Protein AF-0000000083724229 (afdb_homodimer)

Structure (mmCIF, N/CA/C/O backbone):
data_AF-0000000083724229-model_v1
#
loop_
_entity.id
_entity.type
_entity.pdbx_description
1 polymer 'Transcriptional corepressor SEUSS-like'
#
loop_
_atom_site.group_PDB
_atom_site.id
_atom_site.type_symbol
_atom_site.label_atom_id
_atom_site.label_alt_id
_atom_site.label_comp_id
_atom_site.label_asym_id
_atom_site.label_entity_id
_atom_site.label_seq_id
_atom_site.pdbx_PDB_ins_code
_atom_site.Cartn_x
_atom_site.Cartn_y
_atom_site.Cartn_z
_atom_site.occupancy
_atom_site.B_iso_or_equiv
_atom_site.auth_seq_id
_atom_site.auth_comp_id
_atom_site.auth_asym_id
_atom_site.auth_atom_id
_atom_site.pdbx_PDB_model_num
ATOM 1 N N . MET A 1 1 ? 8.305 -79.188 -110.375 1 19.88 1 MET A N 1
ATOM 2 C CA . MET A 1 1 ? 8.719 -80.5 -109.875 1 19.88 1 MET A CA 1
ATOM 3 C C . MET A 1 1 ? 8.953 -80.438 -108.375 1 19.88 1 MET A C 1
ATOM 5 O O . MET A 1 1 ? 9.062 -79.375 -107.75 1 19.88 1 MET A O 1
ATOM 9 N N . SER A 1 2 ? 9.953 -81.312 -108 1 17.98 2 SER A N 1
ATOM 10 C CA . SER A 1 2 ? 10.023 -82.438 -107 1 17.98 2 SER A CA 1
ATOM 11 C C . SER A 1 2 ? 10.211 -81.875 -105.562 1 17.98 2 SER A C 1
ATOM 13 O O . SER A 1 2 ? 10.039 -80.688 -105.312 1 17.98 2 SER A O 1
ATOM 15 N N . ARG A 1 3 ? 11.281 -82.375 -104.938 1 21.03 3 ARG A N 1
ATOM 16 C CA . ARG A 1 3 ? 11.531 -83.438 -104 1 21.03 3 ARG A CA 1
ATOM 17 C C . ARG A 1 3 ? 11.742 -82.875 -102.562 1 21.03 3 ARG A C 1
ATOM 19 O O . ARG A 1 3 ? 10.969 -83.125 -101.688 1 21.03 3 ARG A O 1
ATOM 26 N N . GLN A 1 4 ? 12.992 -83.062 -102.188 1 18.97 4 GLN A N 1
ATOM 27 C CA . GLN A 1 4 ? 13.492 -83.875 -101.125 1 18.97 4 GLN A CA 1
ATOM 28 C C . GLN A 1 4 ? 13.648 -83.062 -99.812 1 18.97 4 GLN A C 1
ATOM 30 O O . GLN A 1 4 ? 13.633 -83.625 -98.75 1 18.97 4 GLN A O 1
ATOM 35 N N . THR A 1 5 ? 14.281 -81.812 -100 1 25.03 5 THR A N 1
ATOM 36 C CA . THR A 1 5 ? 15.352 -81.688 -99 1 25.03 5 THR A CA 1
ATOM 37 C C . THR A 1 5 ? 14.789 -81.562 -97.562 1 25.03 5 THR A C 1
ATOM 39 O O . THR A 1 5 ? 14.18 -80.562 -97.25 1 25.03 5 THR A O 1
ATOM 42 N N . SER A 1 6 ? 14.242 -82.75 -96.938 1 24.47 6 SER A N 1
ATOM 43 C CA . SER A 1 6 ? 13.562 -83.375 -95.812 1 24.47 6 SER A CA 1
ATOM 44 C C . SER A 1 6 ? 14.078 -82.875 -94.5 1 24.47 6 SER A C 1
ATOM 46 O O . SER A 1 6 ? 13.289 -82.5 -93.625 1 24.47 6 SER A O 1
ATOM 48 N N . GLN A 1 7 ? 15.188 -83.562 -93.938 1 22.12 7 GLN A N 1
ATOM 49 C CA . GLN A 1 7 ? 15.414 -84.312 -92.688 1 22.12 7 GLN A CA 1
ATOM 50 C C . GLN A 1 7 ? 15.898 -83.375 -91.562 1 22.12 7 GLN A C 1
ATOM 52 O O . GLN A 1 7 ? 16 -83.812 -90.438 1 22.12 7 GLN A O 1
ATOM 57 N N . ALA A 1 8 ? 16.703 -82.312 -92 1 26.61 8 ALA A N 1
ATOM 58 C CA . ALA A 1 8 ? 17.766 -81.938 -91.062 1 26.61 8 ALA A CA 1
ATOM 59 C C . ALA A 1 8 ? 17.203 -81.625 -89.688 1 26.61 8 ALA A C 1
ATOM 61 O O . ALA A 1 8 ? 16.062 -81.188 -89.562 1 26.61 8 ALA A O 1
ATOM 62 N N . THR A 1 9 ? 18.016 -81.812 -88.562 1 26.27 9 THR A N 1
ATOM 63 C CA . THR A 1 9 ? 18.484 -82.312 -87.312 1 26.27 9 THR A CA 1
ATOM 64 C C . THR A 1 9 ? 17.922 -81.5 -86.125 1 26.27 9 THR A C 1
ATOM 66 O O . THR A 1 9 ? 17.969 -80.25 -86.188 1 26.27 9 THR A O 1
ATOM 69 N N . ALA A 1 10 ? 16.891 -82.062 -85.375 1 25.78 10 ALA A N 1
ATOM 70 C CA . ALA A 1 10 ? 16.125 -82.188 -84.125 1 25.78 10 ALA A CA 1
ATOM 71 C C . ALA A 1 10 ? 16.922 -81.75 -82.938 1 25.78 10 ALA A C 1
ATOM 73 O O . ALA A 1 10 ? 16.344 -81.375 -81.875 1 25.78 10 ALA A O 1
ATOM 74 N N . ALA A 1 11 ? 18.266 -81.938 -83 1 26.66 11 ALA A N 1
ATOM 75 C CA . ALA A 1 11 ? 18.938 -82.312 -81.75 1 26.66 11 ALA A CA 1
ATOM 76 C C . ALA A 1 11 ? 19.062 -81.125 -80.812 1 26.66 11 ALA A C 1
ATOM 78 O O . ALA A 1 11 ? 19.531 -81.312 -79.688 1 26.66 11 ALA A O 1
ATOM 79 N N . GLN A 1 12 ? 19.078 -79.875 -81.375 1 27.14 12 GLN A N 1
ATOM 80 C CA . GLN A 1 12 ? 19.719 -78.812 -80.562 1 27.14 12 GLN A CA 1
ATOM 81 C C . GLN A 1 12 ? 18.906 -78.562 -79.312 1 27.14 12 GLN A C 1
ATOM 83 O O . GLN A 1 12 ? 19.156 -77.562 -78.625 1 27.14 12 GLN A O 1
ATOM 88 N N . MET A 1 13 ? 17.672 -79.188 -79.25 1 27.23 13 MET A N 1
ATOM 89 C CA . MET A 1 13 ? 16.766 -78.75 -78.188 1 27.23 13 MET A CA 1
ATOM 90 C C . MET A 1 13 ? 17.312 -79.062 -76.812 1 27.23 13 MET A C 1
ATOM 92 O O . MET A 1 13 ? 16.703 -78.75 -75.812 1 27.23 13 MET A O 1
ATOM 96 N N . ASN A 1 14 ? 18.156 -80.25 -76.875 1 30.75 14 ASN A N 1
ATOM 97 C CA . ASN A 1 14 ? 18.375 -80.938 -75.562 1 30.75 14 ASN A CA 1
ATOM 98 C C . ASN A 1 14 ? 19.031 -80 -74.562 1 30.75 14 ASN A C 1
ATOM 100 O O . ASN A 1 14 ? 18.906 -80.188 -73.375 1 30.75 14 ASN A O 1
ATOM 104 N N . LEU A 1 15 ? 20.109 -79.312 -75.125 1 32.06 15 LEU A N 1
ATOM 105 C CA . LEU A 1 15 ? 21.141 -78.875 -74.188 1 32.06 15 LEU A CA 1
ATOM 106 C C . LEU A 1 15 ? 20.594 -77.875 -73.188 1 32.06 15 LEU A C 1
ATOM 108 O O . LEU A 1 15 ? 21.25 -77.5 -72.188 1 32.06 15 LEU A O 1
ATOM 112 N N . LEU A 1 16 ? 19.438 -77.188 -73.562 1 34.41 16 LEU A N 1
ATOM 113 C CA . LEU A 1 16 ? 18.938 -76.062 -72.75 1 34.41 16 LEU A CA 1
ATOM 114 C C . LEU A 1 16 ? 18.578 -76.562 -71.312 1 34.41 16 LEU A C 1
ATOM 116 O O . LEU A 1 16 ? 18.656 -75.75 -70.375 1 34.41 16 LEU A O 1
ATOM 120 N N . GLN A 1 17 ? 18.016 -77.812 -71.375 1 34.47 17 GLN A N 1
ATOM 121 C CA . GLN A 1 17 ? 17.344 -78.25 -70.188 1 34.47 17 GLN A CA 1
ATOM 122 C C . GLN A 1 17 ? 18.344 -78.438 -69.062 1 34.47 17 GLN A C 1
ATOM 124 O O . GLN A 1 17 ? 17.969 -78.375 -67.875 1 34.47 17 GLN A O 1
ATOM 129 N N . GLN A 1 18 ? 19.516 -79 -69.5 1 34.16 18 GLN A N 1
ATOM 130 C CA . GLN A 1 18 ? 20.375 -79.562 -68.438 1 34.16 18 GLN A CA 1
ATOM 131 C C . GLN A 1 18 ? 20.797 -78.438 -67.5 1 34.16 18 GLN A C 1
ATOM 133 O O . GLN A 1 18 ? 21.094 -78.688 -66.312 1 34.16 18 GLN A O 1
ATOM 138 N N . GLN A 1 19 ? 21.031 -77.188 -68.125 1 35.94 19 GLN A N 1
ATOM 139 C CA . GLN A 1 19 ? 21.719 -76.25 -67.25 1 35.94 19 GLN A CA 1
ATOM 140 C C . GLN A 1 19 ? 20.859 -75.812 -66.062 1 35.94 19 GLN A C 1
ATOM 142 O O . GLN A 1 19 ? 21.344 -75.125 -65.188 1 35.94 19 GLN A O 1
ATOM 147 N N . ARG A 1 20 ? 19.516 -75.938 -66.25 1 35.25 20 ARG A N 1
ATOM 148 C CA . ARG A 1 20 ? 18.641 -75.438 -65.188 1 35.25 20 ARG A CA 1
ATOM 149 C C . ARG A 1 20 ? 18.844 -76.125 -63.906 1 35.25 20 ARG A C 1
ATOM 151 O O . ARG A 1 20 ? 18.719 -75.562 -62.812 1 35.25 20 ARG A O 1
ATOM 158 N N . LEU A 1 21 ? 18.875 -77.5 -64.188 1 36.91 21 LEU A N 1
ATOM 159 C CA . LEU A 1 21 ? 18.688 -78.375 -63 1 36.91 21 LEU A CA 1
ATOM 160 C C . LEU A 1 21 ? 19.828 -78.188 -62 1 36.91 21 LEU A C 1
ATOM 162 O O . LEU A 1 21 ? 19.609 -78.188 -60.781 1 36.91 21 LEU A O 1
ATOM 166 N N . LEU A 1 22 ? 21.094 -78.125 -62.594 1 37.16 22 LEU A N 1
ATOM 167 C CA . LEU A 1 22 ? 22.266 -78.188 -61.719 1 37.16 22 LEU A CA 1
ATOM 168 C C . LEU A 1 22 ? 22.297 -77 -60.75 1 37.16 22 LEU A C 1
ATOM 170 O O . LEU A 1 22 ? 23.078 -77 -59.812 1 37.16 22 LEU A O 1
ATOM 174 N N . GLN A 1 23 ? 21.547 -75.938 -61.062 1 38.28 23 GLN A N 1
ATOM 175 C CA . GLN A 1 23 ? 21.516 -74.688 -60.25 1 38.28 23 GLN A CA 1
ATOM 176 C C . GLN A 1 23 ? 20.938 -75 -58.875 1 38.28 23 GLN A C 1
ATOM 178 O O . GLN A 1 23 ? 21.172 -74.188 -57.938 1 38.28 23 GLN A O 1
ATOM 183 N N . TYR A 1 24 ? 19.922 -75.812 -58.875 1 37.44 24 TYR A N 1
ATOM 184 C CA . TYR A 1 24 ? 19.078 -75.938 -57.688 1 37.44 24 TYR A CA 1
ATOM 185 C C . TYR A 1 24 ? 19.844 -76.438 -56.5 1 37.44 24 TYR A C 1
ATOM 187 O O . TYR A 1 24 ? 19.672 -76 -55.375 1 37.44 24 TYR A O 1
ATOM 195 N N . GLN A 1 25 ? 20.484 -77.625 -56.719 1 35.38 25 GLN A N 1
ATOM 196 C CA . GLN A 1 25 ? 20.891 -78.5 -55.625 1 35.38 25 GLN A CA 1
ATOM 197 C C . GLN A 1 25 ? 21.969 -77.875 -54.781 1 35.38 25 GLN A C 1
ATOM 199 O O . GLN A 1 25 ? 22.141 -78.188 -53.594 1 35.38 25 GLN A O 1
ATOM 204 N N . GLN A 1 26 ? 22.953 -77.25 -55.438 1 33.91 26 GLN A N 1
ATOM 205 C CA . GLN A 1 26 ? 24.156 -76.875 -54.688 1 33.91 26 GLN A CA 1
ATOM 206 C C . GLN A 1 26 ? 23.844 -75.875 -53.594 1 33.91 26 GLN A C 1
ATOM 208 O O . GLN A 1 26 ? 24.75 -75.312 -52.969 1 33.91 26 GLN A O 1
ATOM 213 N N . GLN A 1 27 ? 22.609 -75.375 -53.438 1 33.62 27 GLN A N 1
ATOM 214 C CA . GLN A 1 27 ? 22.219 -74.312 -52.531 1 33.62 27 GLN A CA 1
ATOM 215 C C . GLN A 1 27 ? 22.25 -74.812 -51.062 1 33.62 27 GLN A C 1
ATOM 217 O O . GLN A 1 27 ? 22.359 -74 -50.156 1 33.62 27 GLN A O 1
ATOM 222 N N . GLN A 1 28 ? 21.875 -76 -50.844 1 34.34 28 GLN A N 1
ATOM 223 C CA . GLN A 1 28 ? 21.391 -76.375 -49.5 1 34.34 28 GLN A CA 1
ATOM 224 C C . GLN A 1 28 ? 22.547 -76.5 -48.531 1 34.34 28 GLN A C 1
ATOM 226 O O . GLN A 1 28 ? 22.344 -76.438 -47.312 1 34.34 28 GLN A O 1
ATOM 231 N N . GLN A 1 29 ? 23.578 -77.188 -48.969 1 32.75 29 GLN A N 1
ATOM 232 C CA . GLN A 1 29 ? 24.438 -77.812 -47.969 1 32.75 29 GLN A CA 1
ATOM 233 C C . GLN A 1 29 ? 25.125 -76.75 -47.094 1 32.75 29 GLN A C 1
ATOM 235 O O . GLN A 1 29 ? 25.688 -77.062 -46.062 1 32.75 29 GLN A O 1
ATOM 240 N N . GLN A 1 30 ? 25.641 -75.75 -47.688 1 32.16 30 GLN A N 1
ATOM 241 C CA . GLN A 1 30 ? 26.688 -75 -47.031 1 32.16 30 GLN A CA 1
ATOM 242 C C . GLN A 1 30 ? 26.172 -74.312 -45.781 1 32.16 30 GLN A C 1
ATOM 244 O O . GLN A 1 30 ? 26.406 -73.125 -45.562 1 32.16 30 GLN A O 1
ATOM 249 N N . LEU A 1 31 ? 24.938 -74.438 -45.406 1 32.31 31 LEU A N 1
ATOM 250 C CA . LEU A 1 31 ? 24.281 -73.75 -44.312 1 32.31 31 LEU A CA 1
ATOM 251 C C . LEU A 1 31 ? 24.906 -74.125 -42.969 1 32.31 31 LEU A C 1
ATOM 253 O O . LEU A 1 31 ? 24.859 -73.312 -42.031 1 32.31 31 LEU A O 1
ATOM 257 N N . LEU A 1 32 ? 25.156 -75.438 -42.812 1 33.31 32 LEU A N 1
ATOM 258 C CA . LEU A 1 32 ? 25.172 -75.938 -41.438 1 33.31 32 LEU A CA 1
ATOM 259 C C . LEU A 1 32 ? 26.406 -75.5 -40.688 1 33.31 32 LEU A C 1
ATOM 261 O O . LEU A 1 32 ? 26.453 -75.562 -39.469 1 33.31 32 LEU A O 1
ATOM 265 N N . LYS A 1 33 ? 27.562 -75.625 -41.281 1 30.77 33 LYS A N 1
ATOM 266 C CA . LYS A 1 33 ? 28.766 -75.875 -40.5 1 30.77 33 LYS A CA 1
ATOM 267 C C . LYS A 1 33 ? 29.125 -74.688 -39.594 1 30.77 33 LYS A C 1
ATOM 269 O O . LYS A 1 33 ? 29.906 -74.875 -38.656 1 30.77 33 LYS A O 1
ATOM 274 N N . ALA A 1 34 ? 29.125 -73.5 -40.094 1 32.09 34 ALA A N 1
ATOM 275 C CA . ALA A 1 34 ? 30.078 -72.5 -39.656 1 32.09 34 ALA A CA 1
ATOM 276 C C . ALA A 1 34 ? 29.703 -72 -38.281 1 32.09 34 ALA A C 1
ATOM 278 O O . ALA A 1 34 ? 29.016 -70.938 -38.156 1 32.09 34 ALA A O 1
ATOM 279 N N . MET A 1 35 ? 29.234 -72.812 -37.375 1 30.89 35 MET A N 1
ATOM 280 C CA . MET A 1 35 ? 28.719 -72.25 -36.125 1 30.89 35 MET A CA 1
ATOM 281 C C . MET A 1 35 ? 29.859 -71.75 -35.25 1 30.89 35 MET A C 1
ATOM 283 O O . MET A 1 35 ? 30.656 -72.5 -34.719 1 30.89 35 MET A O 1
ATOM 287 N N . PRO A 1 36 ? 30.656 -70.812 -35.594 1 34.31 36 PRO A N 1
ATOM 288 C CA . PRO A 1 36 ? 31.844 -70.5 -34.781 1 34.31 36 PRO A CA 1
ATOM 289 C C . PRO A 1 36 ? 31.516 -70.312 -33.312 1 34.31 36 PRO A C 1
ATOM 291 O O . PRO A 1 36 ? 30.359 -70 -32.969 1 34.31 36 PRO A O 1
ATOM 294 N N . PRO A 1 37 ? 32.438 -70.75 -32.438 1 34.59 37 PRO A N 1
ATOM 295 C CA . PRO A 1 37 ? 32.281 -70.688 -30.984 1 34.59 37 PRO A CA 1
ATOM 296 C C . PRO A 1 37 ? 31.859 -69.375 -30.453 1 34.59 37 PRO A C 1
ATOM 298 O O . PRO A 1 37 ? 32.094 -68.312 -31.109 1 34.59 37 PRO A O 1
ATOM 301 N N . GLN A 1 38 ? 30.859 -69.25 -29.609 1 29.97 38 GLN A N 1
ATOM 302 C CA . GLN A 1 38 ? 30.203 -68.125 -29 1 29.97 38 GLN A CA 1
ATOM 303 C C . GLN A 1 38 ? 31.188 -67.312 -28.172 1 29.97 38 GLN A C 1
ATOM 305 O O . GLN A 1 38 ? 31.656 -67.75 -27.125 1 29.97 38 GLN A O 1
ATOM 310 N N . GLN A 1 39 ? 32.375 -66.938 -28.719 1 30 39 GLN A N 1
ATOM 311 C CA . GLN A 1 39 ? 33.188 -66.125 -27.844 1 30 39 GLN A CA 1
ATOM 312 C C . GLN A 1 39 ? 32.344 -65.062 -27.125 1 30 39 GLN A C 1
ATOM 314 O O . GLN A 1 39 ? 31.562 -64.375 -27.766 1 30 39 GLN A O 1
ATOM 319 N N . ARG A 1 40 ? 32.156 -65.188 -25.797 1 30.56 40 ARG A N 1
ATOM 320 C CA . ARG A 1 40 ? 31.469 -64.375 -24.828 1 30.56 40 ARG A CA 1
ATOM 321 C C . ARG A 1 40 ? 31.953 -62.906 -24.906 1 30.56 40 ARG A C 1
ATOM 323 O O . ARG A 1 40 ? 33.094 -62.625 -24.531 1 30.56 40 ARG A O 1
ATOM 330 N N . SER A 1 41 ? 31.938 -62.281 -25.984 1 31.08 41 SER A N 1
ATOM 331 C CA . SER A 1 41 ? 32.406 -60.906 -26.047 1 31.08 41 SER A CA 1
ATOM 332 C C . SER A 1 41 ? 31.844 -60.094 -24.891 1 31.08 41 SER A C 1
ATOM 334 O O . SER A 1 41 ? 30.641 -60.156 -24.609 1 31.08 41 SER A O 1
ATOM 336 N N . GLN A 1 42 ? 32.719 -59.875 -23.875 1 33.53 42 GLN A N 1
ATOM 337 C CA . GLN A 1 42 ? 32.562 -58.875 -22.828 1 33.53 42 GLN A CA 1
ATOM 338 C C . GLN A 1 42 ? 32 -57.562 -23.406 1 33.53 42 GLN A C 1
ATOM 340 O O . GLN A 1 42 ? 32.656 -56.906 -24.219 1 33.53 42 GLN A O 1
ATOM 345 N N . LEU A 1 43 ? 30.875 -57.594 -23.875 1 31.06 43 LEU A N 1
ATOM 346 C CA . LEU A 1 43 ? 30.281 -56.344 -24.359 1 31.06 43 LEU A CA 1
ATOM 347 C C . LEU A 1 43 ? 30.516 -55.219 -23.375 1 31.06 43 LEU A C 1
ATOM 349 O O . LEU A 1 43 ? 30.219 -55.344 -22.188 1 31.06 43 LEU A O 1
ATOM 353 N N . PRO A 1 44 ? 31.719 -54.562 -23.531 1 35.16 44 PRO A N 1
ATOM 354 C CA . PRO A 1 44 ? 31.781 -53.375 -22.688 1 35.16 44 PRO A CA 1
ATOM 355 C C . PRO A 1 44 ? 30.453 -52.625 -22.625 1 35.16 44 PRO A C 1
ATOM 357 O O . PRO A 1 44 ? 29.812 -52.438 -23.656 1 35.16 44 PRO A O 1
ATOM 360 N N . GLN A 1 45 ? 29.641 -53 -21.656 1 29.66 45 GLN A N 1
ATOM 361 C CA . GLN A 1 45 ? 28.453 -52.188 -21.406 1 29.66 45 GLN A CA 1
ATOM 362 C C . GLN A 1 45 ? 28.75 -50.688 -21.562 1 29.66 45 GLN A C 1
ATOM 364 O O . GLN A 1 45 ? 29.359 -50.094 -20.688 1 29.66 45 GLN A O 1
ATOM 369 N N . GLN A 1 46 ? 29.438 -50.344 -22.625 1 31.17 46 GLN A N 1
ATOM 370 C CA . GLN A 1 46 ? 29.438 -48.906 -22.844 1 31.17 46 GLN A CA 1
ATOM 371 C C . GLN A 1 46 ? 28.047 -48.312 -22.672 1 31.17 46 GLN A C 1
ATOM 373 O O . GLN A 1 46 ? 27.172 -48.5 -23.516 1 31.17 46 GLN A O 1
ATOM 378 N N . PHE A 1 47 ? 27.453 -48.438 -21.469 1 32.53 47 PHE A N 1
ATOM 379 C CA . PHE A 1 47 ? 26.406 -47.5 -21.125 1 32.53 47 PHE A CA 1
ATOM 380 C C . PHE A 1 47 ? 26.688 -46.125 -21.719 1 32.53 47 PHE A C 1
ATOM 382 O O . PHE A 1 47 ? 27.578 -45.406 -21.266 1 32.53 47 PHE A O 1
ATOM 389 N N . GLN A 1 48 ? 26.953 -46.062 -22.953 1 31.67 48 GLN A N 1
ATOM 390 C CA . GLN A 1 48 ? 26.844 -44.688 -23.453 1 31.67 48 GLN A CA 1
ATOM 391 C C . GLN A 1 48 ? 25.75 -43.906 -22.75 1 31.67 48 GLN A C 1
ATOM 393 O O . GLN A 1 48 ? 24.578 -44.312 -22.812 1 31.67 48 GLN A O 1
ATOM 398 N N . GLN A 1 49 ? 26.062 -43.406 -21.594 1 35.06 49 GLN A N 1
ATOM 399 C CA . GLN A 1 49 ? 25.266 -42.312 -21.094 1 35.06 49 GLN A CA 1
ATOM 400 C C . GLN A 1 49 ? 24.688 -41.469 -22.25 1 35.06 49 GLN A C 1
ATOM 402 O O . GLN A 1 49 ? 25.438 -40.781 -22.953 1 35.06 49 GLN A O 1
ATOM 407 N N . GLN A 1 50 ? 24.016 -42.156 -23.203 1 34.28 50 GLN A N 1
ATOM 408 C CA . GLN A 1 50 ? 23.188 -41.219 -23.969 1 34.28 50 GLN A CA 1
ATOM 409 C C . GLN A 1 50 ? 22.953 -39.938 -23.188 1 34.28 50 GLN A C 1
ATOM 411 O O . GLN A 1 50 ? 22.438 -39.969 -22.062 1 34.28 50 GLN A O 1
ATOM 416 N N . ASN A 1 51 ? 23.859 -39.094 -23.328 1 34.84 51 ASN A N 1
ATOM 417 C CA . ASN A 1 51 ? 23.562 -37.719 -22.938 1 34.84 51 ASN A CA 1
ATOM 418 C C . ASN A 1 51 ? 22.078 -37.406 -23.078 1 34.84 51 ASN A C 1
ATOM 420 O O . ASN A 1 51 ? 21.578 -37.281 -24.203 1 34.84 51 ASN A O 1
ATOM 424 N N . MET A 1 52 ? 21.203 -38.312 -22.578 1 37.19 52 MET A N 1
ATOM 425 C CA . MET A 1 52 ? 19.891 -37.688 -22.469 1 37.19 52 MET A CA 1
ATOM 426 C C . MET A 1 52 ? 20.016 -36.188 -22.5 1 37.19 52 MET A C 1
ATOM 428 O O . MET A 1 52 ? 20.859 -35.594 -21.797 1 37.19 52 MET A O 1
ATOM 432 N N . PRO A 1 53 ? 19.828 -35.656 -23.656 1 40.06 53 PRO A N 1
ATOM 433 C CA . PRO A 1 53 ? 19.906 -34.188 -23.5 1 40.06 53 PRO A CA 1
ATOM 434 C C . PRO A 1 53 ? 19.5 -33.719 -22.109 1 40.06 53 PRO A C 1
ATOM 436 O O . PRO A 1 53 ? 18.5 -34.219 -21.562 1 40.06 53 PRO A O 1
ATOM 439 N N . VAL A 1 54 ? 20.422 -33.719 -21.219 1 42.12 54 VAL A N 1
ATOM 440 C CA . VAL A 1 54 ? 20.016 -32.938 -20.062 1 42.12 54 VAL A CA 1
ATOM 441 C C . VAL A 1 54 ? 18.859 -32 -20.438 1 42.12 54 VAL A C 1
ATOM 443 O O . VAL A 1 54 ? 19.016 -31.141 -21.297 1 42.12 54 VAL A O 1
ATOM 446 N N . ARG A 1 55 ? 17.703 -32.688 -20.656 1 41.81 55 ARG A N 1
ATOM 447 C CA . ARG A 1 55 ? 16.578 -31.766 -20.828 1 41.81 55 ARG A CA 1
ATOM 448 C C . ARG A 1 55 ? 16.891 -30.391 -20.234 1 41.81 55 ARG A C 1
ATOM 450 O O . ARG A 1 55 ? 17.391 -30.297 -19.109 1 41.81 55 ARG A O 1
ATOM 457 N N . SER A 1 56 ? 17.5 -29.578 -21.031 1 46.25 56 SER A N 1
ATOM 458 C CA . SER A 1 56 ? 17.609 -28.203 -20.578 1 46.25 56 SER A CA 1
ATOM 459 C C . SER A 1 56 ? 16.609 -27.906 -19.469 1 46.25 56 SER A C 1
ATOM 461 O O . SER A 1 56 ? 15.477 -28.391 -19.5 1 46.25 56 SER A O 1
ATOM 463 N N . PRO A 1 57 ? 17.031 -27.781 -18.25 1 47.06 57 PRO A N 1
ATOM 464 C CA . PRO A 1 57 ? 16.031 -27.453 -17.234 1 47.06 57 PRO A CA 1
ATOM 465 C C . PRO A 1 57 ? 14.805 -26.75 -17.828 1 47.06 57 PRO A C 1
ATOM 467 O O . PRO A 1 57 ? 14.945 -25.75 -18.531 1 47.06 57 PRO A O 1
ATOM 470 N N . VAL A 1 58 ? 13.875 -27.484 -18.312 1 49.62 58 VAL A N 1
ATOM 471 C CA . VAL A 1 58 ? 12.617 -26.875 -18.719 1 49.62 58 VAL A CA 1
ATOM 472 C C . VAL A 1 58 ? 12.367 -25.609 -17.906 1 49.62 58 VAL A C 1
ATOM 474 O O . VAL A 1 58 ? 12.328 -25.656 -16.672 1 49.62 58 VAL A O 1
ATOM 477 N N . LYS A 1 59 ? 12.914 -24.516 -18.438 1 57.53 59 LYS A N 1
ATOM 478 C CA . LYS A 1 59 ? 12.531 -23.266 -17.797 1 57.53 59 LYS A CA 1
ATOM 479 C C . LYS A 1 59 ? 11.078 -23.312 -17.312 1 57.53 59 LYS A C 1
ATOM 481 O O . LYS A 1 59 ? 10.188 -23.688 -18.078 1 57.53 59 LYS A O 1
ATOM 486 N N . PRO A 1 60 ? 10.969 -23.453 -16.047 1 60.66 60 PRO A N 1
ATOM 487 C CA . PRO A 1 60 ? 9.578 -23.531 -15.578 1 60.66 60 PRO A CA 1
ATOM 488 C C . PRO A 1 60 ? 8.641 -22.625 -16.359 1 60.66 60 PRO A C 1
ATOM 490 O O . PRO A 1 60 ? 9.031 -21.531 -16.781 1 60.66 60 PRO A O 1
ATOM 493 N N . ALA A 1 61 ? 7.688 -23.172 -16.969 1 75.75 61 ALA A N 1
ATOM 494 C CA . ALA A 1 61 ? 6.664 -22.469 -17.734 1 75.75 61 ALA A CA 1
ATOM 495 C C . ALA A 1 61 ? 6.105 -21.281 -16.953 1 75.75 61 ALA A C 1
ATOM 497 O O . ALA A 1 61 ? 5.965 -21.344 -15.734 1 75.75 61 ALA A O 1
ATOM 498 N N . TYR A 1 62 ? 6.113 -20.141 -17.562 1 81.44 62 TYR A N 1
ATOM 499 C CA . TYR A 1 62 ? 5.512 -18.953 -16.984 1 81.44 62 TYR A CA 1
ATOM 500 C C . TYR A 1 62 ? 4.082 -19.234 -16.531 1 81.44 62 TYR A C 1
ATOM 502 O O . TYR A 1 62 ? 3.324 -19.906 -17.219 1 81.44 62 TYR A O 1
ATOM 510 N N . GLU A 1 63 ? 3.826 -18.938 -15.336 1 84.5 63 GLU A N 1
ATOM 511 C CA . GLU A 1 63 ? 2.473 -19.016 -14.789 1 84.5 63 GLU A CA 1
ATOM 512 C C . GLU A 1 63 ? 1.933 -17.625 -14.445 1 84.5 63 GLU A C 1
ATOM 514 O O . GLU A 1 63 ? 2.684 -16.766 -14 1 84.5 63 GLU A O 1
ATOM 519 N N . PRO A 1 64 ? 0.652 -17.484 -14.75 1 83.62 64 PRO A N 1
ATOM 520 C CA . PRO A 1 64 ? 0.044 -16.219 -14.352 1 83.62 64 PRO A CA 1
ATOM 521 C C . PRO A 1 64 ? 0.315 -15.867 -12.891 1 83.62 64 PRO A C 1
ATOM 523 O O . PRO A 1 64 ? 0.293 -16.75 -12.023 1 83.62 64 PRO A O 1
ATOM 526 N N . GLY A 1 65 ? 0.708 -14.625 -12.648 1 88.62 65 GLY A N 1
ATOM 527 C CA . GLY A 1 65 ? 0.973 -14.172 -11.289 1 88.62 65 GLY A CA 1
ATOM 528 C C . GLY A 1 65 ? 2.453 -14.117 -10.961 1 88.62 65 GLY A C 1
ATOM 529 O O . GLY A 1 65 ? 2.846 -13.523 -9.953 1 88.62 65 GLY A O 1
ATOM 530 N N . MET A 1 66 ? 3.305 -14.648 -11.766 1 90.81 66 MET A N 1
ATOM 531 C CA . MET A 1 66 ? 4.742 -14.672 -11.508 1 90.81 66 MET A CA 1
ATOM 532 C C . MET A 1 66 ? 5.32 -13.258 -11.539 1 90.81 66 MET A C 1
ATOM 534 O O . MET A 1 66 ? 6.168 -12.914 -10.711 1 90.81 66 MET A O 1
ATOM 538 N N . CYS A 1 67 ? 4.812 -12.477 -12.469 1 94.94 67 CYS A N 1
ATOM 539 C CA . CYS A 1 67 ? 5.336 -11.125 -12.586 1 94.94 67 CYS A CA 1
ATOM 540 C C . CYS A 1 67 ? 4.91 -10.266 -11.398 1 94.94 67 CYS A C 1
ATOM 542 O O . CYS A 1 67 ? 5.691 -9.461 -10.891 1 94.94 67 CYS A O 1
ATOM 544 N N . ALA A 1 68 ? 3.713 -10.414 -10.961 1 93.5 68 ALA A N 1
ATOM 545 C CA . ALA A 1 68 ? 3.254 -9.703 -9.773 1 93.5 68 ALA A CA 1
ATOM 546 C C . ALA A 1 68 ? 4.078 -10.102 -8.547 1 93.5 68 ALA A C 1
ATOM 548 O O . ALA A 1 68 ? 4.406 -9.25 -7.715 1 93.5 68 ALA A O 1
ATOM 549 N N . ARG A 1 69 ? 4.375 -11.344 -8.461 1 91.31 69 ARG A N 1
ATOM 550 C CA . ARG A 1 69 ? 5.227 -11.812 -7.371 1 91.31 69 ARG A CA 1
ATOM 551 C C . ARG A 1 69 ? 6.621 -11.211 -7.469 1 91.31 69 ARG A C 1
ATOM 553 O O . ARG A 1 69 ? 7.211 -10.828 -6.457 1 91.31 69 ARG A O 1
ATOM 560 N N . ARG A 1 70 ? 7.137 -11.18 -8.688 1 95.25 70 ARG A N 1
ATOM 561 C CA . ARG A 1 70 ? 8.438 -10.562 -8.922 1 95.25 70 ARG A CA 1
ATOM 562 C C . ARG A 1 70 ? 8.453 -9.109 -8.469 1 95.25 70 ARG A C 1
ATOM 564 O O . ARG A 1 70 ? 9.43 -8.641 -7.895 1 95.25 70 ARG A O 1
ATOM 571 N N . LEU A 1 71 ? 7.371 -8.453 -8.727 1 96.12 71 LEU A N 1
ATOM 572 C CA . LEU A 1 71 ? 7.227 -7.066 -8.289 1 96.12 71 LEU A CA 1
ATOM 573 C C . LEU A 1 71 ? 7.27 -6.969 -6.766 1 96.12 71 LEU A C 1
ATOM 575 O O . LEU A 1 71 ? 7.918 -6.074 -6.215 1 96.12 71 LEU A O 1
ATOM 579 N N . THR A 1 72 ? 6.609 -7.863 -6.113 1 93.06 72 THR A N 1
ATOM 580 C CA . THR A 1 72 ? 6.605 -7.883 -4.656 1 93.06 72 THR A CA 1
ATOM 581 C C . THR A 1 72 ? 8.016 -8.094 -4.117 1 93.06 72 THR A C 1
ATOM 583 O O . THR A 1 72 ? 8.422 -7.457 -3.143 1 93.06 72 THR A O 1
ATOM 586 N N . HIS A 1 73 ? 8.797 -8.938 -4.738 1 94.44 73 HIS A N 1
ATOM 587 C CA . HIS A 1 73 ? 10.188 -9.18 -4.352 1 94.44 73 HIS A CA 1
ATOM 588 C C . HIS A 1 73 ? 11.039 -7.934 -4.555 1 94.44 73 HIS A C 1
ATOM 590 O O . HIS A 1 73 ? 11.875 -7.609 -3.709 1 94.44 73 HIS A O 1
ATOM 596 N N . TYR A 1 74 ? 10.781 -7.352 -5.684 1 97.31 74 TYR A N 1
ATOM 597 C CA . TYR A 1 74 ? 11.469 -6.102 -5.98 1 97.31 74 TYR A CA 1
ATOM 598 C C . TYR A 1 74 ? 11.273 -5.094 -4.855 1 97.31 74 TYR A C 1
ATOM 600 O O . TYR A 1 74 ? 12.242 -4.512 -4.355 1 97.31 74 TYR A O 1
ATOM 608 N N . MET A 1 75 ? 10.016 -4.902 -4.484 1 95.56 75 MET A N 1
ATOM 609 C CA . MET A 1 75 ? 9.688 -3.941 -3.434 1 95.56 75 MET A CA 1
ATOM 610 C C . MET A 1 75 ? 10.297 -4.363 -2.1 1 95.56 75 MET A C 1
ATOM 612 O O . MET A 1 75 ? 10.828 -3.529 -1.365 1 95.56 75 MET A O 1
ATOM 616 N N . TYR A 1 76 ? 10.258 -5.594 -1.821 1 94.44 76 TYR A N 1
ATOM 617 C CA . TYR A 1 76 ? 10.773 -6.148 -0.575 1 94.44 76 TYR A CA 1
ATOM 618 C C . TYR A 1 76 ? 12.273 -5.906 -0.454 1 94.44 76 TYR A C 1
ATOM 620 O O . TYR A 1 76 ? 12.75 -5.418 0.573 1 94.44 76 TYR A O 1
ATOM 628 N N . GLN A 1 77 ? 13.008 -6.262 -1.461 1 95.94 77 GLN A N 1
ATOM 629 C CA . GLN A 1 77 ? 14.461 -6.137 -1.429 1 95.94 77 GLN A CA 1
ATOM 630 C C . GLN A 1 77 ? 14.891 -4.676 -1.323 1 95.94 77 GLN A C 1
ATOM 632 O O . GLN A 1 77 ? 15.875 -4.355 -0.659 1 95.94 77 GLN A O 1
ATOM 637 N N . GLN A 1 78 ? 14.117 -3.85 -2.018 1 96.06 78 GLN A N 1
ATOM 638 C CA . GLN A 1 78 ? 14.398 -2.42 -1.922 1 96.06 78 GLN A CA 1
ATOM 639 C C . GLN A 1 78 ? 14.273 -1.93 -0.483 1 96.06 78 GLN A C 1
ATOM 641 O O . GLN A 1 78 ? 15.078 -1.118 -0.023 1 96.06 78 GLN A O 1
ATOM 646 N N . GLN A 1 79 ? 13.242 -2.416 0.218 1 92.81 79 GLN A N 1
ATOM 647 C CA . GLN A 1 79 ? 12.984 -2.016 1.597 1 92.81 79 GLN A CA 1
ATOM 648 C C . GLN A 1 79 ? 14.039 -2.576 2.541 1 92.81 79 GLN A C 1
ATOM 650 O O . GLN A 1 79 ? 14.242 -2.051 3.637 1 92.81 79 GLN A O 1
ATOM 655 N N . HIS A 1 80 ? 14.719 -3.615 2.133 1 93.25 80 HIS A N 1
ATOM 656 C CA . HIS A 1 80 ? 15.719 -4.27 2.971 1 93.25 80 HIS A CA 1
ATOM 657 C C . HIS A 1 80 ? 17.125 -3.939 2.502 1 93.25 80 HIS A C 1
ATOM 659 O O . HIS A 1 80 ? 18.031 -4.777 2.594 1 93.25 80 HIS A O 1
ATOM 665 N N . ARG A 1 81 ? 17.234 -2.816 1.967 1 96.62 81 ARG A N 1
ATOM 666 C CA . ARG A 1 81 ? 18.562 -2.332 1.591 1 96.62 81 ARG A CA 1
ATOM 667 C C . ARG A 1 81 ? 19.5 -2.301 2.797 1 96.62 81 ARG A C 1
ATOM 669 O O . ARG A 1 81 ? 19.047 -2.16 3.936 1 96.62 81 ARG A O 1
ATOM 676 N N . PRO A 1 82 ? 20.812 -2.441 2.531 1 97.12 82 PRO A N 1
ATOM 677 C CA . PRO A 1 82 ? 21.75 -2.32 3.648 1 97.12 82 PRO A CA 1
ATOM 678 C C . PRO A 1 82 ? 21.781 -0.915 4.242 1 97.12 82 PRO A C 1
ATOM 680 O O . PRO A 1 82 ? 21.531 0.065 3.535 1 97.12 82 PRO A O 1
ATOM 683 N N . GLU A 1 83 ? 22.219 -0.837 5.453 1 95.56 83 GLU A N 1
ATOM 684 C CA . GLU A 1 83 ? 22.219 0.427 6.18 1 95.56 83 GLU A CA 1
ATOM 685 C C . GLU A 1 83 ? 23.219 1.409 5.57 1 95.56 83 GLU A C 1
ATOM 687 O O . GLU A 1 83 ? 22.984 2.621 5.586 1 95.56 83 GLU A O 1
ATOM 692 N N . ASP A 1 84 ? 24.281 0.916 5.043 1 97 84 ASP A N 1
ATOM 693 C CA . ASP A 1 84 ? 25.312 1.796 4.504 1 97 84 ASP A CA 1
ATOM 694 C C . ASP A 1 84 ? 24.922 2.32 3.123 1 97 84 ASP A C 1
ATOM 696 O O . ASP A 1 84 ? 25.625 3.156 2.547 1 97 84 ASP A O 1
ATOM 700 N N . ASN A 1 85 ? 23.781 1.825 2.555 1 97.56 85 ASN A N 1
ATOM 701 C CA . ASN A 1 85 ? 23.25 2.316 1.283 1 97.56 85 ASN A CA 1
ATOM 702 C C . ASN A 1 85 ? 24.344 2.365 0.213 1 97.56 85 ASN A C 1
ATOM 704 O O . ASN A 1 85 ? 24.453 3.352 -0.518 1 97.56 85 ASN A O 1
ATOM 708 N N . ASN A 1 86 ? 25.125 1.376 0.083 1 98.06 86 ASN A N 1
ATOM 709 C CA . ASN A 1 86 ? 26.281 1.407 -0.794 1 98.06 86 ASN A CA 1
ATOM 710 C C . ASN A 1 86 ? 25.891 1.198 -2.254 1 98.06 86 ASN A C 1
ATOM 712 O O . ASN A 1 86 ? 24.922 0.51 -2.547 1 98.06 86 ASN A O 1
ATOM 716 N N . ILE A 1 87 ? 26.75 1.729 -3.139 1 98.38 87 ILE A N 1
ATOM 717 C CA . ILE A 1 87 ? 26.453 1.738 -4.566 1 98.38 87 ILE A CA 1
ATOM 718 C C . ILE A 1 87 ? 26.516 0.316 -5.117 1 98.38 87 ILE A C 1
ATOM 720 O O . ILE A 1 87 ? 25.812 -0.025 -6.066 1 98.38 87 ILE A O 1
ATOM 724 N N . ASP A 1 88 ? 27.266 -0.558 -4.535 1 98.56 88 ASP A N 1
ATOM 725 C CA . ASP A 1 88 ? 27.422 -1.934 -5.004 1 98.56 88 ASP A CA 1
ATOM 726 C C . ASP A 1 88 ? 26.125 -2.717 -4.816 1 98.56 88 ASP A C 1
ATOM 728 O O . ASP A 1 88 ? 25.75 -3.531 -5.668 1 98.56 88 ASP A O 1
ATOM 732 N N . PHE A 1 89 ? 25.516 -2.49 -3.678 1 98.69 89 PHE A N 1
ATOM 733 C CA . PHE A 1 89 ? 24.219 -3.107 -3.463 1 98.69 89 PHE A CA 1
ATOM 734 C C . PHE A 1 89 ? 23.25 -2.715 -4.57 1 98.69 89 PHE A C 1
ATOM 736 O O . PHE A 1 89 ? 22.594 -3.574 -5.16 1 98.69 89 PHE A O 1
ATOM 743 N N . TRP A 1 90 ? 23.156 -1.432 -4.914 1 98.69 90 TRP A N 1
ATOM 744 C CA . TRP A 1 90 ? 22.172 -0.941 -5.879 1 98.69 90 TRP A CA 1
ATOM 745 C C . TRP A 1 90 ? 22.5 -1.425 -7.285 1 98.69 90 TRP A C 1
ATOM 747 O O . TRP A 1 90 ? 21.609 -1.676 -8.094 1 98.69 90 TRP A O 1
ATOM 757 N N . ARG A 1 91 ? 23.781 -1.558 -7.613 1 98.62 91 ARG A N 1
ATOM 758 C CA . ARG A 1 91 ? 24.172 -2.139 -8.898 1 98.62 91 ARG A CA 1
ATOM 759 C C . ARG A 1 91 ? 23.672 -3.572 -9.023 1 98.62 91 ARG A C 1
ATOM 761 O O . ARG A 1 91 ? 23.094 -3.945 -10.047 1 98.62 91 ARG A O 1
ATOM 768 N N . LYS A 1 92 ? 23.828 -4.348 -7.965 1 98.62 92 LYS A N 1
ATOM 769 C CA . LYS A 1 92 ? 23.359 -5.73 -7.953 1 98.62 92 LYS A CA 1
ATOM 770 C C . LYS A 1 92 ? 21.828 -5.785 -8.008 1 98.62 92 LYS A C 1
ATOM 772 O O . LYS A 1 92 ? 21.266 -6.641 -8.688 1 98.62 92 LYS A O 1
ATOM 777 N N . PHE A 1 93 ? 21.281 -4.895 -7.234 1 98.69 93 PHE A N 1
ATOM 778 C CA . PHE A 1 93 ? 19.828 -4.793 -7.188 1 98.69 93 PHE A CA 1
ATOM 779 C C . PHE A 1 93 ? 19.25 -4.527 -8.578 1 98.69 93 PHE A C 1
ATOM 781 O O . PHE A 1 93 ? 18.344 -5.223 -9.016 1 98.69 93 PHE A O 1
ATOM 788 N N . VAL A 1 94 ? 19.766 -3.545 -9.305 1 98.75 94 VAL A N 1
ATOM 789 C CA . VAL A 1 94 ? 19.297 -3.195 -10.641 1 98.75 94 VAL A CA 1
ATOM 790 C C . VAL A 1 94 ? 19.547 -4.352 -11.602 1 98.75 94 VAL A C 1
ATOM 792 O O . VAL A 1 94 ? 18.688 -4.695 -12.422 1 98.75 94 VAL A O 1
ATOM 795 N N . ALA A 1 95 ? 20.688 -4.984 -11.469 1 98.5 95 ALA A N 1
ATOM 796 C CA . ALA A 1 95 ? 21.031 -6.117 -12.328 1 98.5 95 ALA A CA 1
ATOM 797 C C . ALA A 1 95 ? 20.078 -7.285 -12.109 1 98.5 95 ALA A C 1
ATOM 799 O O . ALA A 1 95 ? 19.781 -8.039 -13.031 1 98.5 95 ALA A O 1
ATOM 800 N N . GLU A 1 96 ? 19.609 -7.406 -10.922 1 98.5 96 GLU A N 1
ATOM 801 C CA . GLU A 1 96 ? 18.734 -8.508 -10.562 1 98.5 96 GLU A CA 1
ATOM 802 C C . GLU A 1 96 ? 17.328 -8.297 -11.117 1 98.5 96 GLU A C 1
ATOM 804 O O . GLU A 1 96 ? 16.703 -9.242 -11.617 1 98.5 96 GLU A O 1
ATOM 809 N N . TYR A 1 97 ? 16.875 -7.086 -11.148 1 98.62 97 TYR A N 1
ATOM 810 C CA . TYR A 1 97 ? 15.445 -6.902 -11.383 1 98.62 97 TYR A CA 1
ATOM 811 C C . TYR A 1 97 ? 15.195 -6.227 -12.727 1 98.62 97 TYR A C 1
ATOM 813 O O . TYR A 1 97 ? 14.094 -6.32 -13.273 1 98.62 97 TYR A O 1
ATOM 821 N N . PHE A 1 98 ? 16.172 -5.566 -13.273 1 98.75 98 PHE A N 1
ATOM 822 C CA . PHE A 1 98 ? 15.953 -4.828 -14.516 1 98.75 98 PHE A CA 1
ATOM 823 C C . PHE A 1 98 ? 16.734 -5.453 -15.656 1 98.75 98 PHE A C 1
ATOM 825 O O . PHE A 1 98 ? 17.859 -5.949 -15.453 1 98.75 98 PHE A O 1
ATOM 832 N N . ALA A 1 99 ? 16.141 -5.426 -16.812 1 98.44 99 ALA A N 1
ATOM 833 C CA . ALA A 1 99 ? 16.859 -5.742 -18.031 1 98.44 99 ALA A CA 1
ATOM 834 C C . ALA A 1 99 ? 17.875 -4.652 -18.375 1 98.44 99 ALA A C 1
ATOM 836 O O . ALA A 1 99 ? 17.719 -3.5 -17.969 1 98.44 99 ALA A O 1
ATOM 837 N N . PRO A 1 100 ? 18.969 -4.941 -19.094 1 96.38 100 PRO A N 1
ATOM 838 C CA . PRO A 1 100 ? 20.016 -3.977 -19.406 1 96.38 100 PRO A CA 1
ATOM 839 C C . PRO A 1 100 ? 19.5 -2.752 -20.156 1 96.38 100 PRO A C 1
ATOM 841 O O . PRO A 1 100 ? 20.016 -1.648 -19.984 1 96.38 100 PRO A O 1
ATOM 844 N N . ASN A 1 101 ? 18.484 -2.822 -20.938 1 95.5 101 ASN A N 1
ATOM 845 C CA . ASN A 1 101 ? 17.953 -1.694 -21.688 1 95.5 101 ASN A CA 1
ATOM 846 C C . ASN A 1 101 ? 16.625 -1.215 -21.094 1 95.5 101 ASN A C 1
ATOM 848 O O . ASN A 1 101 ? 15.805 -0.628 -21.812 1 95.5 101 ASN A O 1
ATOM 852 N N . ALA A 1 102 ? 16.469 -1.465 -19.844 1 98.12 102 ALA A N 1
ATOM 853 C CA . ALA A 1 102 ? 15.203 -1.132 -19.188 1 98.12 102 ALA A CA 1
ATOM 854 C C . ALA A 1 102 ? 15.047 0.379 -19.047 1 98.12 102 ALA A C 1
ATOM 856 O O . ALA A 1 102 ? 16.031 1.112 -19 1 98.12 102 ALA A O 1
ATOM 857 N N . LYS A 1 103 ? 13.812 0.794 -19.047 1 95.19 103 LYS A N 1
ATOM 858 C CA . LYS A 1 103 ? 13.477 2.197 -18.828 1 95.19 103 LYS A CA 1
ATOM 859 C C . LYS A 1 103 ? 12.469 2.348 -17.703 1 95.19 103 LYS A C 1
ATOM 861 O O . LYS A 1 103 ? 11.531 1.555 -17.578 1 95.19 103 LYS A O 1
ATOM 866 N N . LYS A 1 104 ? 12.703 3.225 -16.875 1 95.56 104 LYS A N 1
ATOM 867 C CA . LYS A 1 104 ? 11.766 3.611 -15.812 1 95.56 104 LYS A CA 1
ATOM 868 C C . LYS A 1 104 ? 11.273 5.043 -16.016 1 95.56 104 LYS A C 1
ATOM 870 O O . LYS A 1 104 ? 12.07 5.98 -16.031 1 95.56 104 LYS A O 1
ATOM 875 N N . LYS A 1 105 ? 9.984 5.137 -16.141 1 92.62 105 LYS A N 1
ATOM 876 C CA . LYS A 1 105 ? 9.398 6.434 -16.484 1 92.62 105 LYS A CA 1
ATOM 877 C C . LYS A 1 105 ? 8.391 6.871 -15.422 1 92.62 105 LYS A C 1
ATOM 879 O O . LYS A 1 105 ? 7.617 6.051 -14.914 1 92.62 105 LYS A O 1
ATOM 884 N N . TRP A 1 106 ? 8.422 8.086 -15.109 1 91.12 106 TRP A N 1
ATOM 885 C CA . TRP A 1 106 ? 7.449 8.758 -14.266 1 91.12 106 TRP A CA 1
ATOM 886 C C . TRP A 1 106 ? 6.793 9.922 -15.008 1 91.12 106 TRP A C 1
ATOM 888 O O . TRP A 1 106 ? 7.477 10.82 -15.492 1 91.12 106 TRP A O 1
ATOM 898 N N . CYS A 1 107 ? 5.512 9.867 -15.086 1 90 107 CYS A N 1
ATOM 899 C CA . CYS A 1 107 ? 4.758 10.859 -15.836 1 90 107 CYS A CA 1
ATOM 900 C C . CYS A 1 107 ? 3.848 11.664 -14.914 1 90 107 CYS A C 1
ATOM 902 O O . CYS A 1 107 ? 3.115 11.102 -14.109 1 90 107 CYS A O 1
ATOM 904 N N . VAL A 1 108 ? 3.898 13 -14.969 1 86.81 108 VAL A N 1
ATOM 905 C CA . VAL A 1 108 ? 3.025 13.859 -14.18 1 86.81 108 VAL A CA 1
ATOM 906 C C . VAL A 1 108 ? 2.137 14.688 -15.109 1 86.81 108 VAL A C 1
ATOM 908 O O . VAL A 1 108 ? 1.651 15.75 -14.719 1 86.81 108 VAL A O 1
ATOM 911 N N . SER A 1 109 ? 1.975 14.242 -16.25 1 77.56 109 SER A N 1
ATOM 912 C CA . SER A 1 109 ? 1.225 15 -17.25 1 77.56 109 SER A CA 1
ATOM 913 C C . SER A 1 109 ? -0.237 15.156 -16.844 1 77.56 109 SER A C 1
ATOM 915 O O . SER A 1 109 ? -0.936 16.047 -17.344 1 77.56 109 SER A O 1
ATOM 917 N N . MET A 1 110 ? -0.629 14.305 -15.992 1 75.19 110 MET A N 1
ATOM 918 C CA . MET A 1 110 ? -2.033 14.328 -15.594 1 75.19 110 MET A CA 1
ATOM 919 C C . MET A 1 110 ? -2.266 15.336 -14.469 1 75.19 110 MET A C 1
ATOM 921 O O . MET A 1 110 ? -3.404 15.555 -14.055 1 75.19 110 MET A O 1
ATOM 925 N N . TYR A 1 111 ? -1.029 15.875 -14.055 1 74.06 111 TYR A N 1
ATOM 926 C CA . TYR A 1 111 ? -1.158 16.906 -13.031 1 74.06 111 TYR A CA 1
ATOM 927 C C . TYR A 1 111 ? -1.826 18.156 -13.594 1 74.06 111 TYR A C 1
ATOM 929 O O . TYR A 1 111 ? -1.44 18.641 -14.656 1 74.06 111 TYR A O 1
ATOM 937 N N . GLY A 1 112 ? -3.25 18.703 -13.195 1 59.69 112 GLY A N 1
ATOM 938 C CA . GLY A 1 112 ? -4.055 19.875 -13.477 1 59.69 112 GLY A CA 1
ATOM 939 C C . GLY A 1 112 ? -3.654 20.578 -14.766 1 59.69 112 GLY A C 1
ATOM 940 O O . GLY A 1 112 ? -2.465 20.75 -15.039 1 59.69 112 GLY A O 1
ATOM 941 N N . SER A 1 113 ? -4.391 20.469 -15.945 1 51 113 SER A N 1
ATOM 942 C CA . SER A 1 113 ? -4.457 21.328 -17.125 1 51 113 SER A CA 1
ATOM 943 C C . SER A 1 113 ? -4.062 22.766 -16.797 1 51 113 SER A C 1
ATOM 945 O O . SER A 1 113 ? -3.74 23.547 -17.703 1 51 113 SER A O 1
ATOM 947 N N . GLY A 1 114 ? -4.391 23.391 -15.633 1 43.81 114 GLY A N 1
ATOM 948 C CA . GLY A 1 114 ? -4.285 24.844 -15.562 1 43.81 114 GLY A CA 1
ATOM 949 C C . GLY A 1 114 ? -2.861 25.328 -15.352 1 43.81 114 GLY A C 1
ATOM 950 O O . GLY A 1 114 ? -2.605 26.531 -15.328 1 43.81 114 GLY A O 1
ATOM 951 N N . ARG A 1 115 ? -2.111 24.75 -14.523 1 42.62 115 ARG A N 1
ATOM 952 C CA . ARG A 1 115 ? -0.896 25.5 -14.219 1 42.62 115 ARG A CA 1
ATOM 953 C C . ARG A 1 115 ? 0.099 25.422 -15.375 1 42.62 115 ARG A C 1
ATOM 955 O O . ARG A 1 115 ? 0.255 24.375 -16 1 42.62 115 ARG A O 1
ATOM 962 N N . GLN A 1 116 ? 0.377 26.547 -15.906 1 40.38 116 GLN A N 1
ATOM 963 C CA . GLN A 1 116 ? 1.482 26.875 -16.797 1 40.38 116 GLN A CA 1
ATOM 964 C C . GLN A 1 116 ? 2.754 26.125 -16.391 1 40.38 116 GLN A C 1
ATOM 966 O O . GLN A 1 116 ? 3.221 26.25 -15.266 1 40.38 116 GLN A O 1
ATOM 971 N N . THR A 1 117 ? 2.904 24.938 -16.719 1 41.16 117 THR A N 1
ATOM 972 C CA . THR A 1 117 ? 4.188 24.281 -16.484 1 41.16 117 THR A CA 1
ATOM 973 C C . THR A 1 117 ? 5.34 25.25 -16.766 1 41.16 117 THR A C 1
ATOM 975 O O . THR A 1 117 ? 5.52 25.703 -17.906 1 41.16 117 THR A O 1
ATOM 978 N N . THR A 1 118 ? 5.594 26.109 -16.031 1 37.53 118 THR A N 1
ATOM 979 C CA . THR A 1 118 ? 6.793 26.891 -16.312 1 37.53 118 THR A CA 1
ATOM 980 C C . THR A 1 118 ? 7.957 25.984 -16.688 1 37.53 118 THR A C 1
ATOM 982 O O . THR A 1 118 ? 9 26.453 -17.141 1 37.53 118 THR A O 1
ATOM 985 N N . GLY A 1 119 ? 8.25 24.906 -15.883 1 40.34 119 GLY A N 1
ATOM 986 C CA . GLY A 1 119 ? 9.664 24.562 -15.875 1 40.34 119 GLY A CA 1
ATOM 987 C C . GLY A 1 119 ? 10.172 24.109 -17.234 1 40.34 119 GLY A C 1
ATOM 988 O O . GLY A 1 119 ? 9.398 24.016 -18.188 1 40.34 119 GLY A O 1
ATOM 989 N N . VAL A 1 120 ? 11.656 23.797 -17.172 1 41.78 120 VAL A N 1
ATOM 990 C CA . VAL A 1 120 ? 12.867 23.656 -17.969 1 41.78 120 VAL A CA 1
ATOM 991 C C . VAL A 1 120 ? 12.727 22.453 -18.906 1 41.78 120 VAL A C 1
ATOM 993 O O . VAL A 1 120 ? 13.625 22.172 -19.703 1 41.78 120 VAL A O 1
ATOM 996 N N . PHE A 1 121 ? 11.859 21.469 -18.547 1 45.88 121 PHE A N 1
ATOM 997 C CA . PHE A 1 121 ? 12.117 20.328 -19.422 1 45.88 121 PHE A CA 1
ATOM 998 C C . PHE A 1 121 ? 11.328 20.438 -20.719 1 45.88 121 PHE A C 1
ATOM 1000 O O . PHE A 1 121 ? 10.148 20.812 -20.703 1 45.88 121 PHE A O 1
ATOM 1007 N N . PRO A 1 122 ? 12.016 20.531 -21.781 1 46.41 122 PRO A N 1
ATOM 1008 C CA . PRO A 1 122 ? 11.375 20.562 -23.094 1 46.41 122 PRO A CA 1
ATOM 1009 C C . PRO A 1 122 ? 10.195 19.594 -23.188 1 46.41 122 PRO A C 1
ATOM 1011 O O . PRO A 1 122 ? 10.305 18.438 -22.766 1 46.41 122 PRO A O 1
ATOM 1014 N N . GLN A 1 123 ? 8.969 20.016 -23.203 1 48.56 123 GLN A N 1
ATOM 1015 C CA . GLN A 1 123 ? 7.645 19.422 -23.297 1 48.56 123 GLN A CA 1
ATOM 1016 C C . GLN A 1 123 ? 7.613 18.312 -24.359 1 48.56 123 GLN A C 1
ATOM 1018 O O . GLN A 1 123 ? 6.883 17.328 -24.219 1 48.56 123 GLN A O 1
ATOM 1023 N N . ASP A 1 124 ? 8.352 18.5 -25.422 1 51.5 124 ASP A N 1
ATOM 1024 C CA . ASP A 1 124 ? 8.062 17.797 -26.672 1 51.5 124 ASP A CA 1
ATOM 1025 C C . ASP A 1 124 ? 8.562 16.344 -26.609 1 51.5 124 ASP A C 1
ATOM 1027 O O . ASP A 1 124 ? 8.25 15.539 -27.484 1 51.5 124 ASP A O 1
ATOM 1031 N N . ILE A 1 125 ? 9.32 16 -25.578 1 56.75 125 ILE A N 1
ATOM 1032 C CA . ILE A 1 125 ? 10.016 14.758 -25.875 1 56.75 125 ILE A CA 1
ATOM 1033 C C . ILE A 1 125 ? 9.453 13.633 -25.016 1 56.75 125 ILE A C 1
ATOM 1035 O O . I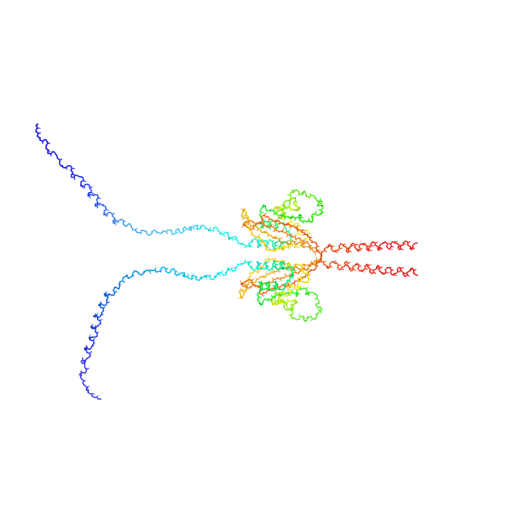LE A 1 125 ? 9.711 12.453 -25.266 1 56.75 125 ILE A O 1
ATOM 1039 N N . TRP A 1 126 ? 8.648 13.914 -24.047 1 63.25 126 TRP A N 1
ATOM 1040 C CA . TRP A 1 126 ? 8.25 12.812 -23.188 1 63.25 126 TRP A CA 1
ATOM 1041 C C . TRP A 1 126 ? 6.863 12.297 -23.578 1 63.25 126 TRP A C 1
ATOM 1043 O O . TRP A 1 126 ? 5.953 13.086 -23.844 1 63.25 126 TRP A O 1
ATOM 1053 N N . HIS A 1 127 ? 6.848 10.93 -24.078 1 70.75 127 HIS A N 1
ATOM 1054 C CA . HIS A 1 127 ? 5.582 10.281 -24.375 1 70.75 127 HIS A CA 1
ATOM 1055 C C . HIS A 1 127 ? 5.227 9.234 -23.328 1 70.75 127 HIS A C 1
ATOM 1057 O O . HIS A 1 127 ? 6.039 8.359 -23.016 1 70.75 127 HIS A O 1
ATOM 1063 N N . CYS A 1 128 ? 4.105 9.461 -22.719 1 76.25 128 CYS A N 1
ATOM 1064 C CA . CYS A 1 128 ? 3.605 8.469 -21.766 1 76.25 128 CYS A CA 1
ATOM 1065 C C . CYS A 1 128 ? 2.6 7.539 -22.438 1 76.25 128 CYS A C 1
ATOM 1067 O O . CYS A 1 128 ? 1.537 7.98 -22.875 1 76.25 128 CYS A O 1
ATOM 1069 N N . GLU A 1 129 ? 2.975 6.238 -22.453 1 74.38 129 GLU A N 1
ATOM 1070 C CA . GLU A 1 129 ? 2.117 5.25 -23.094 1 74.38 129 GLU A CA 1
ATOM 1071 C C . GLU A 1 129 ? 0.85 5.004 -22.281 1 74.38 129 GLU A C 1
ATOM 1073 O O . GLU A 1 129 ? -0.128 4.457 -22.797 1 74.38 129 GLU A O 1
ATOM 1078 N N . ILE A 1 130 ? 0.937 5.348 -21.078 1 77.62 130 ILE A N 1
ATOM 1079 C CA . ILE A 1 130 ? -0.224 5.129 -20.219 1 77.62 130 ILE A CA 1
ATOM 1080 C C . ILE A 1 130 ? -1.234 6.254 -20.422 1 77.62 130 ILE A C 1
ATOM 1082 O O . ILE A 1 130 ? -2.41 6.004 -20.688 1 77.62 130 ILE A O 1
ATOM 1086 N N . CYS A 1 131 ? -0.709 7.332 -20.422 1 75.38 131 CYS A N 1
ATOM 1087 C CA . CYS A 1 131 ? -1.656 8.438 -20.562 1 75.38 131 CYS A CA 1
ATOM 1088 C C . CYS A 1 131 ? -1.634 9.008 -21.969 1 75.38 131 CYS A C 1
ATOM 1090 O O . CYS A 1 131 ? -2.463 9.859 -22.312 1 75.38 131 CYS A O 1
ATOM 1092 N N . ASN A 1 132 ? -0.738 8.516 -22.875 1 72.94 132 ASN A N 1
ATOM 1093 C CA . ASN A 1 132 ? -0.594 8.844 -24.297 1 72.94 132 ASN A CA 1
ATOM 1094 C C . ASN A 1 132 ? -0.405 10.344 -24.5 1 72.94 132 ASN A C 1
ATOM 1096 O O . ASN A 1 132 ? -0.714 10.867 -25.578 1 72.94 132 ASN A O 1
ATOM 1100 N N . ARG A 1 133 ? -0.117 11.016 -23.438 1 65.38 133 ARG A N 1
ATOM 1101 C CA . ARG A 1 133 ? 0.043 12.453 -23.609 1 65.38 133 ARG A CA 1
ATOM 1102 C C . ARG A 1 133 ? 1.438 12.797 -24.125 1 65.38 133 ARG A C 1
ATOM 1104 O O . ARG A 1 133 ? 2.428 12.211 -23.672 1 65.38 133 ARG A O 1
ATOM 1111 N N . LYS A 1 134 ? 1.461 13.516 -25.25 1 63.34 134 LYS A N 1
ATOM 1112 C CA . LYS A 1 134 ? 2.635 14.156 -25.828 1 63.34 134 LYS A CA 1
ATOM 1113 C C . LYS A 1 134 ? 2.492 15.672 -25.844 1 63.34 134 LYS A C 1
ATOM 1115 O O . LYS A 1 134 ? 1.512 16.203 -26.359 1 63.34 134 LYS A O 1
ATOM 1120 N N . PRO A 1 135 ? 3.52 16.469 -25.203 1 58.38 135 PRO A N 1
ATOM 1121 C CA . PRO A 1 135 ? 4.691 16.016 -24.453 1 58.38 135 PRO A CA 1
ATOM 1122 C C . PRO A 1 135 ? 4.355 15.578 -23.031 1 58.38 135 PRO A C 1
ATOM 1124 O O . PRO A 1 135 ? 3.443 16.141 -22.422 1 58.38 135 PRO A O 1
ATOM 1127 N N . GLY A 1 136 ? 4.754 14.438 -22.609 1 62.44 136 GLY A N 1
ATOM 1128 C CA . GLY A 1 136 ? 4.551 14.047 -21.219 1 62.44 136 GLY A CA 1
ATOM 1129 C C . GLY A 1 136 ? 5.535 14.688 -20.266 1 62.44 136 GLY A C 1
ATOM 1130 O O . GLY A 1 136 ? 6.68 14.961 -20.641 1 62.44 136 GLY A O 1
ATOM 1131 N N . ARG A 1 137 ? 5.027 15.383 -19.219 1 78.75 137 ARG A N 1
ATOM 1132 C CA . ARG A 1 137 ? 5.891 15.859 -18.141 1 78.75 137 ARG A CA 1
ATOM 1133 C C . ARG A 1 137 ? 6.27 14.719 -17.203 1 78.75 137 ARG A C 1
ATOM 1135 O O . ARG A 1 137 ? 5.473 13.812 -16.969 1 78.75 137 ARG A O 1
ATOM 1142 N N . GLY A 1 138 ? 7.547 14.664 -17.078 1 83.75 138 GLY A N 1
ATOM 1143 C CA . GLY A 1 138 ? 8.039 13.617 -16.203 1 83.75 138 GLY A CA 1
ATOM 1144 C C . GLY A 1 138 ? 9.523 13.336 -16.375 1 83.75 138 GLY A C 1
ATOM 1145 O O . GLY A 1 138 ? 10.281 14.211 -16.781 1 83.75 138 GLY A O 1
ATOM 1146 N N . PHE A 1 139 ? 9.969 12.273 -15.953 1 84.81 139 PHE A N 1
ATOM 1147 C CA . PHE A 1 139 ? 11.367 11.891 -16.125 1 84.81 139 PHE A CA 1
ATOM 1148 C C . PHE A 1 139 ? 11.484 10.43 -16.547 1 84.81 139 PHE A C 1
ATOM 1150 O O . PHE A 1 139 ? 10.57 9.633 -16.297 1 84.81 139 PHE A O 1
ATOM 1157 N N . GLU A 1 140 ? 12.516 10.219 -17.219 1 89.81 140 GLU A N 1
ATOM 1158 C CA . GLU A 1 140 ? 12.852 8.867 -17.656 1 89.81 140 GLU A CA 1
ATOM 1159 C C . GLU A 1 140 ? 14.297 8.516 -17.297 1 89.81 140 GLU A C 1
ATOM 1161 O O . GLU A 1 140 ? 15.195 9.352 -17.422 1 89.81 140 GLU A O 1
ATOM 1166 N N . ALA A 1 141 ? 14.516 7.352 -16.828 1 94.12 141 ALA A N 1
ATOM 1167 C CA . ALA A 1 141 ? 15.859 6.871 -16.516 1 94.12 141 ALA A CA 1
ATOM 1168 C C . ALA A 1 141 ? 16.109 5.5 -17.141 1 94.12 141 ALA A C 1
ATOM 1170 O O . ALA A 1 141 ? 15.203 4.668 -17.203 1 94.12 141 ALA A O 1
ATOM 1171 N N . THR A 1 142 ? 17.25 5.336 -17.562 1 96.12 142 THR A N 1
ATOM 1172 C CA . THR A 1 142 ? 17.656 4.043 -18.109 1 96.12 142 THR A CA 1
ATOM 1173 C C . THR A 1 142 ? 18.281 3.172 -17.016 1 96.12 142 THR A C 1
ATOM 1175 O O . THR A 1 142 ? 18.625 3.67 -15.938 1 96.12 142 THR A O 1
ATOM 1178 N N . ALA A 1 143 ? 18.422 1.911 -17.297 1 97.44 143 ALA A N 1
ATOM 1179 C CA . ALA A 1 143 ? 18.938 0.935 -16.328 1 97.44 143 ALA A CA 1
ATOM 1180 C C . ALA A 1 143 ? 20.312 1.34 -15.812 1 97.44 143 ALA A C 1
ATOM 1182 O O . ALA A 1 143 ? 20.625 1.114 -14.641 1 97.44 143 ALA A O 1
ATOM 1183 N N . GLU A 1 144 ? 21.078 2.033 -16.609 1 97.38 144 GLU A N 1
ATOM 1184 C CA . GLU A 1 144 ? 22.453 2.379 -16.266 1 97.38 144 GLU A CA 1
ATOM 1185 C C . GLU A 1 144 ? 22.5 3.404 -15.141 1 97.38 144 GLU A C 1
ATOM 1187 O O . GLU A 1 144 ? 23.453 3.422 -14.352 1 97.38 144 GLU A O 1
ATOM 1192 N N . VAL A 1 145 ? 21.531 4.191 -15.047 1 97.44 145 VAL A N 1
ATOM 1193 C CA . VAL A 1 145 ? 21.578 5.293 -14.094 1 97.44 145 VAL A CA 1
ATOM 1194 C C . VAL A 1 145 ? 20.781 4.926 -12.844 1 97.44 145 VAL A C 1
ATOM 1196 O O . VAL A 1 145 ? 20.906 5.586 -11.805 1 97.44 145 VAL A O 1
ATOM 1199 N N . LEU A 1 146 ? 20.016 3.832 -12.844 1 98.31 146 LEU A N 1
ATOM 1200 C CA . LEU A 1 146 ? 19.094 3.475 -11.781 1 98.31 146 LEU A CA 1
ATOM 1201 C C . LEU A 1 146 ? 19.828 3.234 -10.469 1 98.31 146 LEU A C 1
ATOM 1203 O O . LEU A 1 146 ? 19.375 3.652 -9.406 1 98.31 146 LEU A O 1
ATOM 1207 N N . PRO A 1 147 ? 21.047 2.602 -10.516 1 98.56 147 PRO A N 1
ATOM 1208 C CA . PRO A 1 147 ? 21.734 2.389 -9.25 1 98.56 147 PRO A CA 1
ATOM 1209 C C . PRO A 1 147 ? 22.031 3.693 -8.508 1 98.56 147 PRO A C 1
ATOM 1211 O O . PRO A 1 147 ? 21.812 3.789 -7.301 1 98.56 147 PRO A O 1
ATOM 1214 N N . ARG A 1 148 ? 22.469 4.652 -9.203 1 98.31 148 ARG A N 1
ATOM 1215 C CA . ARG A 1 148 ? 22.766 5.945 -8.594 1 98.31 148 ARG A CA 1
ATOM 1216 C C . ARG A 1 148 ? 21.484 6.652 -8.164 1 98.31 148 ARG A C 1
ATOM 1218 O O . ARG A 1 148 ? 21.438 7.277 -7.102 1 98.31 148 ARG A O 1
ATOM 1225 N N . LEU A 1 149 ? 20.484 6.562 -8.953 1 97.69 149 LEU A N 1
ATOM 1226 C CA . LEU A 1 149 ? 19.219 7.188 -8.625 1 97.69 149 LEU A CA 1
ATOM 1227 C C . LEU A 1 149 ? 18.625 6.598 -7.348 1 97.69 149 LEU A C 1
ATOM 1229 O O . LEU A 1 149 ? 18.125 7.332 -6.496 1 97.69 149 LEU A O 1
ATOM 1233 N N . PHE A 1 150 ? 18.688 5.316 -7.195 1 97.94 150 PHE A N 1
ATOM 1234 C CA . PHE A 1 150 ? 18.188 4.664 -5.984 1 97.94 150 PHE A CA 1
ATOM 1235 C C . PHE A 1 150 ? 19.016 5.09 -4.773 1 97.94 150 PHE A C 1
ATOM 1237 O O . PHE A 1 150 ? 18.453 5.371 -3.709 1 97.94 150 PHE A O 1
ATOM 1244 N N . LYS A 1 151 ? 20.297 5.141 -4.988 1 98.31 151 LYS A N 1
ATOM 1245 C CA . LYS A 1 151 ? 21.156 5.555 -3.883 1 98.31 151 LYS A CA 1
ATOM 1246 C C . LYS A 1 151 ? 20.828 6.973 -3.428 1 98.31 151 LYS A C 1
ATOM 1248 O O . LYS A 1 151 ? 20.688 7.23 -2.229 1 98.31 151 LYS A O 1
ATOM 1253 N N . ILE A 1 152 ? 20.688 7.895 -4.375 1 97.62 152 ILE A N 1
ATOM 1254 C CA . ILE A 1 152 ? 20.391 9.289 -4.086 1 97.62 152 ILE A CA 1
ATOM 1255 C C . ILE A 1 152 ? 19.031 9.398 -3.395 1 97.62 152 ILE A C 1
ATOM 1257 O O . ILE A 1 152 ? 18.859 10.195 -2.471 1 97.62 152 ILE A O 1
ATOM 1261 N N . LYS A 1 153 ? 18.094 8.656 -3.777 1 96.12 153 LYS A N 1
ATOM 1262 C CA . LYS A 1 153 ? 16.75 8.648 -3.195 1 96.12 153 LYS A CA 1
ATOM 1263 C C . LYS A 1 153 ? 16.812 8.438 -1.685 1 96.12 153 LYS A C 1
ATOM 1265 O O . LYS A 1 153 ? 16.25 9.227 -0.92 1 96.12 153 LYS A O 1
ATOM 1270 N N . TYR A 1 154 ? 17.531 7.445 -1.255 1 97.12 154 TYR A N 1
ATOM 1271 C CA . TYR A 1 154 ? 17.547 7.113 0.166 1 97.12 154 TYR A CA 1
ATOM 1272 C C . TYR A 1 154 ? 18.531 8.008 0.918 1 97.12 154 TYR A C 1
ATOM 1274 O O . TYR A 1 154 ? 18.344 8.281 2.107 1 97.12 154 TYR A O 1
ATOM 1282 N N . GLU A 1 155 ? 19.5 8.547 0.18 1 96.62 155 GLU A N 1
ATOM 1283 C CA . GLU A 1 155 ? 20.391 9.531 0.786 1 96.62 155 GLU A CA 1
ATOM 1284 C C . GLU A 1 155 ? 19.672 10.844 1.049 1 96.62 155 GLU A C 1
ATOM 1286 O O . GLU A 1 155 ? 20.062 11.617 1.923 1 96.62 155 GLU A O 1
ATOM 1291 N N . SER A 1 156 ? 18.625 11.031 0.354 1 95.62 156 SER A N 1
ATOM 1292 C CA . SER A 1 156 ? 17.859 12.273 0.471 1 95.62 156 SER A CA 1
ATOM 1293 C C . SER A 1 156 ? 16.859 12.195 1.618 1 95.62 156 SER A C 1
ATOM 1295 O O . SER A 1 156 ? 16.031 13.102 1.79 1 95.62 156 SER A O 1
ATOM 1297 N N . GLY A 1 157 ? 16.797 11.164 2.355 1 95.81 157 GLY A N 1
ATOM 1298 C CA . GLY A 1 157 ? 16.016 11.117 3.578 1 95.81 157 GLY A CA 1
ATOM 1299 C C . GLY A 1 157 ? 14.812 10.188 3.48 1 95.81 157 GLY A C 1
ATOM 1300 O O . GLY A 1 157 ? 14.062 10.039 4.445 1 95.81 157 GLY A O 1
ATOM 1301 N N . THR A 1 158 ? 14.617 9.602 2.311 1 96.94 158 THR A N 1
ATOM 1302 C CA . THR A 1 158 ? 13.523 8.641 2.186 1 96.94 158 THR A CA 1
ATOM 1303 C C . THR A 1 158 ? 13.758 7.434 3.088 1 96.94 158 THR A C 1
ATOM 1305 O O . THR A 1 158 ? 14.805 6.801 3.023 1 96.94 158 THR A O 1
ATOM 1308 N N . LEU A 1 159 ? 12.797 7.172 3.934 1 95.69 159 LEU A N 1
ATOM 1309 C CA . LEU A 1 159 ? 12.898 6.031 4.836 1 95.69 159 LEU A CA 1
ATOM 1310 C C . LEU A 1 159 ? 12.336 4.77 4.184 1 95.69 159 LEU A C 1
ATOM 1312 O O . LEU A 1 159 ? 12.93 3.695 4.289 1 95.69 159 LEU A O 1
ATOM 1316 N N . GLU A 1 160 ? 11.156 4.969 3.52 1 94.88 160 GLU A N 1
ATOM 1317 C CA . GLU A 1 160 ? 10.469 3.854 2.869 1 94.88 160 GLU A CA 1
ATOM 1318 C C . GLU A 1 160 ? 9.742 4.312 1.607 1 94.88 160 GLU A C 1
ATOM 1320 O O . GLU A 1 160 ? 9.312 5.465 1.516 1 94.88 160 GLU A O 1
ATOM 1325 N N . GLU A 1 161 ? 9.75 3.443 0.667 1 95.12 161 GLU A N 1
ATOM 1326 C CA . GLU A 1 161 ? 8.867 3.584 -0.492 1 95.12 161 GLU A CA 1
ATOM 1327 C C . GLU A 1 161 ? 7.812 2.484 -0.519 1 95.12 161 GLU A C 1
ATOM 1329 O O . GLU A 1 161 ? 8.141 1.298 -0.562 1 95.12 161 GLU A O 1
ATOM 1334 N N . LEU A 1 162 ? 6.605 2.881 -0.47 1 95.69 162 LEU A N 1
ATOM 1335 C CA . LEU A 1 162 ? 5.504 1.924 -0.47 1 95.69 162 LEU A CA 1
ATOM 1336 C C . LEU A 1 162 ? 4.746 1.971 -1.792 1 95.69 162 LEU A C 1
ATOM 1338 O O . LEU A 1 162 ? 4.656 3.025 -2.424 1 95.69 162 LEU A O 1
ATOM 1342 N N . LEU A 1 163 ? 4.266 0.841 -2.172 1 96.75 163 LEU A N 1
ATOM 1343 C CA . LEU A 1 163 ? 3.498 0.722 -3.406 1 96.75 163 LEU A CA 1
ATOM 1344 C C . LEU A 1 163 ? 2.221 -0.077 -3.174 1 96.75 163 LEU A C 1
ATOM 1346 O O . LEU A 1 163 ? 2.275 -1.238 -2.764 1 96.75 163 LEU A O 1
ATOM 1350 N N . TYR A 1 164 ? 1.144 0.608 -3.363 1 95.62 164 TYR A N 1
ATOM 1351 C CA . TYR A 1 164 ? -0.135 -0.093 -3.414 1 95.62 164 TYR A CA 1
ATOM 1352 C C . TYR A 1 164 ? -0.587 -0.296 -4.855 1 95.62 164 TYR A C 1
ATOM 1354 O O . TYR A 1 164 ? -0.607 0.65 -5.645 1 95.62 164 TYR A O 1
ATOM 1362 N N . VAL A 1 165 ? -0.952 -1.511 -5.125 1 93.62 165 VAL A N 1
ATOM 1363 C CA . VAL A 1 165 ? -1.505 -1.83 -6.438 1 93.62 165 VAL A CA 1
ATOM 1364 C C . VAL A 1 165 ? -2.684 -2.789 -6.281 1 93.62 165 VAL A C 1
ATOM 1366 O O . VAL A 1 165 ? -2.713 -3.602 -5.355 1 93.62 165 VAL A O 1
ATOM 1369 N N . ASP A 1 166 ? -3.629 -2.625 -7.168 1 88.62 166 ASP A N 1
ATOM 1370 C CA . ASP A 1 166 ? -4.742 -3.568 -7.215 1 88.62 166 ASP A CA 1
ATOM 1371 C C . ASP A 1 166 ? -4.426 -4.746 -8.133 1 88.62 166 ASP A C 1
ATOM 1373 O O . ASP A 1 166 ? -3.266 -5.133 -8.281 1 88.62 166 ASP A O 1
ATOM 1377 N N . MET A 1 167 ? -5.422 -5.316 -8.703 1 87.06 167 MET A N 1
ATOM 1378 C CA . MET A 1 167 ? -5.25 -6.441 -9.625 1 87.06 167 MET A CA 1
ATOM 1379 C C . MET A 1 167 ? -4.828 -5.953 -11 1 87.06 167 MET A C 1
ATOM 1381 O O . MET A 1 167 ? -5.496 -5.102 -11.594 1 87.06 167 MET A O 1
ATOM 1385 N N . PRO A 1 168 ? -3.775 -6.527 -11.414 1 93.25 168 PRO A N 1
ATOM 1386 C CA . PRO A 1 168 ? -3.328 -6.094 -12.742 1 93.25 168 PRO A CA 1
ATOM 1387 C C . PRO A 1 168 ? -4.043 -6.832 -13.867 1 93.25 168 PRO A C 1
ATOM 1389 O O . PRO A 1 168 ? -4.477 -7.973 -13.695 1 93.25 168 PRO A O 1
ATOM 1392 N N . ARG A 1 169 ? -4.27 -6.156 -14.961 1 94.75 169 ARG A N 1
ATOM 1393 C CA . ARG A 1 169 ? -4.477 -6.852 -16.234 1 94.75 169 ARG A CA 1
ATOM 1394 C C . ARG A 1 169 ? -3.16 -7.383 -16.781 1 94.75 169 ARG A C 1
ATOM 1396 O O . ARG A 1 169 ? -2.248 -6.609 -17.078 1 94.75 169 ARG A O 1
ATOM 1403 N N . GLU A 1 170 ? -3.057 -8.648 -16.859 1 95.62 170 GLU A N 1
ATOM 1404 C CA . GLU A 1 170 ? -1.838 -9.32 -17.297 1 95.62 170 GLU A CA 1
ATOM 1405 C C . GLU A 1 170 ? -2.004 -9.906 -18.703 1 95.62 170 GLU A C 1
ATOM 1407 O O . GLU A 1 170 ? -2.975 -10.609 -18.969 1 95.62 170 GLU A O 1
ATOM 1412 N N . TYR A 1 171 ? -1.084 -9.586 -19.625 1 95.75 171 TYR A N 1
ATOM 1413 C CA . TYR A 1 171 ? -1.149 -10.133 -20.984 1 95.75 171 TYR A CA 1
ATOM 1414 C C . TYR A 1 171 ? 0.227 -10.141 -21.641 1 95.75 171 TYR A C 1
ATOM 1416 O O . TYR A 1 171 ? 1.173 -9.547 -21.109 1 95.75 171 TYR A O 1
ATOM 1424 N N . HIS A 1 172 ? 0.313 -10.852 -22.688 1 95.44 172 HIS A N 1
ATOM 1425 C CA . HIS A 1 172 ? 1.541 -10.898 -23.469 1 95.44 172 HIS A CA 1
ATOM 1426 C C . HIS A 1 172 ? 1.47 -9.953 -24.672 1 95.44 172 HIS A C 1
ATOM 1428 O O . HIS A 1 172 ? 0.436 -9.859 -25.328 1 95.44 172 HIS A O 1
ATOM 1434 N N . ASN A 1 173 ? 2.508 -9.211 -24.75 1 94.44 173 ASN A N 1
ATOM 1435 C CA . ASN A 1 173 ? 2.527 -8.375 -25.938 1 94.44 173 ASN A CA 1
ATOM 1436 C C . ASN A 1 173 ? 3.104 -9.133 -27.141 1 94.44 173 ASN A C 1
ATOM 1438 O O . ASN A 1 173 ? 3.396 -10.32 -27.047 1 94.44 173 ASN A O 1
ATOM 1442 N N . SER A 1 174 ? 3.219 -8.461 -28.312 1 92.81 174 SER A N 1
ATOM 1443 C CA . SER A 1 174 ? 3.621 -9.078 -29.562 1 92.81 174 SER A CA 1
ATOM 1444 C C . SER A 1 174 ? 5.059 -9.586 -29.5 1 92.81 174 SER A C 1
ATOM 1446 O O . SER A 1 174 ? 5.422 -10.539 -30.188 1 92.81 174 SER A O 1
ATOM 1448 N N . SER A 1 175 ? 5.879 -8.992 -28.641 1 92.44 175 SER A N 1
ATOM 1449 C CA . SER A 1 175 ? 7.285 -9.359 -28.516 1 92.44 175 SER A CA 1
ATOM 1450 C C . SER A 1 175 ? 7.469 -10.508 -27.516 1 92.44 175 SER A C 1
ATOM 1452 O O . SER A 1 175 ? 8.602 -10.898 -27.219 1 92.44 175 SER A O 1
ATOM 1454 N N . GLY A 1 176 ? 6.383 -10.969 -26.938 1 92.81 176 GLY A N 1
ATOM 1455 C CA . GLY A 1 176 ? 6.457 -12.062 -25.984 1 92.81 176 GLY A CA 1
ATOM 1456 C C . GLY A 1 176 ? 6.723 -11.609 -24.562 1 92.81 176 GLY A C 1
ATOM 1457 O O . GLY A 1 176 ? 6.973 -12.43 -23.672 1 92.81 176 GLY A O 1
ATOM 1458 N N . GLN A 1 177 ? 6.754 -10.367 -24.406 1 96.44 177 GLN A N 1
ATOM 1459 C CA . GLN A 1 177 ? 6.934 -9.812 -23.078 1 96.44 177 GLN A CA 1
ATOM 1460 C C . GLN A 1 177 ? 5.621 -9.828 -22.297 1 96.44 177 GLN A C 1
ATOM 1462 O O . GLN A 1 177 ? 4.543 -9.898 -22.875 1 96.44 177 GLN A O 1
ATOM 1467 N N . ILE A 1 178 ? 5.715 -9.859 -20.984 1 97.75 178 ILE A N 1
ATOM 1468 C CA . ILE A 1 178 ? 4.543 -9.898 -20.125 1 97.75 178 ILE A CA 1
ATOM 1469 C C . ILE A 1 178 ? 4.25 -8.5 -19.594 1 97.75 178 ILE A C 1
ATOM 1471 O O . ILE A 1 178 ? 5.121 -7.859 -19 1 97.75 178 ILE A O 1
ATOM 1475 N N . VAL A 1 179 ? 3.047 -8.07 -19.781 1 97.69 179 VAL A N 1
ATOM 1476 C CA . VAL A 1 179 ? 2.656 -6.723 -19.391 1 97.69 179 VAL A CA 1
ATOM 1477 C C . VAL A 1 179 ? 1.728 -6.789 -18.172 1 97.69 179 VAL A C 1
ATOM 1479 O O . VAL A 1 179 ? 0.766 -7.562 -18.172 1 97.69 179 VAL A O 1
ATOM 1482 N N . LEU A 1 180 ? 2.076 -6.051 -17.125 1 97.31 180 LEU A N 1
ATOM 1483 C CA . LEU A 1 180 ? 1.181 -5.809 -16 1 97.31 180 LEU A CA 1
ATOM 1484 C C . LEU A 1 180 ? 0.643 -4.383 -16.031 1 97.31 180 LEU A C 1
ATOM 1486 O O . LEU A 1 180 ? 1.409 -3.424 -15.914 1 97.31 180 LEU A O 1
ATOM 1490 N N . ASP A 1 181 ? -0.63 -4.25 -16.203 1 96.5 181 ASP A N 1
ATOM 1491 C CA . ASP A 1 181 ? -1.296 -2.951 -16.188 1 96.5 181 ASP A CA 1
ATOM 1492 C C . ASP A 1 181 ? -2.143 -2.775 -14.93 1 96.5 181 ASP A C 1
ATOM 1494 O O . ASP A 1 181 ? -3.145 -3.473 -14.75 1 96.5 181 ASP A O 1
ATOM 1498 N N . TYR A 1 182 ? -1.699 -1.887 -14.148 1 96 182 TYR A N 1
ATOM 1499 C CA . TYR A 1 182 ? -2.459 -1.547 -12.953 1 96 182 TYR A CA 1
ATOM 1500 C C . TYR A 1 182 ? -3.246 -0.257 -13.156 1 96 182 TYR A C 1
ATOM 1502 O O . TYR A 1 182 ? -2.66 0.82 -13.281 1 96 182 TYR A O 1
ATOM 1510 N N . ALA A 1 183 ? -4.516 -0.36 -13.125 1 92.94 183 ALA A N 1
ATOM 1511 C CA . ALA A 1 183 ? -5.367 0.812 -13.312 1 92.94 183 ALA A CA 1
ATOM 1512 C C . ALA A 1 183 ? -5.25 1.775 -12.133 1 92.94 183 ALA A C 1
ATOM 1514 O O . ALA A 1 183 ? -5.438 2.984 -12.289 1 92.94 183 ALA A O 1
ATOM 1515 N N . LYS A 1 184 ? -4.938 1.222 -10.992 1 93.06 184 LYS A N 1
ATOM 1516 C CA . LYS A 1 184 ? -4.719 2.037 -9.805 1 93.06 184 LYS A CA 1
ATOM 1517 C C . LYS A 1 184 ? -3.424 1.646 -9.102 1 93.06 184 LYS A C 1
ATOM 1519 O O . LYS A 1 184 ? -3.201 0.47 -8.805 1 93.06 184 LYS A O 1
ATOM 1524 N N . ALA A 1 185 ? -2.652 2.654 -8.852 1 96.31 185 ALA A N 1
ATOM 1525 C CA . ALA A 1 185 ? -1.403 2.484 -8.117 1 96.31 185 ALA A CA 1
ATOM 1526 C C . ALA A 1 185 ? -1.111 3.701 -7.242 1 96.31 185 ALA A C 1
ATOM 1528 O O . ALA A 1 185 ? -1.338 4.84 -7.66 1 96.31 185 ALA A O 1
ATOM 1529 N N . ILE A 1 186 ? -0.72 3.43 -6.078 1 96.69 186 ILE A N 1
ATOM 1530 C CA . ILE A 1 186 ? -0.334 4.492 -5.156 1 96.69 186 ILE A CA 1
ATOM 1531 C C . ILE A 1 186 ? 1.113 4.293 -4.715 1 96.69 186 ILE A C 1
ATOM 1533 O O . ILE A 1 186 ? 1.457 3.256 -4.141 1 96.69 186 ILE A O 1
ATOM 1537 N N . GLN A 1 187 ? 1.922 5.215 -5.023 1 96.5 187 GLN A N 1
ATOM 1538 C CA . GLN A 1 187 ? 3.303 5.215 -4.547 1 96.5 187 GLN A CA 1
ATOM 1539 C C . GLN A 1 187 ? 3.486 6.203 -3.4 1 96.5 187 GLN A C 1
ATOM 1541 O O . GLN A 1 187 ? 3.102 7.371 -3.51 1 96.5 187 GLN A O 1
ATOM 1546 N N . GLU A 1 188 ? 4.023 5.699 -2.348 1 96.94 188 GLU A N 1
ATOM 1547 C CA . GLU A 1 188 ? 4.238 6.566 -1.192 1 96.94 188 GLU A CA 1
ATOM 1548 C C . GLU A 1 188 ? 5.719 6.641 -0.828 1 96.94 188 GLU A C 1
ATOM 1550 O O . GLU A 1 188 ? 6.391 5.613 -0.721 1 96.94 188 GLU A O 1
ATOM 1555 N N . SER A 1 189 ? 6.219 7.879 -0.718 1 97.06 189 SER A N 1
ATOM 1556 C CA . SER A 1 189 ? 7.539 8.125 -0.148 1 97.06 189 SER A CA 1
ATOM 1557 C C . SER A 1 189 ? 7.441 8.57 1.308 1 97.06 189 SER A C 1
ATOM 1559 O O . SER A 1 189 ? 6.824 9.594 1.609 1 97.06 189 SER A O 1
ATOM 1561 N N . VAL A 1 190 ? 8.023 7.809 2.152 1 96.69 190 VAL A N 1
ATOM 1562 C CA . VAL A 1 190 ? 7.938 8.055 3.586 1 96.69 190 VAL A CA 1
ATOM 1563 C C . VAL A 1 190 ? 9.234 8.703 4.078 1 96.69 190 VAL A C 1
ATOM 1565 O O . VAL A 1 190 ? 10.32 8.148 3.891 1 96.69 190 VAL A O 1
ATOM 1568 N N . PHE A 1 191 ? 9.117 9.898 4.648 1 96.19 191 PHE A N 1
ATOM 1569 C CA . PHE A 1 191 ? 10.195 10.602 5.332 1 96.19 191 PHE A CA 1
ATOM 1570 C C . PHE A 1 191 ? 9.938 10.672 6.832 1 96.19 191 PHE A C 1
ATOM 1572 O O . PHE A 1 191 ? 8.93 10.148 7.316 1 96.19 191 PHE A O 1
ATOM 1579 N N . GLU A 1 192 ? 10.789 11.195 7.5 1 93 192 GLU A N 1
ATOM 1580 C CA . GLU A 1 192 ? 10.633 11.266 8.953 1 93 192 GLU A CA 1
ATOM 1581 C C . GLU A 1 192 ? 9.383 12.047 9.336 1 93 192 GLU A C 1
ATOM 1583 O O . GLU A 1 192 ? 8.617 11.617 10.203 1 93 192 GLU A O 1
ATOM 1588 N N . GLN A 1 193 ? 9.109 13.148 8.641 1 91.56 193 GLN A N 1
ATOM 1589 C CA . GLN A 1 193 ? 8.008 14.023 9.039 1 91.56 193 GLN A CA 1
ATOM 1590 C C . GLN A 1 193 ? 7.133 14.383 7.84 1 91.56 193 GLN A C 1
ATOM 1592 O O . GLN A 1 193 ? 6.5 15.438 7.824 1 91.56 193 GLN A O 1
ATOM 1597 N N . LEU A 1 194 ? 7.234 13.586 6.871 1 93.31 194 LEU A N 1
ATOM 1598 C CA . LEU A 1 194 ? 6.512 13.867 5.633 1 93.31 194 LEU A CA 1
ATOM 1599 C C . LEU A 1 194 ? 6.23 12.586 4.859 1 93.31 194 LEU A C 1
ATOM 1601 O O . LEU A 1 194 ? 7.094 11.703 4.777 1 93.31 194 LEU A O 1
ATOM 1605 N N . ARG A 1 195 ? 5.039 12.5 4.414 1 96.12 195 ARG A N 1
ATOM 1606 C CA . ARG A 1 195 ? 4.68 11.453 3.469 1 96.12 195 ARG A CA 1
ATOM 1607 C C . ARG A 1 195 ? 4.152 12.047 2.166 1 96.12 195 ARG A C 1
ATOM 1609 O O . ARG A 1 195 ? 3.305 12.938 2.184 1 96.12 195 ARG A O 1
ATOM 1616 N N . VAL A 1 196 ? 4.82 11.68 1.131 1 96.56 196 VAL A N 1
ATOM 1617 C CA . VAL A 1 196 ? 4.348 12.109 -0.181 1 96.56 196 VAL A CA 1
ATOM 1618 C C . VAL A 1 196 ? 3.621 10.953 -0.873 1 96.56 196 VAL A C 1
ATOM 1620 O O . VAL A 1 196 ? 4.215 9.906 -1.13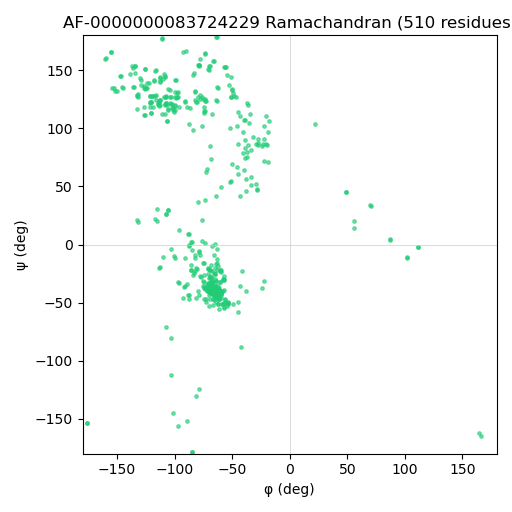9 1 96.56 196 VAL A O 1
ATOM 1623 N N . VAL A 1 197 ? 2.326 11.18 -1.121 1 96.69 197 VAL A N 1
ATOM 1624 C CA . VAL A 1 197 ? 1.477 10.148 -1.718 1 96.69 197 VAL A CA 1
ATOM 1625 C C . VAL A 1 197 ? 1.17 10.516 -3.168 1 96.69 197 VAL A C 1
ATOM 1627 O O . VAL A 1 197 ? 0.668 11.602 -3.449 1 96.69 197 VAL A O 1
ATOM 1630 N N . ARG A 1 198 ? 1.535 9.633 -4.078 1 95.44 198 ARG A N 1
ATOM 1631 C CA . ARG A 1 198 ? 1.238 9.82 -5.496 1 95.44 198 ARG A CA 1
ATOM 1632 C C . ARG A 1 198 ? 0.25 8.766 -5.988 1 95.44 198 ARG A C 1
ATOM 1634 O O . ARG A 1 198 ? 0.489 7.566 -5.84 1 95.44 198 ARG A O 1
ATOM 1641 N N . ASP A 1 199 ? -0.834 9.211 -6.508 1 94.44 199 ASP A N 1
ATOM 1642 C CA . ASP A 1 199 ? -1.882 8.352 -7.051 1 94.44 199 ASP A CA 1
ATOM 1643 C C . ASP A 1 199 ? -1.861 8.352 -8.578 1 94.44 199 ASP A C 1
ATOM 1645 O O . ASP A 1 199 ? -1.748 9.414 -9.203 1 94.44 199 ASP A O 1
ATOM 1649 N N . GLY A 1 200 ? -1.938 7.18 -9.141 1 95.31 200 GLY A N 1
ATOM 1650 C CA . GLY A 1 200 ? -1.912 7.102 -10.586 1 95.31 200 GLY A CA 1
ATOM 1651 C C . GLY A 1 200 ? -2.107 5.695 -11.117 1 95.31 200 GLY A C 1
ATOM 1652 O O . GLY A 1 200 ? -2.867 4.91 -10.539 1 95.31 200 GLY A O 1
ATOM 1653 N N . GLN A 1 201 ? -1.561 5.477 -12.336 1 95.25 201 GLN A N 1
ATOM 1654 C CA . GLN A 1 201 ? -1.548 4.184 -13.016 1 95.25 201 GLN A CA 1
ATOM 1655 C C . GLN A 1 201 ? -0.121 3.678 -13.203 1 95.25 201 GLN A C 1
ATOM 1657 O O . GLN A 1 201 ? 0.812 4.473 -13.336 1 95.25 201 GLN A O 1
ATOM 1662 N N . LEU A 1 202 ? 0.025 2.383 -13.219 1 96.69 202 LEU A N 1
ATOM 1663 C CA . LEU A 1 202 ? 1.345 1.774 -13.344 1 96.69 202 LEU A CA 1
ATOM 1664 C C . LEU A 1 202 ? 1.335 0.674 -14.398 1 96.69 202 LEU A C 1
ATOM 1666 O O . LEU A 1 202 ? 0.46 -0.194 -14.391 1 96.69 202 LEU A O 1
ATOM 1670 N N . ARG A 1 203 ? 2.238 0.753 -15.305 1 97.06 203 ARG A N 1
ATOM 1671 C CA . ARG A 1 203 ? 2.447 -0.304 -16.281 1 97.06 203 ARG A CA 1
ATOM 1672 C C . ARG A 1 203 ? 3.871 -0.844 -16.219 1 97.06 203 ARG A C 1
ATOM 1674 O O . ARG A 1 203 ? 4.836 -0.076 -16.25 1 97.06 203 ARG A O 1
ATOM 1681 N N . ILE A 1 204 ? 3.992 -2.119 -16.094 1 98 204 ILE A N 1
ATOM 1682 C CA . ILE A 1 204 ? 5.305 -2.758 -16.062 1 98 204 ILE A CA 1
ATOM 1683 C C . ILE A 1 204 ? 5.387 -3.818 -17.156 1 98 204 ILE A C 1
ATOM 1685 O O . ILE A 1 204 ? 4.453 -4.609 -17.344 1 98 204 ILE A O 1
ATOM 1689 N N . VAL A 1 205 ? 6.434 -3.857 -17.875 1 97.94 205 VAL A N 1
ATOM 1690 C CA . VAL A 1 205 ? 6.695 -4.871 -18.891 1 97.94 205 VAL A CA 1
ATOM 1691 C C . VAL A 1 205 ? 7.871 -5.746 -18.453 1 97.94 205 VAL A C 1
ATOM 1693 O O . VAL A 1 205 ? 8.961 -5.238 -18.188 1 97.94 205 VAL A O 1
ATOM 1696 N N . PHE A 1 206 ? 7.617 -7 -18.406 1 98.31 206 PHE A N 1
ATOM 1697 C CA . PHE A 1 206 ? 8.633 -7.965 -18 1 98.31 206 PHE A CA 1
ATOM 1698 C C . PHE A 1 206 ? 9.117 -8.781 -19.188 1 98.31 206 PHE A C 1
ATOM 1700 O O . PHE A 1 206 ? 8.32 -9.133 -20.062 1 98.31 206 PHE A O 1
ATOM 1707 N N . SER A 1 207 ? 10.383 -9.102 -19.188 1 97.44 207 SER A N 1
ATOM 1708 C CA . SER A 1 207 ? 10.898 -10.125 -20.094 1 97.44 207 SER A CA 1
ATOM 1709 C C . SER A 1 207 ? 10.484 -11.523 -19.641 1 97.44 207 SER A C 1
ATOM 1711 O O . SER A 1 207 ? 10.047 -11.703 -18.5 1 97.44 207 SER A O 1
ATOM 1713 N N . PRO A 1 208 ? 10.594 -12.469 -20.453 1 93.62 208 PRO A N 1
ATOM 1714 C CA . PRO A 1 208 ? 10.266 -13.844 -20.062 1 93.62 208 PRO A CA 1
ATOM 1715 C C . PRO A 1 208 ? 11.109 -14.344 -18.891 1 93.62 208 PRO A C 1
ATOM 1717 O O . PRO A 1 208 ? 10.68 -15.234 -18.156 1 93.62 208 PRO A O 1
ATOM 1720 N N . ASP A 1 209 ? 12.266 -13.758 -18.688 1 94.81 209 ASP A N 1
ATOM 1721 C CA . ASP A 1 209 ? 13.133 -14.125 -17.562 1 94.81 209 ASP A CA 1
ATOM 1722 C C . ASP A 1 209 ? 12.781 -13.32 -16.312 1 94.81 209 ASP A C 1
ATOM 1724 O O . ASP A 1 209 ? 13.555 -13.289 -15.352 1 94.81 209 ASP A O 1
ATOM 1728 N N . LEU A 1 210 ? 11.719 -12.617 -16.375 1 96.88 210 LEU A N 1
ATOM 1729 C CA . LEU A 1 210 ? 11.148 -11.898 -15.242 1 96.88 210 LEU A CA 1
ATOM 1730 C C . LEU A 1 210 ? 12.023 -10.711 -14.852 1 96.88 210 LEU A C 1
ATOM 1732 O O . LEU A 1 210 ? 12.203 -10.438 -13.664 1 96.88 210 LEU A O 1
ATOM 1736 N N . LYS A 1 211 ? 12.656 -10.117 -15.875 1 98.44 211 LYS A N 1
ATOM 1737 C CA . LYS A 1 211 ? 13.328 -8.836 -15.688 1 98.44 211 LYS A CA 1
ATOM 1738 C C . LYS A 1 211 ? 12.453 -7.684 -16.188 1 98.44 211 LYS A C 1
ATOM 1740 O O . LYS A 1 211 ? 11.789 -7.797 -17.219 1 98.44 211 LYS A O 1
ATOM 1745 N N . ILE A 1 212 ? 12.5 -6.613 -15.469 1 98.69 212 ILE A N 1
ATOM 1746 C CA . ILE A 1 212 ? 11.703 -5.449 -15.852 1 98.69 212 ILE A CA 1
ATOM 1747 C C . ILE A 1 212 ? 12.32 -4.781 -17.078 1 98.69 212 ILE A C 1
ATOM 1749 O O . ILE A 1 212 ? 13.477 -4.363 -17.047 1 98.69 212 ILE A O 1
ATOM 1753 N N . CYS A 1 213 ? 11.547 -4.656 -18.094 1 98.19 213 CYS A N 1
ATOM 1754 C CA . CYS A 1 213 ? 11.961 -3.965 -19.312 1 98.19 213 CYS A CA 1
ATOM 1755 C C . CYS A 1 213 ? 11.477 -2.518 -19.312 1 98.19 213 CYS A C 1
ATOM 1757 O O . CYS A 1 213 ? 12.117 -1.646 -19.891 1 98.19 213 CYS A O 1
ATOM 1759 N N . SER A 1 214 ? 10.359 -2.307 -18.719 1 97.12 214 SER A N 1
ATOM 1760 C CA . SER A 1 214 ? 9.789 -0.966 -18.656 1 97.12 214 SER A CA 1
ATOM 1761 C C . SER A 1 214 ? 8.93 -0.796 -17.406 1 97.12 214 SER A C 1
ATOM 1763 O O . SER A 1 214 ? 8.18 -1.704 -17.031 1 97.12 214 SER A O 1
ATOM 1765 N N . TRP A 1 215 ? 9.117 0.231 -16.719 1 97.12 215 TRP A N 1
ATOM 1766 C CA . TRP A 1 215 ? 8.328 0.705 -15.586 1 97.12 215 TRP A CA 1
ATOM 1767 C C . TRP A 1 215 ? 7.762 2.094 -15.859 1 97.12 215 TRP A C 1
ATOM 1769 O O . TRP A 1 215 ? 8.516 3.066 -15.969 1 97.12 215 TRP A O 1
ATOM 1779 N N . GLU A 1 216 ? 6.461 2.195 -15.984 1 95 216 GLU A N 1
ATOM 1780 C CA . GLU A 1 216 ? 5.836 3.477 -16.297 1 95 216 GLU A CA 1
ATOM 1781 C C . GLU A 1 216 ? 4.754 3.824 -15.281 1 95 216 GLU A C 1
ATOM 1783 O O . GLU A 1 216 ? 3.699 3.186 -15.25 1 95 216 GLU A O 1
ATOM 1788 N N . PHE A 1 217 ? 4.98 4.785 -14.516 1 95.75 217 PHE A N 1
ATOM 1789 C CA . PHE A 1 217 ? 4 5.285 -13.562 1 95.75 217 PHE A CA 1
ATOM 1790 C C . PHE A 1 217 ? 3.453 6.637 -14 1 95.75 217 PHE A C 1
ATOM 1792 O O . PHE A 1 217 ? 4.207 7.605 -14.141 1 95.75 217 PHE A O 1
ATOM 1799 N N . CYS A 1 218 ? 2.23 6.742 -14.195 1 93.94 218 CYS A N 1
ATOM 1800 C CA . CYS A 1 218 ? 1.555 7.984 -14.555 1 93.94 218 CYS A CA 1
ATOM 1801 C C . CYS A 1 218 ? 0.751 8.531 -13.375 1 93.94 218 CYS A C 1
ATOM 1803 O O . CYS A 1 218 ? -0.311 7.996 -13.047 1 93.94 218 CYS A O 1
ATOM 1805 N N . ALA A 1 219 ? 1.285 9.547 -12.828 1 92.75 219 ALA A N 1
ATOM 1806 C CA . ALA A 1 219 ? 0.668 10.117 -11.633 1 92.75 219 ALA A CA 1
ATOM 1807 C C . ALA A 1 219 ? -0.488 11.039 -12.008 1 92.75 219 ALA A C 1
ATOM 1809 O O . ALA A 1 219 ? -0.352 11.898 -12.883 1 92.75 219 ALA A O 1
ATOM 1810 N N . ARG A 1 220 ? -1.556 10.875 -11.398 1 90.56 220 ARG A N 1
ATOM 1811 C CA . ARG A 1 220 ? -2.715 11.742 -11.57 1 90.56 220 ARG A CA 1
ATOM 1812 C C . ARG A 1 220 ? -2.689 12.891 -10.57 1 90.56 220 ARG A C 1
ATOM 1814 O O . ARG A 1 220 ? -3.102 14.008 -10.883 1 90.56 220 ARG A O 1
ATOM 1821 N N . ARG A 1 221 ? -2.225 12.625 -9.383 1 90.5 221 ARG A N 1
ATOM 1822 C CA . ARG A 1 221 ? -2.133 13.625 -8.328 1 90.5 221 ARG A CA 1
ATOM 1823 C C . ARG A 1 221 ? -1.151 13.188 -7.242 1 90.5 221 ARG A C 1
ATOM 1825 O O . ARG A 1 221 ? -0.745 12.023 -7.199 1 90.5 221 ARG A O 1
ATOM 1832 N N . HIS A 1 222 ? -0.701 14.164 -6.496 1 91.25 222 HIS A N 1
ATOM 1833 C CA . HIS A 1 222 ? 0.103 13.859 -5.316 1 91.25 222 HIS A CA 1
ATOM 1834 C C . HIS A 1 222 ? -0.359 14.664 -4.109 1 91.25 222 HIS A C 1
ATOM 1836 O O . HIS A 1 222 ? -0.998 15.711 -4.266 1 91.25 222 HIS A O 1
ATOM 1842 N N . GLU A 1 223 ? -0.118 14.133 -2.955 1 92.88 223 GLU A N 1
ATOM 1843 C CA . GLU A 1 223 ? -0.442 14.805 -1.699 1 92.88 223 GLU A CA 1
ATOM 1844 C C . GLU A 1 223 ? 0.702 14.68 -0.696 1 92.88 223 GLU A C 1
ATOM 1846 O O . GLU A 1 223 ? 1.322 13.617 -0.582 1 92.88 223 GLU A O 1
ATOM 1851 N N . GLU A 1 224 ? 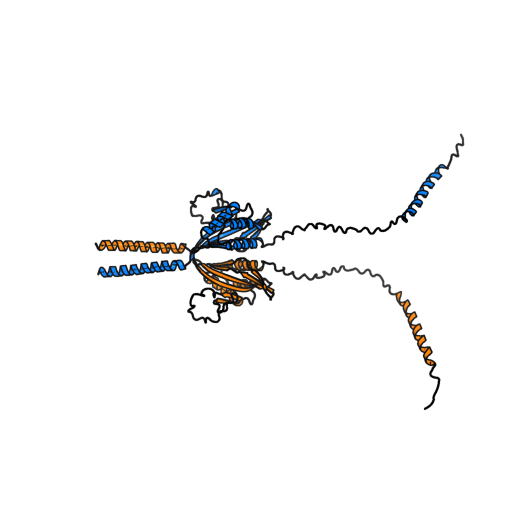0.947 15.797 -0.094 1 94.75 224 GLU A N 1
ATOM 1852 C CA . GLU A 1 224 ? 1.9 15.789 1.011 1 94.75 224 GLU A CA 1
ATOM 1853 C C . GLU A 1 224 ? 1.187 15.703 2.357 1 94.75 224 GLU A C 1
ATOM 1855 O O . GLU A 1 224 ? 0.322 16.531 2.662 1 94.75 224 GLU A O 1
ATOM 1860 N N . LEU A 1 225 ? 1.572 14.766 3.125 1 94.94 225 LEU A N 1
ATOM 1861 C CA . LEU A 1 225 ? 0.949 14.523 4.422 1 94.94 225 LEU A CA 1
ATOM 1862 C C . LEU A 1 225 ? 1.957 14.703 5.551 1 94.94 225 LEU A C 1
ATOM 1864 O O . LEU A 1 225 ? 3.113 14.289 5.43 1 94.94 225 LEU A O 1
ATOM 1868 N N . ILE A 1 226 ? 1.466 15.289 6.598 1 94.5 226 ILE A N 1
ATOM 1869 C CA . ILE A 1 226 ? 2.318 15.484 7.766 1 94.5 226 ILE A CA 1
ATOM 1870 C C . ILE A 1 226 ? 1.643 14.891 9 1 94.5 226 ILE A C 1
ATOM 1872 O O . ILE A 1 226 ? 0.413 14.867 9.094 1 94.5 226 ILE A O 1
ATOM 1876 N N . PRO A 1 227 ? 2.471 14.461 9.914 1 92.69 227 PRO A N 1
ATOM 1877 C CA . PRO A 1 227 ? 1.869 13.969 11.156 1 92.69 227 PRO A CA 1
ATOM 1878 C C . PRO A 1 227 ? 1.085 15.055 11.898 1 92.69 227 PRO A C 1
ATOM 1880 O O . PRO A 1 227 ? 1.562 16.188 12.039 1 92.69 227 PRO A O 1
ATOM 1883 N N . ARG A 1 228 ? -0.055 14.703 12.336 1 88.69 228 ARG A N 1
ATOM 1884 C CA . ARG A 1 228 ? -0.906 15.633 13.07 1 88.69 228 ARG A CA 1
ATOM 1885 C C . ARG A 1 228 ? -0.218 16.109 14.344 1 88.69 228 ARG A C 1
ATOM 1887 O O . ARG A 1 228 ? -0.422 17.25 14.773 1 88.69 228 ARG A O 1
ATOM 1894 N N . ARG A 1 229 ? 0.554 15.32 14.93 1 82.94 229 ARG A N 1
ATOM 1895 C CA . ARG A 1 229 ? 1.223 15.625 16.188 1 82.94 229 ARG A CA 1
ATOM 1896 C C . ARG A 1 229 ? 2.135 16.844 16.047 1 82.94 229 ARG A C 1
ATOM 1898 O O . ARG A 1 229 ? 2.488 17.484 17.047 1 82.94 229 ARG A O 1
ATOM 1905 N N . LEU A 1 230 ? 2.531 17.125 14.875 1 77.75 230 LEU A N 1
ATOM 1906 C CA . LEU A 1 230 ? 3.42 18.266 14.641 1 77.75 230 LEU A CA 1
ATOM 1907 C C . LEU A 1 230 ? 2.664 19.578 14.758 1 77.75 230 LEU A C 1
ATOM 1909 O O . LEU A 1 230 ? 3.277 20.641 14.883 1 77.75 230 LEU A O 1
ATOM 1913 N N . LEU A 1 231 ? 1.378 19.531 14.719 1 73.5 231 LEU A N 1
ATOM 1914 C CA . LEU A 1 231 ? 0.575 20.734 14.805 1 73.5 231 LEU A CA 1
ATOM 1915 C C . LEU A 1 231 ? 0.325 21.125 16.25 1 73.5 231 LEU A C 1
ATOM 1917 O O . LEU A 1 231 ? -0.022 22.281 16.547 1 73.5 231 LEU A O 1
ATOM 1921 N N . ILE A 1 232 ? 0.436 20.219 17.141 1 61.5 232 ILE A N 1
ATOM 1922 C CA . ILE A 1 232 ? 0.113 20.438 18.547 1 61.5 232 ILE A CA 1
ATOM 1923 C C . ILE A 1 232 ? 0.973 21.562 19.109 1 61.5 232 ILE A C 1
ATOM 1925 O O . ILE A 1 232 ? 0.46 22.484 19.75 1 61.5 232 ILE A O 1
ATOM 1929 N N . PRO A 1 233 ? 2.195 21.516 18.953 1 57.16 233 PRO A N 1
ATOM 1930 C CA . PRO A 1 233 ? 2.949 22.641 19.516 1 57.16 233 PRO A CA 1
ATOM 1931 C C . PRO A 1 233 ? 2.607 23.969 18.844 1 57.16 233 PRO A C 1
ATOM 1933 O O . PRO A 1 233 ? 2.564 25 19.5 1 57.16 233 PRO A O 1
ATOM 1936 N N . GLN A 1 234 ? 2.348 23.906 17.547 1 55.41 234 GLN A N 1
ATOM 1937 C CA . GLN A 1 234 ? 2.068 25.156 16.828 1 55.41 234 GLN A CA 1
ATOM 1938 C C . GLN A 1 234 ? 0.744 25.766 17.281 1 55.41 234 GLN A C 1
ATOM 1940 O O . GLN A 1 234 ? 0.645 26.969 17.453 1 55.41 234 GLN A O 1
ATOM 1945 N N . VAL A 1 235 ? -0.143 24.906 17.562 1 55.69 235 VAL A N 1
ATOM 1946 C CA . VAL A 1 235 ? -1.434 25.391 18.047 1 55.69 235 VAL A CA 1
ATOM 1947 C C . VAL A 1 235 ? -1.298 25.875 19.484 1 55.69 235 VAL A C 1
ATOM 1949 O O . VAL A 1 235 ? -1.879 26.906 19.859 1 55.69 235 VAL A O 1
ATOM 1952 N N . SER A 1 236 ? -0.503 25.141 20.125 1 55.34 236 SER A N 1
ATOM 1953 C CA . SER A 1 236 ? -0.274 25.547 21.5 1 55.34 236 SER A CA 1
ATOM 1954 C C . SER A 1 236 ? 0.465 26.891 21.562 1 55.34 236 SER A C 1
ATOM 1956 O O . SER A 1 236 ? 0.172 27.734 22.406 1 55.34 236 SER A O 1
ATOM 1958 N N . GLN A 1 237 ? 1.404 27 20.641 1 54.75 237 GLN A N 1
ATOM 1959 C CA . GLN A 1 237 ? 2.119 28.266 20.609 1 54.75 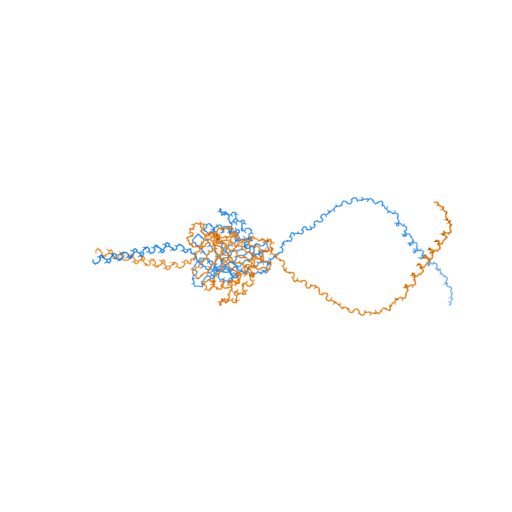237 GLN A CA 1
ATOM 1960 C C . GLN A 1 237 ? 1.194 29.406 20.188 1 54.75 237 GLN A C 1
ATOM 1962 O O . GLN A 1 237 ? 1.286 30.516 20.719 1 54.75 237 GLN A O 1
ATOM 1967 N N . LEU A 1 238 ? 0.358 29.062 19.344 1 55.19 238 LEU A N 1
ATOM 1968 C CA . LEU A 1 238 ? -0.612 30.078 18.922 1 55.19 238 LEU A CA 1
ATOM 1969 C C . LEU A 1 238 ? -1.566 30.406 20.062 1 55.19 238 LEU A C 1
ATOM 1971 O O . LEU A 1 238 ? -1.935 31.578 20.234 1 55.19 238 LEU A O 1
ATOM 1975 N N . GLY A 1 239 ? -1.873 29.375 20.719 1 53.66 239 GLY A N 1
ATOM 1976 C CA . GLY A 1 239 ? -2.68 29.625 21.906 1 53.66 239 GLY A CA 1
ATOM 1977 C C . GLY A 1 239 ? -1.977 30.469 22.953 1 53.66 239 GLY A C 1
ATOM 1978 O O . GLY A 1 239 ? -2.586 31.359 23.547 1 53.66 239 GLY A O 1
ATOM 1979 N N . ALA A 1 240 ? -0.767 30.188 23.016 1 53.84 240 ALA A N 1
ATOM 1980 C CA . ALA A 1 240 ? 0.012 30.953 23.984 1 53.84 240 ALA A CA 1
ATOM 1981 C C . ALA A 1 240 ? 0.145 32.406 23.547 1 53.84 240 ALA A C 1
ATOM 1983 O O . ALA A 1 240 ? 0.052 33.344 24.359 1 53.84 240 ALA A O 1
ATOM 1984 N N . VAL A 1 241 ? 0.298 32.656 22.344 1 53.25 241 VAL A N 1
ATOM 1985 C CA . VAL A 1 241 ? 0.428 34 21.797 1 53.25 241 VAL A CA 1
ATOM 1986 C C . VAL A 1 241 ? -0.909 34.719 21.906 1 53.25 241 VAL A C 1
ATOM 1988 O O . VAL A 1 241 ? -0.951 35.906 22.25 1 53.25 241 VAL A O 1
ATOM 1991 N N . ALA A 1 242 ? -1.882 33.969 21.688 1 54.22 242 ALA A N 1
ATOM 1992 C CA . ALA A 1 242 ? -3.219 34.562 21.797 1 54.22 242 ALA A CA 1
ATOM 1993 C C . ALA A 1 242 ? -3.523 34.969 23.25 1 54.22 242 ALA A C 1
ATOM 1995 O O . ALA A 1 242 ? -4.113 36 23.484 1 54.22 242 ALA A O 1
ATOM 1996 N N . GLN A 1 243 ? -3.125 34.125 24.094 1 55.25 243 GLN A N 1
ATOM 1997 C CA . GLN A 1 243 ? -3.324 34.438 25.5 1 55.25 243 GLN A CA 1
ATOM 1998 C C . GLN A 1 243 ? -2.518 35.656 25.922 1 55.25 243 GLN A C 1
ATOM 2000 O O . GLN A 1 243 ? -3 36.5 26.672 1 55.25 243 GLN A O 1
ATOM 2005 N N . LYS A 1 244 ? -1.359 35.75 25.391 1 54.75 244 LYS A N 1
ATOM 2006 C CA . LYS A 1 244 ? -0.523 36.906 25.703 1 54.75 244 LYS A CA 1
ATOM 2007 C C . LYS A 1 244 ? -1.116 38.156 25.109 1 54.75 244 LYS A C 1
ATOM 2009 O O . LYS A 1 244 ? -1.069 39.219 25.734 1 54.75 244 LYS A O 1
ATOM 2014 N N . TYR A 1 245 ? -1.677 38.031 24 1 49 245 TYR A N 1
ATOM 2015 C CA . TYR A 1 245 ? -2.324 39.156 23.359 1 49 245 TYR A CA 1
ATOM 2016 C C . TYR A 1 245 ? -3.523 39.625 24.172 1 49 245 TYR A C 1
ATOM 2018 O O . TYR A 1 245 ? -3.74 40.844 24.328 1 49 245 TYR A O 1
ATOM 2026 N N . GLN A 1 246 ? -4.215 38.719 24.562 1 54.5 246 GLN A N 1
ATOM 2027 C CA . GLN A 1 246 ? -5.379 39.094 25.359 1 54.5 246 GLN A CA 1
ATOM 2028 C C . GLN A 1 246 ? -4.961 39.781 26.656 1 54.5 246 GLN A C 1
ATOM 2030 O O . GLN A 1 246 ? -5.59 40.75 27.078 1 54.5 246 GLN A O 1
ATOM 2035 N N . SER A 1 247 ? -3.957 39.281 27.172 1 56.75 247 SER A N 1
ATOM 2036 C CA . SER A 1 247 ? -3.473 39.875 28.422 1 56.75 247 SER A CA 1
ATOM 2037 C C . SER A 1 247 ? -2.936 41.281 28.188 1 56.75 247 SER A C 1
ATOM 2039 O O . SER A 1 247 ? -3.143 42.188 29.016 1 56.75 247 SER A O 1
ATOM 2041 N N . CYS A 1 248 ? -2.348 41.406 27 1 52.78 248 CYS A N 1
ATOM 2042 C CA . CYS A 1 248 ? -1.786 42.688 26.672 1 52.78 248 CYS A CA 1
ATOM 2043 C C . CYS A 1 248 ? -2.889 43.719 26.391 1 52.78 248 CYS A C 1
ATOM 2045 O O . CYS A 1 248 ? -2.803 44.875 26.797 1 52.78 248 CYS A O 1
ATOM 2047 N N . THR A 1 249 ? -3.842 43.25 25.766 1 53.75 249 THR A N 1
ATOM 2048 C CA . THR A 1 249 ? -4.949 44.125 25.438 1 53.75 249 THR A CA 1
ATOM 2049 C C . THR A 1 249 ? -5.77 44.469 26.672 1 53.75 249 THR A C 1
ATOM 2051 O O . THR A 1 249 ? -6.273 45.562 26.812 1 53.75 249 THR A O 1
ATOM 2054 N N . GLN A 1 250 ? -5.859 43.531 27.531 1 53.72 250 GLN A N 1
ATOM 2055 C CA . GLN A 1 250 ? -6.578 43.781 28.781 1 53.72 250 GLN A CA 1
ATOM 2056 C C . GLN A 1 250 ? -5.801 44.719 29.688 1 53.72 250 GLN A C 1
ATOM 2058 O O . GLN A 1 250 ? -6.391 45.594 30.344 1 53.72 250 GLN A O 1
ATOM 2063 N N . ASN A 1 251 ? -4.555 44.562 29.656 1 53.53 251 ASN A N 1
ATOM 2064 C CA . ASN A 1 251 ? -3.727 45.438 30.484 1 53.53 251 ASN A CA 1
ATOM 2065 C C . ASN A 1 251 ? -3.621 46.844 29.891 1 53.53 251 ASN A C 1
ATOM 2067 O O . ASN A 1 251 ? -3.557 47.812 30.641 1 53.53 251 ASN A O 1
ATOM 2071 N N . ALA A 1 252 ? -3.658 46.969 28.641 1 50.03 252 ALA A N 1
ATOM 2072 C CA . ALA A 1 252 ? -3.631 48.25 27.984 1 50.03 252 ALA A CA 1
ATOM 2073 C C . ALA A 1 252 ? -4.938 49.031 28.203 1 50.03 252 ALA A C 1
ATOM 2075 O O . ALA A 1 252 ? -4.938 50.25 28.344 1 50.03 252 ALA A O 1
ATOM 2076 N N . ALA A 1 253 ? -6.012 48.375 28.297 1 52.56 253 ALA A N 1
ATOM 2077 C CA . ALA A 1 253 ? -7.309 48.969 28.578 1 52.56 253 ALA A CA 1
ATOM 2078 C C . ALA A 1 253 ? -7.371 49.5 30 1 52.56 253 ALA A C 1
ATOM 2080 O O . ALA A 1 253 ? -7.957 50.562 30.25 1 52.56 253 ALA A O 1
ATOM 2081 N N . THR A 1 254 ? -6.699 48.875 30.859 1 53.72 254 THR A N 1
ATOM 2082 C CA . THR A 1 254 ? -6.766 49.312 32.25 1 53.72 254 THR A CA 1
ATOM 2083 C C . THR A 1 254 ? -5.906 50.531 32.469 1 53.72 254 THR A C 1
ATOM 2085 O O . THR A 1 254 ? -6.184 51.344 33.375 1 53.72 254 THR A O 1
ATOM 2088 N N . ASN A 1 255 ? -4.879 50.688 31.688 1 47.88 255 ASN A N 1
ATOM 2089 C CA . ASN A 1 255 ? -4.039 51.875 31.906 1 47.88 255 ASN A CA 1
ATOM 2090 C C . ASN A 1 255 ? -4.645 53.125 31.266 1 47.88 255 ASN A C 1
ATOM 2092 O O . ASN A 1 255 ? -4.195 54.219 31.531 1 47.88 255 ASN A O 1
ATOM 2096 N N . LEU A 1 256 ? -5.488 52.969 30.344 1 44.53 256 LEU A N 1
ATOM 2097 C CA . LEU A 1 256 ? -6.137 54.125 29.75 1 44.53 256 LEU A CA 1
ATOM 2098 C C . LEU A 1 256 ? -7.312 54.594 30.594 1 44.53 256 LEU A C 1
ATOM 2100 O O . LEU A 1 256 ? -7.809 55.719 30.438 1 44.53 256 LEU A O 1
ATOM 2104 N N . SER A 1 257 ? -7.723 53.844 31.531 1 38.94 257 SER A N 1
ATOM 2105 C CA . SER A 1 257 ? -8.695 54.438 32.438 1 38.94 257 SER A CA 1
ATOM 2106 C C . SER A 1 257 ? -7.996 55.188 33.594 1 38.94 257 SER A C 1
ATOM 2108 O O . SER A 1 257 ? -6.945 54.75 34.062 1 38.94 257 SER A O 1
ATOM 2110 N N . MET B 1 1 ? -10.93 -117 29.641 1 21.11 1 MET B N 1
ATOM 2111 C CA . MET B 1 1 ? -10.969 -118.312 29 1 21.11 1 MET B CA 1
ATOM 2112 C C . MET B 1 1 ? -11.141 -118.188 27.484 1 21.11 1 MET B C 1
ATOM 2114 O O . MET B 1 1 ? -11.445 -117.125 27 1 21.11 1 MET B O 1
ATOM 2118 N N . SER B 1 2 ? -12.039 -119 26.906 1 18.94 2 SER B N 1
ATOM 2119 C CA . SER B 1 2 ? -11.93 -119.938 25.781 1 18.94 2 SER B CA 1
ATOM 2120 C C . SER B 1 2 ? -12.039 -119.188 24.453 1 18.94 2 SER B C 1
ATOM 2122 O O . SER B 1 2 ? -12.398 -118 24.406 1 18.94 2 SER B O 1
ATOM 2124 N N . ARG B 1 3 ? -12.859 -119.625 23.562 1 22.03 3 ARG B N 1
ATOM 2125 C CA . ARG B 1 3 ? -12.812 -120.375 22.328 1 22.03 3 ARG B CA 1
ATOM 2126 C C . ARG B 1 3 ? -12.977 -119.5 21.109 1 22.03 3 ARG B C 1
ATOM 2128 O O . ARG B 1 3 ? -12.227 -119.562 20.141 1 22.03 3 ARG B O 1
ATOM 2135 N N . GLN B 1 4 ? -14.289 -119.188 20.859 1 21.09 4 GLN B N 1
ATOM 2136 C CA . GLN B 1 4 ? -14.82 -119.688 19.594 1 21.09 4 GLN B CA 1
ATOM 2137 C C . GLN B 1 4 ? -14.344 -118.812 18.422 1 21.09 4 GLN B C 1
ATOM 2139 O O . GLN B 1 4 ? -14.086 -117.625 18.578 1 21.09 4 GLN B O 1
ATOM 2144 N N . THR B 1 5 ? -14.352 -119.312 17.047 1 24.7 5 THR B N 1
ATOM 2145 C CA . THR B 1 5 ? -13.844 -119.812 15.781 1 24.7 5 THR B CA 1
ATOM 2146 C C . THR B 1 5 ? -13.82 -118.688 14.719 1 24.7 5 THR B C 1
ATOM 2148 O O . THR B 1 5 ? -14.453 -117.688 14.891 1 24.7 5 THR B O 1
ATOM 2151 N N . SER B 1 6 ? -14.094 -119 13.383 1 23.67 6 SER B N 1
ATOM 2152 C CA . SER B 1 6 ? -13.57 -119.188 12.039 1 23.67 6 SER B CA 1
ATOM 2153 C C . SER B 1 6 ? -13.945 -118.062 11.125 1 23.67 6 SER B C 1
ATOM 2155 O O . SER B 1 6 ? -13.117 -117.562 10.352 1 23.67 6 SER B O 1
ATOM 2157 N N . GLN B 1 7 ? -15.305 -118 10.742 1 23.16 7 GLN B N 1
ATOM 2158 C CA . GLN B 1 7 ? -15.812 -118 9.375 1 23.16 7 GLN B CA 1
ATOM 2159 C C . GLN B 1 7 ? -15.781 -116.562 8.781 1 23.16 7 GLN B C 1
ATOM 2161 O O . GLN B 1 7 ? -16.047 -116.375 7.59 1 23.16 7 GLN B O 1
ATOM 2166 N N . ALA B 1 8 ? -15.859 -115.438 9.703 1 30.22 8 ALA B N 1
ATOM 2167 C CA . ALA B 1 8 ? -16.516 -114.25 9.172 1 30.22 8 ALA B CA 1
ATOM 2168 C C . ALA B 1 8 ? -15.602 -113.5 8.219 1 30.22 8 ALA B C 1
ATOM 2170 O O . ALA B 1 8 ? -15.195 -112.375 8.5 1 30.22 8 ALA B O 1
ATOM 2171 N N . THR B 1 9 ? -14.414 -114.312 7.59 1 27.84 9 THR B N 1
ATOM 2172 C CA . THR B 1 9 ? -13.312 -113.938 6.715 1 27.84 9 THR B CA 1
ATOM 2173 C C . THR B 1 9 ? -13.836 -113.25 5.457 1 27.84 9 THR B C 1
ATOM 2175 O O . THR B 1 9 ? -13.211 -112.312 4.953 1 27.84 9 THR B O 1
ATOM 2178 N N . ALA B 1 10 ? -14.828 -114.062 4.828 1 27.73 10 ALA B N 1
ATOM 2179 C CA . ALA B 1 10 ? -14.844 -114.062 3.365 1 27.73 10 ALA B CA 1
ATOM 2180 C C . ALA B 1 10 ? -15.297 -112.75 2.814 1 27.73 10 ALA B C 1
ATOM 2182 O O . ALA B 1 10 ? -14.969 -112.375 1.679 1 27.73 10 ALA B O 1
ATOM 2183 N N . ALA B 1 11 ? -16.391 -112.188 3.502 1 29.59 11 ALA B N 1
ATOM 2184 C CA . ALA B 1 11 ? -17.297 -111.438 2.645 1 29.59 11 ALA B CA 1
ATOM 2185 C C . ALA B 1 11 ? -16.703 -110.062 2.291 1 29.59 11 ALA B C 1
ATOM 2187 O O . ALA B 1 11 ? -17.453 -109.125 2.006 1 29.59 11 ALA B O 1
ATOM 2188 N N . GLN B 1 12 ? -15.367 -109.812 2.793 1 28.28 12 GLN B N 1
ATOM 2189 C CA . GLN B 1 12 ? -14.758 -108.5 2.666 1 28.28 12 GLN B CA 1
ATOM 2190 C C . GLN B 1 12 ? -14.602 -108.125 1.201 1 28.28 12 GLN B C 1
ATOM 2192 O O . GLN B 1 12 ? -14.32 -106.938 0.892 1 28.28 12 GLN B O 1
ATOM 2197 N N . MET B 1 13 ? -14.227 -109.312 0.422 1 27.09 13 MET B N 1
ATOM 2198 C CA . MET B 1 13 ? -13.461 -109.062 -0.8 1 27.09 13 MET B CA 1
ATOM 2199 C C . MET B 1 13 ? -14.297 -108.25 -1.81 1 27.09 13 MET B C 1
ATOM 2201 O O . MET B 1 13 ? -13.75 -107.5 -2.615 1 27.09 13 MET B O 1
ATOM 2205 N N . ASN B 1 14 ? -15.602 -108.875 -1.948 1 30.38 14 ASN B N 1
ATOM 2206 C CA . ASN B 1 14 ? -16.266 -108.625 -3.232 1 30.38 14 ASN B CA 1
ATOM 2207 C C . ASN B 1 14 ? -16.609 -107.188 -3.469 1 30.38 14 ASN B C 1
ATOM 2209 O O . ASN B 1 14 ? -16.766 -106.75 -4.613 1 30.38 14 ASN B O 1
ATOM 2213 N N . LEU B 1 15 ? -17.125 -106.562 -2.312 1 32.44 15 LEU B N 1
ATOM 2214 C CA . LEU B 1 15 ? -17.969 -105.375 -2.607 1 32.44 15 LEU B CA 1
ATOM 2215 C C . LEU B 1 15 ? -17.125 -104.25 -3.16 1 32.44 15 LEU B C 1
ATOM 2217 O O . LEU B 1 15 ? -17.656 -103.188 -3.551 1 32.44 15 LEU B O 1
ATOM 2221 N N . LEU B 1 16 ? -15.703 -104.375 -2.934 1 33.62 16 LEU B N 1
ATOM 2222 C CA . LEU B 1 16 ? -14.828 -103.25 -3.254 1 33.62 16 LEU B CA 1
ATOM 2223 C C . LEU B 1 16 ? -14.797 -103 -4.758 1 33.62 16 LEU B C 1
ATOM 2225 O O . LEU B 1 16 ? -14.617 -101.875 -5.195 1 33.62 16 LEU B O 1
ATOM 2229 N N . GLN B 1 17 ? -14.82 -104.25 -5.453 1 35.12 17 GLN B N 1
ATOM 2230 C CA . GLN B 1 17 ? -14.508 -104.188 -6.879 1 35.12 17 GLN B CA 1
ATOM 2231 C C . GLN B 1 17 ? -15.531 -103.312 -7.633 1 35.12 17 GLN B C 1
ATOM 2233 O O . GLN B 1 17 ? -15.188 -102.688 -8.609 1 35.12 17 GLN B O 1
ATOM 2238 N N . GLN B 1 18 ? -16.844 -103.562 -7.199 1 35.31 18 GLN B N 1
ATOM 2239 C CA . GLN B 1 18 ? -17.891 -103.062 -8.07 1 35.31 18 GLN B CA 1
ATOM 2240 C C . GLN B 1 18 ? -17.828 -101.562 -8.148 1 35.31 18 GLN B C 1
ATOM 2242 O O . GLN B 1 18 ? -18.609 -100.938 -8.875 1 35.31 18 GLN B O 1
ATOM 2247 N N . GLN B 1 19 ? -17.031 -100.875 -7.23 1 36.03 19 GLN B N 1
ATOM 2248 C CA . GLN B 1 19 ? -16.938 -99.438 -7.156 1 36.03 19 GLN B CA 1
ATOM 2249 C C . GLN B 1 19 ? -16.328 -98.812 -8.43 1 36.03 19 GLN B C 1
ATOM 2251 O O . GLN B 1 19 ? -16.672 -97.75 -8.844 1 36.03 19 GLN B O 1
ATOM 2256 N N . ARG B 1 20 ? -15.258 -99.625 -8.852 1 35.78 20 ARG B N 1
ATOM 2257 C CA . ARG B 1 20 ? -14.359 -99 -9.82 1 35.78 20 ARG B CA 1
ATOM 2258 C C . ARG B 1 20 ? -15.062 -98.75 -11.156 1 35.78 20 ARG B C 1
ATOM 2260 O O . ARG B 1 20 ? -14.797 -97.75 -11.852 1 35.78 20 ARG B O 1
ATOM 2267 N N . LEU B 1 21 ? -15.758 -99.938 -11.516 1 37.31 21 LEU B N 1
ATOM 2268 C CA . LEU B 1 21 ? -16.172 -100 -12.914 1 37.31 21 LEU B CA 1
ATOM 2269 C C . LEU B 1 21 ? -17.125 -98.875 -13.25 1 37.31 21 LEU B C 1
ATOM 2271 O O . LEU B 1 21 ? -17.062 -98.312 -14.344 1 37.31 21 LEU B O 1
ATOM 2275 N N . LEU B 1 22 ? -18.078 -98.562 -12.289 1 37.53 22 LEU B N 1
ATOM 2276 C CA . LEU B 1 22 ? -19.188 -97.625 -12.617 1 37.53 22 LEU B CA 1
ATOM 2277 C C . LEU B 1 22 ? -18.656 -96.25 -12.914 1 37.53 22 LEU B C 1
ATOM 2279 O O . LEU B 1 22 ? -19.406 -95.375 -13.367 1 37.53 22 LEU B O 1
ATOM 2283 N N . GLN B 1 23 ? -17.375 -95.875 -12.547 1 36.84 23 GLN B N 1
ATOM 2284 C CA . GLN B 1 23 ? -16.766 -94.562 -12.68 1 36.84 23 GLN B CA 1
ATOM 2285 C C . GLN B 1 23 ? -16.578 -94.188 -14.148 1 36.84 23 GLN B C 1
ATOM 2287 O O . GLN B 1 23 ? -16.719 -93 -14.516 1 36.84 23 GLN B O 1
ATOM 2292 N N . TYR B 1 24 ? -15.914 -95.125 -14.922 1 37.88 24 TYR B N 1
ATOM 2293 C CA . TYR B 1 24 ? -15.242 -94.75 -16.172 1 37.88 24 TYR B CA 1
ATOM 2294 C C . TYR B 1 24 ? -16.25 -94.375 -17.25 1 37.88 24 TYR B C 1
ATOM 2296 O O . TYR B 1 24 ? -15.969 -93.5 -18.078 1 37.88 24 TYR B O 1
ATOM 2304 N N . GLN B 1 25 ? -17.328 -95.188 -17.453 1 34.75 25 GLN B N 1
ATOM 2305 C CA . GLN B 1 25 ? -18.125 -95.125 -18.672 1 34.75 25 GLN B CA 1
ATOM 2306 C C . GLN B 1 25 ? -18.812 -93.75 -18.828 1 34.75 25 GLN B C 1
ATOM 2308 O O . GLN B 1 25 ? -19.062 -93.312 -19.953 1 34.75 25 GLN B O 1
ATOM 2313 N N . GLN B 1 26 ? -19.406 -93.25 -17.781 1 33.81 26 GLN B N 1
ATOM 2314 C CA . GLN B 1 26 ? -20.391 -92.188 -17.953 1 33.81 26 GLN B CA 1
ATOM 2315 C C . GLN B 1 26 ? -19.75 -90.875 -18.453 1 33.81 26 GLN B C 1
ATOM 2317 O O . GLN B 1 26 ? -20.391 -89.812 -18.469 1 33.81 26 GLN B O 1
ATOM 2322 N N . GLN B 1 27 ? -18.422 -90.75 -18.672 1 32.22 27 GLN B N 1
ATOM 2323 C CA . GLN B 1 27 ? -17.656 -89.562 -19.016 1 32.22 27 GLN B CA 1
ATOM 2324 C C . GLN B 1 27 ? -17.969 -89.125 -20.438 1 32.22 27 GLN B C 1
ATOM 2326 O O . GLN B 1 27 ? -18.016 -87.875 -20.703 1 32.22 27 GLN B O 1
ATOM 2331 N N . GLN B 1 28 ? -17.891 -89.938 -21.484 1 33.62 28 GLN B N 1
ATOM 2332 C CA . GLN B 1 28 ? -17.531 -89.562 -22.844 1 33.62 28 GLN B CA 1
ATOM 2333 C C . GLN B 1 28 ? -18.703 -88.938 -23.562 1 33.62 28 GLN B C 1
ATOM 2335 O O . GLN B 1 28 ? -18.5 -88.188 -24.547 1 33.62 28 GLN B O 1
ATOM 2340 N N . GLN B 1 29 ? -19.906 -89.375 -23.438 1 31.75 29 GLN B N 1
ATOM 2341 C CA . GLN B 1 29 ? -20.891 -89.125 -24.469 1 31.75 29 GLN B CA 1
ATOM 2342 C C . GLN B 1 29 ? -21.266 -87.688 -24.516 1 31.75 29 GLN B C 1
ATOM 2344 O O . GLN B 1 29 ? -21.922 -87.188 -25.453 1 31.75 29 GLN B O 1
ATOM 2349 N N . GLN B 1 30 ? -21.375 -86.938 -23.422 1 30.86 30 GLN B N 1
ATOM 2350 C CA . GLN B 1 30 ? -22.234 -85.75 -23.406 1 30.86 30 GLN B CA 1
ATOM 2351 C C . GLN B 1 30 ? -21.609 -84.625 -24.203 1 30.86 30 GLN B C 1
ATOM 2353 O O . GLN B 1 30 ? -21.703 -83.5 -23.812 1 30.86 30 GLN B O 1
ATOM 2358 N N . LEU B 1 31 ? -20.469 -84.75 -24.828 1 31.19 31 LEU B N 1
ATOM 2359 C CA . LEU B 1 31 ? -19.703 -83.688 -25.453 1 31.19 31 LEU B CA 1
ATOM 2360 C C . LEU B 1 31 ? -20.438 -83.188 -26.688 1 31.19 31 LEU B C 1
ATOM 2362 O O . LEU B 1 31 ? -20.172 -82.062 -27.141 1 31.19 31 LEU B O 1
ATOM 2366 N N . LEU B 1 32 ? -21.047 -84.062 -27.484 1 31.98 32 LEU B N 1
ATOM 2367 C CA . LEU B 1 32 ? -21.219 -83.75 -28.891 1 31.98 32 LEU B CA 1
ATOM 2368 C C . LEU B 1 32 ? -22.266 -82.688 -29.094 1 31.98 32 LEU B C 1
ATOM 2370 O O . LEU B 1 32 ? -22.281 -82 -30.125 1 31.98 32 LEU B O 1
ATOM 2374 N N . LYS B 1 33 ? -23.438 -82.812 -28.516 1 29.95 33 LYS B N 1
ATOM 2375 C CA . LYS B 1 33 ? -24.656 -82.375 -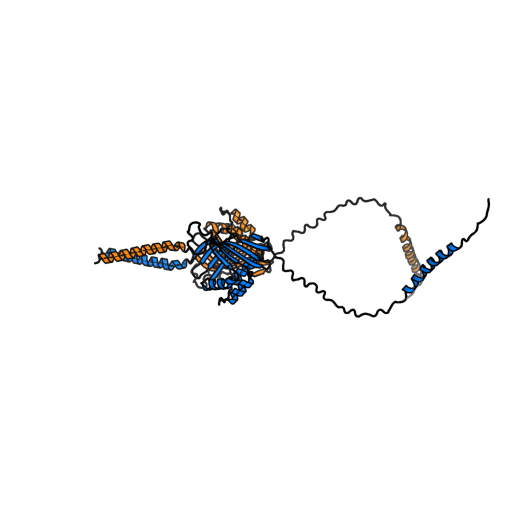29.188 1 29.95 33 LYS B CA 1
ATOM 2376 C C . LYS B 1 33 ? -24.703 -80.812 -29.281 1 29.95 33 LYS B C 1
ATOM 2378 O O . LYS B 1 33 ? -25.469 -80.25 -30.078 1 29.95 33 LYS B O 1
ATOM 2383 N N . ALA B 1 34 ? -24.375 -80.062 -28.297 1 30.34 34 ALA B N 1
ATOM 2384 C CA . ALA B 1 34 ? -25.156 -78.812 -28.062 1 30.34 34 ALA B CA 1
ATOM 2385 C C . ALA B 1 34 ? -24.719 -77.688 -29 1 30.34 34 ALA B C 1
ATOM 2387 O O . ALA B 1 34 ? -23.875 -76.875 -28.641 1 30.34 34 ALA B O 1
ATOM 2388 N N . MET B 1 35 ? -24.375 -78 -30.234 1 29.66 35 MET B N 1
ATOM 2389 C CA . MET B 1 35 ? -23.828 -76.875 -31.016 1 29.66 35 MET B CA 1
ATOM 2390 C C . MET B 1 35 ? -24.906 -75.875 -31.391 1 29.66 35 MET B C 1
ATOM 2392 O O . MET B 1 35 ? -25.797 -76.188 -32.188 1 29.66 35 MET B O 1
ATOM 2396 N N . PRO B 1 36 ? -25.594 -75.125 -30.531 1 32.84 36 PRO B N 1
ATOM 2397 C CA . PRO B 1 36 ? -26.719 -74.312 -30.969 1 32.84 36 PRO B CA 1
ATOM 2398 C C . PRO B 1 36 ? -26.359 -73.375 -32.094 1 32.84 36 PRO B C 1
ATOM 2400 O O . PRO B 1 36 ? -25.172 -73.062 -32.312 1 32.84 36 PRO B O 1
ATOM 2403 N N . PRO B 1 37 ? -27.312 -73.125 -33 1 34.81 37 PRO B N 1
ATOM 2404 C CA . PRO B 1 37 ? -27.25 -72.312 -34.219 1 34.81 37 PRO B CA 1
ATOM 2405 C C . PRO B 1 37 ? -26.719 -70.875 -33.969 1 34.81 37 PRO B C 1
ATOM 2407 O O . PRO B 1 37 ? -26.797 -70.375 -32.844 1 34.81 37 PRO B O 1
ATOM 2410 N N . GLN B 1 38 ? -25.859 -70.375 -34.812 1 30.41 38 GLN B N 1
ATOM 2411 C CA . GLN B 1 38 ? -25.047 -69.125 -34.906 1 30.41 38 GLN B CA 1
ATOM 2412 C C . GLN B 1 38 ? -25.938 -67.875 -35.031 1 30.41 38 GLN B C 1
ATOM 2414 O O . GLN B 1 38 ? -26.453 -67.625 -36.094 1 30.41 38 GLN B O 1
ATOM 2419 N N . GLN B 1 39 ? -27.047 -67.75 -34.281 1 29.84 39 GLN B N 1
ATOM 2420 C CA . GLN B 1 39 ? -27.844 -66.562 -34.469 1 29.84 39 GLN B CA 1
ATOM 2421 C C . GLN B 1 39 ? -26.953 -65.312 -34.531 1 29.84 39 GLN B C 1
ATOM 2423 O O . GLN B 1 39 ? -26.078 -65.188 -33.688 1 29.84 39 GLN B O 1
ATOM 2428 N N . ARG B 1 40 ? -26.891 -64.625 -35.688 1 30.78 40 ARG B N 1
ATOM 2429 C CA . ARG B 1 40 ? -26.266 -63.375 -36.094 1 30.78 40 ARG B CA 1
ATOM 2430 C C . ARG B 1 40 ? -26.625 -62.25 -35.156 1 30.78 40 ARG B C 1
ATOM 2432 O O . ARG B 1 40 ? -27.766 -61.75 -35.156 1 30.78 40 ARG B O 1
ATOM 2439 N N . SER B 1 41 ? -26.438 -62.312 -33.906 1 31.3 41 SER B N 1
ATOM 2440 C CA . SER B 1 41 ? -26.859 -61.25 -33 1 31.3 41 SER B CA 1
ATOM 2441 C C . SER B 1 41 ? -26.328 -59.875 -33.469 1 31.3 41 SER B C 1
ATOM 2443 O O . SER B 1 41 ? -25.141 -59.75 -33.781 1 31.3 41 SER B O 1
ATOM 2445 N N . GLN B 1 42 ? -27.234 -59.125 -34.125 1 34.41 42 GLN B N 1
ATOM 2446 C CA . GLN B 1 42 ? -27.094 -57.688 -34.344 1 34.41 42 GLN B CA 1
ATOM 2447 C C . GLN B 1 42 ? -26.5 -57 -33.125 1 34.41 42 GLN B C 1
ATOM 2449 O O . GLN B 1 42 ? -27.062 -57.062 -32.031 1 34.41 42 GLN B O 1
ATOM 2454 N N . LEU B 1 43 ? -25.266 -57 -32.969 1 31.38 43 LEU B N 1
ATOM 2455 C CA . LEU B 1 43 ? -24.531 -56.344 -31.906 1 31.38 43 LEU B CA 1
ATOM 2456 C C . LEU B 1 43 ? -24.953 -54.906 -31.766 1 31.38 43 LEU B C 1
ATOM 2458 O O . LEU B 1 43 ? -24.797 -54.094 -32.688 1 31.38 43 LEU B O 1
ATOM 2462 N N . PRO B 1 44 ? -26.219 -54.625 -31.281 1 35.44 44 PRO B N 1
ATOM 2463 C CA . PRO B 1 44 ? -26.422 -53.219 -31.047 1 35.44 44 PRO B CA 1
ATOM 2464 C C . PRO B 1 44 ? -25.188 -52.531 -30.422 1 35.44 44 PRO B C 1
ATOM 2466 O O . PRO B 1 44 ? -24.594 -53.094 -29.5 1 35.44 44 PRO B O 1
ATOM 2469 N N . GLN B 1 45 ? -24.359 -51.906 -31.25 1 30.41 45 GLN B N 1
ATOM 2470 C CA . GLN B 1 45 ? -23.266 -51.094 -30.75 1 30.41 45 GLN B CA 1
ATOM 2471 C C . GLN B 1 45 ? -23.719 -50.219 -29.578 1 30.41 45 GLN B C 1
ATOM 2473 O O . GLN B 1 45 ? -24.375 -49.188 -29.797 1 30.41 45 GLN B O 1
ATOM 2478 N N . GLN B 1 46 ? -24.5 -50.75 -28.688 1 31.16 46 GLN B N 1
ATOM 2479 C CA . GLN B 1 46 ? -24.703 -49.906 -27.516 1 31.16 46 GLN B CA 1
ATOM 2480 C C . GLN B 1 46 ? -23.391 -49.312 -27 1 31.16 46 GLN B C 1
ATOM 2482 O O . GLN B 1 46 ? -22.562 -50.031 -26.438 1 31.16 46 GLN B O 1
ATOM 2487 N N . PHE B 1 47 ? -22.734 -48.406 -27.781 1 33.5 47 PHE B N 1
ATOM 2488 C CA . PHE B 1 47 ? -21.766 -47.531 -27.156 1 33.5 47 PHE B CA 1
ATOM 2489 C C . PHE B 1 47 ? -22.25 -47.094 -25.781 1 33.5 47 PHE B C 1
ATOM 2491 O O . PHE B 1 47 ? -23.203 -46.312 -25.656 1 33.5 47 PHE B O 1
ATOM 2498 N N . GLN B 1 48 ? -22.531 -47.938 -24.938 1 32.09 48 GLN B N 1
ATOM 2499 C CA . GLN B 1 48 ? -22.656 -47.469 -23.562 1 32.09 48 GLN B CA 1
ATOM 2500 C C . GLN B 1 48 ? -21.641 -46.375 -23.266 1 32.09 48 GLN B C 1
ATOM 2502 O O . GLN B 1 48 ? -20.438 -46.562 -23.375 1 32.09 48 GLN B O 1
ATOM 2507 N N . GLN B 1 49 ? -22.031 -45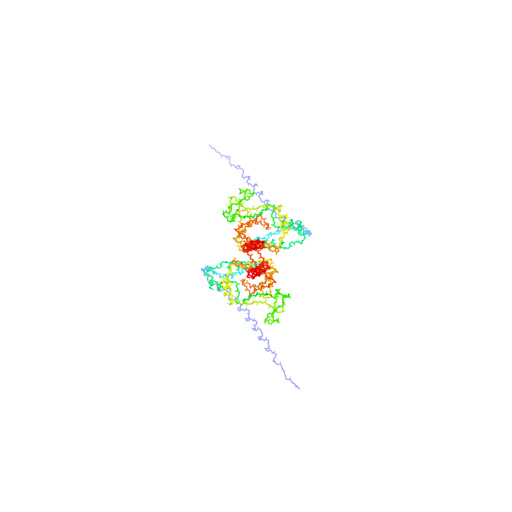.125 -23.609 1 35.94 49 GLN B N 1
ATOM 2508 C CA . GLN B 1 49 ? -21.359 -44 -22.969 1 35.94 49 GLN B CA 1
ATOM 2509 C C . GLN B 1 49 ? -20.969 -44.344 -21.531 1 35.94 49 GLN B C 1
ATOM 2511 O O . GLN B 1 49 ? -21.828 -44.531 -20.672 1 35.94 49 GLN B O 1
ATOM 2516 N N . GLN B 1 50 ? -20.172 -45.406 -21.344 1 34.81 50 GLN B N 1
ATOM 2517 C CA . GLN B 1 50 ? -19.531 -45.406 -20.047 1 34.81 50 GLN B CA 1
ATOM 2518 C C . GLN B 1 50 ? -19.453 -44 -19.453 1 34.81 50 GLN B C 1
ATOM 2520 O O . GLN B 1 50 ? -18.906 -43.094 -20.078 1 34.81 50 GLN B O 1
ATOM 2525 N N . ASN B 1 51 ? -20.484 -43.656 -18.812 1 35.5 51 ASN B N 1
ATOM 2526 C CA . ASN B 1 51 ? -20.391 -42.531 -17.891 1 35.5 51 ASN B CA 1
ATOM 2527 C C . ASN B 1 51 ? -18.984 -42.375 -17.312 1 35.5 51 ASN B C 1
ATOM 2529 O O . ASN B 1 51 ? -18.562 -43.188 -16.469 1 35.5 51 ASN B O 1
ATOM 2533 N N . MET B 1 52 ? -17.938 -42.406 -18.172 1 37.81 52 MET B N 1
ATOM 2534 C CA . MET B 1 52 ? -16.703 -41.938 -17.547 1 37.81 52 MET B CA 1
ATOM 2535 C C . MET B 1 52 ? -17.031 -41.062 -16.344 1 37.81 52 MET B C 1
ATOM 2537 O O . MET B 1 52 ? -17.891 -40.188 -16.406 1 37.81 52 MET B O 1
ATOM 2541 N N . PRO B 1 53 ? -16.906 -41.625 -15.188 1 41.19 53 PRO B N 1
ATOM 2542 C CA . PRO B 1 53 ? -17.156 -40.656 -14.102 1 41.19 53 PRO B CA 1
ATOM 2543 C C . PRO B 1 53 ? -16.734 -39.219 -14.477 1 41.19 53 PRO B C 1
ATOM 2545 O O . PRO B 1 53 ? -15.688 -39.031 -15.094 1 41.19 53 PRO B O 1
ATOM 2548 N N . VAL B 1 54 ? -17.609 -38.5 -14.977 1 43 54 VAL B N 1
ATOM 2549 C CA . VAL B 1 54 ? -17.281 -37.094 -14.984 1 43 54 VAL B CA 1
ATOM 2550 C C . VAL B 1 54 ? -16.234 -36.812 -13.906 1 43 54 VAL B C 1
ATOM 2552 O O . VAL B 1 54 ? -16.484 -37 -12.719 1 43 54 VAL B O 1
ATOM 2555 N N . ARG B 1 55 ? -14.992 -37.281 -14.195 1 42.44 55 ARG B N 1
ATOM 2556 C CA . ARG B 1 55 ? -13.945 -36.844 -13.273 1 42.44 55 ARG B CA 1
ATOM 2557 C C . ARG B 1 55 ? -14.359 -35.562 -12.547 1 42.44 55 ARG B C 1
ATOM 2559 O O . ARG B 1 55 ? -14.859 -34.625 -13.172 1 42.44 55 ARG B O 1
ATOM 2566 N N . SER B 1 56 ? -14.984 -35.719 -11.43 1 47.25 56 SER B N 1
ATOM 2567 C CA . SER B 1 56 ? -15.203 -34.562 -10.602 1 47.25 56 SER B CA 1
ATOM 2568 C C . SER B 1 56 ? -14.219 -33.438 -10.953 1 47.25 56 SER B C 1
ATOM 2570 O O . SER B 1 56 ? -13.055 -33.688 -11.25 1 47.25 56 SER B O 1
ATOM 2572 N N . PRO B 1 57 ? -14.633 -32.375 -11.523 1 47.56 57 PRO B N 1
ATOM 2573 C CA . PRO B 1 57 ? -13.664 -31.328 -11.836 1 47.56 57 PRO B CA 1
ATOM 2574 C C . PRO B 1 57 ? -12.484 -31.312 -10.867 1 47.56 57 PRO B C 1
ATOM 2576 O O . PRO B 1 57 ? -12.688 -31.266 -9.648 1 47.56 57 PRO B O 1
ATOM 2579 N N . VAL B 1 58 ? -11.477 -32.062 -11.078 1 49.97 58 VAL B N 1
ATOM 2580 C CA . VAL B 1 58 ? -10.25 -31.953 -10.297 1 49.97 58 VAL B CA 1
ATOM 2581 C C . VAL B 1 58 ? -10.086 -30.516 -9.773 1 49.97 58 VAL B C 1
ATOM 2583 O O . VAL B 1 58 ? -10.07 -29.562 -10.555 1 49.97 58 VAL B O 1
ATOM 2586 N N . LYS B 1 59 ? -10.633 -30.312 -8.562 1 57.84 59 LYS B N 1
ATOM 2587 C CA . LYS B 1 59 ? -10.344 -29.016 -7.949 1 57.84 59 LYS B CA 1
ATOM 2588 C C . LYS B 1 59 ? -8.906 -28.594 -8.219 1 57.84 59 LYS B C 1
ATOM 2590 O O . LYS B 1 59 ? -7.973 -29.375 -8.023 1 57.84 59 LYS B O 1
ATOM 2595 N N . PRO B 1 60 ? -8.797 -27.641 -9.078 1 61.12 60 PRO B N 1
ATOM 2596 C CA . PRO B 1 60 ? -7.418 -27.234 -9.375 1 61.12 60 PRO B CA 1
ATOM 2597 C C . PRO B 1 60 ? -6.52 -27.266 -8.141 1 61.12 60 PRO B C 1
ATOM 2599 O O . PRO B 1 60 ? -6.973 -26.953 -7.035 1 61.12 60 PRO B O 1
ATOM 2602 N N . ALA B 1 61 ? -5.496 -28 -8.164 1 75.75 61 ALA B N 1
ATOM 2603 C CA . ALA B 1 61 ? -4.496 -28.125 -7.105 1 75.75 61 ALA B CA 1
ATOM 2604 C C . ALA B 1 61 ? -4.035 -26.75 -6.621 1 75.75 61 ALA B C 1
ATOM 2606 O O . ALA B 1 61 ? -3.926 -25.812 -7.414 1 75.75 61 ALA B O 1
ATOM 2607 N N . TYR B 1 62 ? -4.086 -26.531 -5.34 1 81.5 62 TYR B N 1
ATOM 2608 C CA . TYR B 1 62 ? -3.568 -25.312 -4.734 1 81.5 62 TYR B CA 1
ATOM 2609 C C . TYR B 1 62 ? -2.141 -25.031 -5.191 1 81.5 62 TYR B C 1
ATOM 2611 O O . TYR B 1 62 ? -1.321 -25.953 -5.27 1 81.5 62 TYR B O 1
ATOM 2619 N N . GLU B 1 63 ? -1.93 -23.906 -5.668 1 84.5 63 GLU B N 1
ATOM 2620 C CA . GLU B 1 63 ? -0.589 -23.438 -6.02 1 84.5 63 GLU B CA 1
ATOM 2621 C C . GLU B 1 63 ? -0.141 -22.297 -5.121 1 84.5 63 GLU B C 1
ATOM 2623 O O . GLU B 1 63 ? -0.954 -21.469 -4.715 1 84.5 63 GLU B O 1
ATOM 2628 N N . PRO B 1 64 ? 1.146 -22.375 -4.77 1 83.62 64 PRO B N 1
ATOM 2629 C CA . PRO B 1 64 ? 1.666 -21.25 -3.992 1 83.62 64 PRO B CA 1
ATOM 2630 C C . PRO B 1 64 ? 1.339 -19.891 -4.617 1 83.62 64 PRO B C 1
ATOM 2632 O O . PRO B 1 64 ? 1.39 -19.75 -5.844 1 83.62 64 PRO B O 1
ATOM 2635 N N . GLY B 1 65 ? 0.876 -18.969 -3.805 1 88.5 65 GLY B N 1
ATOM 2636 C CA . GLY B 1 65 ? 0.547 -17.641 -4.285 1 88.5 65 GLY B CA 1
ATOM 2637 C C . GLY B 1 65 ? -0.942 -17.422 -4.48 1 88.5 65 GLY B C 1
ATOM 2638 O O . GLY B 1 65 ? -1.397 -16.297 -4.633 1 88.5 65 GLY B O 1
ATOM 2639 N N . MET B 1 66 ? -1.739 -18.422 -4.441 1 90.62 66 MET B N 1
ATOM 2640 C CA . MET B 1 66 ? -3.178 -18.312 -4.656 1 90.62 66 MET B CA 1
ATOM 2641 C C . MET B 1 66 ? -3.836 -17.516 -3.539 1 90.62 66 MET B C 1
ATOM 2643 O O . MET B 1 66 ? -4.727 -16.703 -3.795 1 90.62 66 MET B O 1
ATOM 2647 N N . CYS B 1 67 ? -3.348 -17.75 -2.33 1 94.81 67 CYS B N 1
ATOM 2648 C CA . CYS B 1 67 ? -3.945 -17.047 -1.199 1 94.81 67 CYS B CA 1
ATOM 2649 C C . CYS B 1 67 ? -3.6 -15.555 -1.236 1 94.81 67 CYS B C 1
ATOM 2651 O O . CYS B 1 67 ? -4.441 -14.711 -0.928 1 94.81 67 CYS B O 1
ATOM 2653 N N . ALA B 1 68 ? -2.406 -15.242 -1.58 1 93.38 68 ALA B N 1
ATOM 2654 C CA . ALA B 1 68 ? -2.02 -13.844 -1.734 1 93.38 68 ALA B CA 1
ATOM 2655 C C . ALA B 1 68 ? -2.85 -13.164 -2.818 1 93.38 68 ALA B C 1
ATOM 2657 O O . ALA B 1 68 ? -3.25 -12.008 -2.668 1 93.38 68 ALA B O 1
ATOM 2658 N N . ARG B 1 69 ? -3.082 -13.852 -3.865 1 91.38 69 ARG B N 1
ATOM 2659 C CA . ARG B 1 69 ? -3.932 -13.328 -4.93 1 91.38 69 ARG B CA 1
ATOM 2660 C C . ARG B 1 69 ? -5.359 -13.125 -4.438 1 91.38 69 ARG B C 1
ATOM 2662 O O . ARG B 1 69 ? -6 -12.125 -4.777 1 91.38 69 ARG B O 1
ATOM 2669 N N . ARG B 1 70 ? -5.836 -14.094 -3.686 1 95.31 70 ARG B N 1
ATOM 2670 C CA . ARG B 1 70 ? -7.168 -13.984 -3.096 1 95.31 70 ARG B CA 1
ATOM 2671 C C . ARG B 1 70 ? -7.277 -12.734 -2.221 1 95.31 70 ARG B C 1
ATOM 2673 O O . ARG B 1 70 ? -8.297 -12.055 -2.234 1 95.31 70 ARG B O 1
ATOM 2680 N N . LEU B 1 71 ? -6.234 -12.477 -1.502 1 96.06 71 LEU B N 1
ATOM 2681 C CA . LEU B 1 71 ? -6.184 -11.281 -0.67 1 96.06 71 LEU B CA 1
ATOM 2682 C C . LEU B 1 71 ? -6.27 -10.023 -1.525 1 96.06 71 LEU B C 1
ATOM 2684 O O . LEU B 1 71 ? -6.98 -9.078 -1.176 1 96.06 71 LEU B O 1
ATOM 2688 N N . THR B 1 72 ? -5.57 -10.016 -2.6 1 93.06 72 THR B N 1
ATOM 2689 C CA . THR B 1 72 ? -5.602 -8.875 -3.508 1 93.06 72 THR B CA 1
ATOM 2690 C C . THR B 1 72 ? -7.008 -8.648 -4.051 1 93.06 72 THR B C 1
ATOM 2692 O O . THR B 1 72 ? -7.473 -7.516 -4.152 1 93.06 72 THR B O 1
ATOM 2695 N N . HIS B 1 73 ? -7.723 -9.695 -4.375 1 94.62 73 HIS B N 1
ATOM 2696 C CA . HIS B 1 73 ? -9.102 -9.609 -4.848 1 94.62 73 HIS B CA 1
ATOM 2697 C C . HIS B 1 73 ? -10.016 -9.062 -3.764 1 94.62 73 HIS B C 1
ATOM 2699 O O . HIS B 1 73 ? -10.898 -8.242 -4.047 1 94.62 73 HIS B O 1
ATOM 2705 N N . TYR B 1 74 ? -9.766 -9.594 -2.6 1 97.38 74 TYR B N 1
ATOM 2706 C CA . TYR B 1 74 ? -10.523 -9.102 -1.449 1 97.38 74 TYR B CA 1
ATOM 2707 C C . TYR B 1 74 ? -10.414 -7.59 -1.327 1 97.38 74 TYR B C 1
ATOM 2709 O O . TYR B 1 74 ? -11.43 -6.895 -1.207 1 97.38 74 TYR B O 1
ATOM 2717 N N . MET B 1 75 ? -9.18 -7.109 -1.369 1 95.5 75 MET B N 1
ATOM 2718 C CA . MET B 1 75 ? -8.93 -5.676 -1.245 1 95.5 75 MET B CA 1
ATOM 2719 C C . MET B 1 75 ? -9.555 -4.914 -2.412 1 95.5 75 MET B C 1
ATOM 2721 O O . MET B 1 75 ? -10.156 -3.855 -2.221 1 95.5 75 MET B O 1
ATOM 2725 N N . TYR B 1 76 ? -9.453 -5.43 -3.555 1 94.81 76 TYR B N 1
ATOM 2726 C CA . TYR B 1 76 ? -9.969 -4.812 -4.77 1 94.81 76 TYR B CA 1
ATOM 2727 C C . TYR B 1 76 ? -11.484 -4.652 -4.699 1 94.81 76 TYR B C 1
ATOM 2729 O O . TYR B 1 76 ? -12.016 -3.568 -4.957 1 94.81 76 TYR B O 1
ATOM 2737 N N . GLN B 1 77 ? -12.164 -5.711 -4.379 1 96.25 77 GLN B N 1
ATOM 2738 C CA . GLN B 1 77 ? -13.617 -5.688 -4.344 1 96.25 77 GLN B CA 1
ATOM 2739 C C . GLN B 1 77 ? -14.133 -4.738 -3.266 1 96.25 77 GLN B C 1
ATOM 2741 O O . GLN B 1 77 ? -15.148 -4.07 -3.449 1 96.25 77 GLN B O 1
ATOM 2746 N N . GLN B 1 78 ? -13.398 -4.734 -2.16 1 96.31 78 GLN B N 1
ATOM 2747 C CA . GLN B 1 78 ? -13.758 -3.805 -1.099 1 96.31 78 GLN B CA 1
ATOM 2748 C C . GLN B 1 78 ? -13.695 -2.359 -1.586 1 96.31 78 GLN B C 1
ATOM 2750 O O . GLN B 1 78 ? -14.555 -1.546 -1.252 1 96.31 78 GLN B O 1
ATOM 2755 N N . GLN B 1 79 ? -12.656 -2.045 -2.369 1 93.12 79 GLN B N 1
ATOM 2756 C CA . GLN B 1 79 ? -12.453 -0.698 -2.891 1 93.12 79 GLN B CA 1
ATOM 2757 C C . GLN B 1 79 ? -13.508 -0.348 -3.938 1 93.12 79 GLN B C 1
ATOM 2759 O O . GLN B 1 79 ? -13.773 0.829 -4.184 1 93.12 79 GLN B O 1
ATOM 2764 N N . HIS B 1 80 ? -14.117 -1.338 -4.535 1 93.75 80 HIS B N 1
ATOM 2765 C CA . HIS B 1 80 ? -15.102 -1.125 -5.594 1 93.75 80 HIS B CA 1
ATOM 2766 C C . HIS B 1 80 ? -16.516 -1.372 -5.086 1 93.75 80 HIS B C 1
ATOM 2768 O O . HIS B 1 80 ? -17.375 -1.852 -5.832 1 93.75 80 HIS B O 1
ATOM 2774 N N . ARG B 1 81 ? -16.672 -1.133 -3.881 1 96.62 81 ARG B N 1
ATOM 2775 C CA . ARG B 1 81 ? -18.016 -1.203 -3.309 1 96.62 81 ARG B CA 1
ATOM 2776 C C . ARG B 1 81 ? -18.969 -0.276 -4.047 1 96.62 81 ARG B C 1
ATOM 2778 O O . ARG B 1 81 ? -18.562 0.736 -4.613 1 96.62 81 ARG B O 1
ATOM 2785 N N . PRO B 1 82 ? -20.266 -0.639 -4.039 1 97.19 82 PRO B N 1
ATOM 2786 C CA . PRO B 1 82 ? -21.234 0.27 -4.656 1 97.19 82 PRO B CA 1
ATOM 2787 C C . PRO B 1 82 ? -21.375 1.593 -3.904 1 97.19 82 PRO B C 1
ATOM 2789 O O . PRO B 1 82 ? -21.156 1.641 -2.689 1 97.19 82 PRO B O 1
ATOM 2792 N N . GLU B 1 83 ? -21.828 2.576 -4.582 1 95.56 83 GLU B N 1
ATOM 2793 C CA . GLU B 1 83 ? -21.922 3.922 -4.023 1 95.56 83 GLU B CA 1
ATOM 2794 C C . GLU B 1 83 ? -22.969 3.979 -2.908 1 95.56 83 GLU B C 1
ATOM 2796 O O . GLU B 1 83 ? -22.812 4.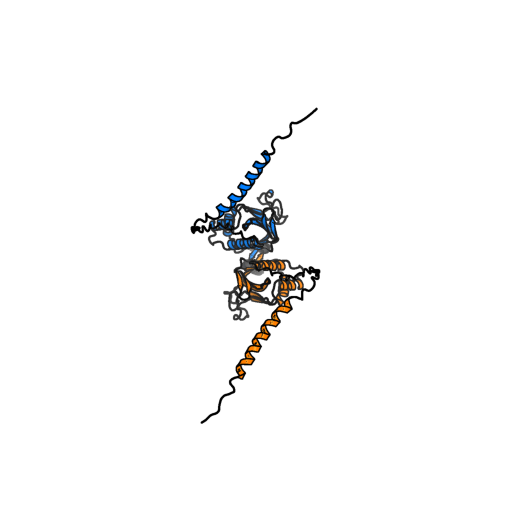734 -1.948 1 95.56 83 GLU B O 1
ATOM 2801 N N . ASP B 1 84 ? -23.984 3.201 -3.025 1 97 84 ASP B N 1
ATOM 2802 C CA . ASP B 1 84 ? -25.062 3.248 -2.033 1 97 84 ASP B CA 1
ATOM 2803 C C . ASP B 1 84 ? -24.672 2.496 -0.765 1 97 84 ASP B C 1
ATOM 2805 O O . ASP B 1 84 ? -25.406 2.512 0.226 1 97 84 ASP B O 1
ATOM 2809 N N . ASN B 1 85 ? -23.484 1.802 -0.772 1 97.56 85 ASN B N 1
ATOM 2810 C CA . ASN B 1 85 ? -22.969 1.121 0.41 1 97.56 85 ASN B CA 1
ATOM 2811 C C . ASN B 1 85 ? -24.031 0.244 1.063 1 97.56 85 ASN B C 1
ATOM 2813 O O . ASN B 1 85 ? -24.188 0.258 2.285 1 97.56 85 ASN B O 1
ATOM 2817 N N . ASN B 1 86 ? -24.75 -0.503 0.331 1 98.06 86 ASN B N 1
ATOM 2818 C CA . ASN B 1 86 ? -25.891 -1.239 0.851 1 98.06 86 ASN B CA 1
ATOM 2819 C C . ASN B 1 86 ? -25.469 -2.502 1.591 1 98.06 86 ASN B C 1
ATOM 2821 O O . ASN B 1 86 ? -24.438 -3.102 1.258 1 98.06 86 ASN B O 1
ATOM 2825 N N . ILE B 1 87 ? -26.328 -2.938 2.516 1 98.38 87 ILE B N 1
ATOM 2826 C CA . ILE B 1 87 ? -25.984 -4.047 3.404 1 98.38 87 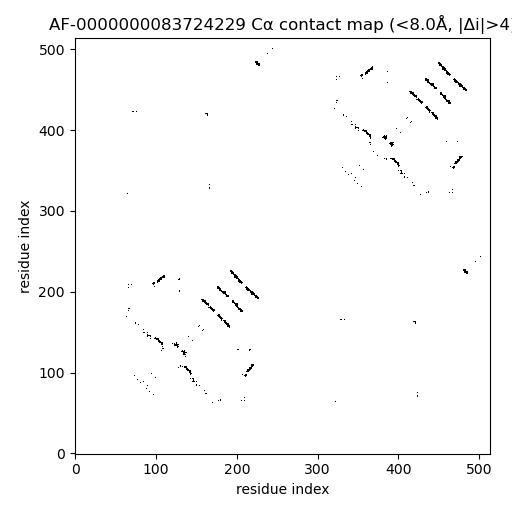ILE B CA 1
ATOM 2827 C C . ILE B 1 87 ? -25.969 -5.352 2.613 1 98.38 87 ILE B C 1
ATOM 2829 O O . ILE B 1 87 ? -25.219 -6.273 2.949 1 98.38 87 ILE B O 1
ATOM 2833 N N . ASP B 1 88 ? -26.672 -5.453 1.548 1 98.5 88 ASP B N 1
ATOM 2834 C CA . ASP B 1 88 ? -26.719 -6.672 0.742 1 98.5 88 ASP B CA 1
ATOM 2835 C C . ASP B 1 88 ? -25.391 -6.93 0.05 1 98.5 88 ASP B C 1
ATOM 2837 O O . ASP B 1 88 ? -24.953 -8.078 -0.064 1 98.5 88 ASP B O 1
ATOM 2841 N N . PHE B 1 89 ? -24.828 -5.852 -0.448 1 98.69 89 PHE B N 1
ATOM 2842 C CA . PHE B 1 89 ? -23.5 -5.988 -1.024 1 98.69 89 PHE B CA 1
ATOM 2843 C C . PHE B 1 89 ? -22.516 -6.57 -0.008 1 98.69 89 PHE B C 1
ATOM 2845 O O . PHE B 1 89 ? -21.797 -7.527 -0.308 1 98.69 89 PHE B O 1
ATOM 2852 N N . TRP B 1 90 ? -22.5 -6.059 1.214 1 98.69 90 TRP B N 1
ATOM 2853 C CA . TRP B 1 90 ? -21.531 -6.473 2.221 1 98.69 90 TRP B CA 1
ATOM 2854 C C . TRP B 1 90 ? -21.797 -7.898 2.686 1 98.69 90 TRP B C 1
ATOM 2856 O O . TRP B 1 90 ? -20.875 -8.641 3.008 1 98.69 90 TRP B O 1
ATOM 2866 N N . ARG B 1 91 ? -23.062 -8.312 2.732 1 98.69 91 ARG B N 1
ATOM 2867 C CA . ARG B 1 91 ? -23.375 -9.695 3.041 1 98.69 91 ARG B CA 1
ATOM 2868 C C . ARG B 1 91 ? -22.797 -10.641 1.998 1 98.69 91 ARG B C 1
ATOM 2870 O O . ARG B 1 91 ? -22.172 -11.648 2.346 1 98.69 91 ARG B O 1
ATOM 2877 N N . LYS B 1 92 ? -22.938 -10.281 0.742 1 98.62 92 LYS B N 1
ATOM 2878 C CA . LYS B 1 92 ? -22.375 -11.086 -0.344 1 98.62 92 LYS B CA 1
ATOM 2879 C C . LYS B 1 92 ? -20.859 -11.078 -0.305 1 98.62 92 LYS B C 1
ATOM 2881 O O . LYS B 1 92 ? -20.219 -12.109 -0.542 1 98.62 92 LYS B O 1
ATOM 2886 N N . PHE B 1 93 ? -20.359 -9.891 -0.055 1 98.69 93 PHE B N 1
ATOM 2887 C CA . PHE B 1 93 ? -18.922 -9.711 0.043 1 98.69 93 PHE B CA 1
ATOM 2888 C C . PHE B 1 93 ? -18.328 -10.625 1.117 1 98.69 93 PHE B C 1
ATOM 2890 O O . PHE B 1 93 ? -17.359 -11.344 0.867 1 98.69 93 PHE B O 1
ATOM 2897 N N . VAL B 1 94 ? -18.891 -10.633 2.318 1 98.75 94 VAL B N 1
ATOM 2898 C CA . VAL B 1 94 ? -18.406 -11.445 3.424 1 98.75 94 VAL B CA 1
ATOM 2899 C C . VAL B 1 94 ? -18.578 -12.93 3.086 1 98.75 94 VAL B C 1
ATOM 2901 O O . VAL B 1 94 ? -17.688 -13.742 3.344 1 98.75 94 VAL B O 1
ATOM 2904 N N . ALA B 1 95 ? -19.672 -13.266 2.471 1 98.56 95 ALA B N 1
ATOM 2905 C CA . ALA B 1 95 ? -19.922 -14.656 2.09 1 98.56 95 ALA B CA 1
ATOM 2906 C C . ALA B 1 95 ? -18.906 -15.141 1.06 1 98.56 95 ALA B C 1
ATOM 2908 O O . ALA B 1 95 ? -18.547 -16.312 1.035 1 98.56 95 ALA B O 1
ATOM 2909 N N . GLU B 1 96 ? -18.469 -14.242 0.256 1 98.56 96 GLU B N 1
ATOM 2910 C CA . GLU B 1 96 ? -17.531 -14.586 -0.809 1 98.56 96 GLU B CA 1
ATOM 2911 C C . GLU B 1 96 ? -16.125 -14.828 -0.253 1 98.56 96 GLU B C 1
ATOM 2913 O O . GLU B 1 96 ? -15.438 -15.758 -0.672 1 98.56 96 GLU B O 1
ATOM 2918 N N . TYR B 1 97 ? -15.742 -14.086 0.731 1 98.62 97 TYR B N 1
ATOM 2919 C CA . TYR B 1 97 ? -14.32 -14.086 1.062 1 98.62 97 TYR B CA 1
ATOM 2920 C C . TYR B 1 97 ? -14.078 -14.719 2.424 1 98.62 97 TYR B C 1
ATOM 2922 O O . TYR B 1 97 ? -12.961 -15.156 2.723 1 98.62 97 TYR B O 1
ATOM 2930 N N . PHE B 1 98 ? -15.07 -14.805 3.248 1 98.75 98 PHE B N 1
ATOM 2931 C CA . PHE B 1 98 ? -14.867 -15.328 4.594 1 98.75 98 PHE B CA 1
ATOM 2932 C C . PHE B 1 98 ? -15.586 -16.656 4.777 1 98.75 98 PHE B C 1
ATOM 2934 O O . PHE B 1 98 ? -16.672 -16.859 4.227 1 98.75 98 PHE B O 1
ATOM 2941 N N . ALA B 1 99 ? -14.945 -17.516 5.523 1 98.44 99 ALA B N 1
ATOM 2942 C CA . ALA B 1 99 ? -15.617 -18.719 5.996 1 98.44 99 ALA B CA 1
ATOM 2943 C C . ALA B 1 99 ? -16.688 -18.375 7.027 1 98.44 99 ALA B C 1
ATOM 2945 O O . ALA B 1 99 ? -16.609 -17.344 7.695 1 98.44 99 ALA B O 1
ATOM 2946 N N . PRO B 1 100 ? -17.734 -19.188 7.195 1 96.38 100 PRO B N 1
ATOM 2947 C CA . PRO B 1 100 ? -18.844 -18.922 8.117 1 96.38 100 PRO B CA 1
ATOM 2948 C C . PRO B 1 100 ? -18.391 -18.734 9.555 1 96.38 100 PRO B C 1
ATOM 2950 O O . PRO B 1 100 ? -18.984 -17.953 10.305 1 96.38 100 PRO B O 1
ATOM 2953 N N . ASN B 1 101 ? -17.359 -19.328 10.016 1 95.5 101 ASN B N 1
ATOM 2954 C CA . ASN B 1 101 ? -16.875 -19.203 11.383 1 95.5 101 ASN B CA 1
ATOM 2955 C C . ASN B 1 101 ? -15.594 -18.375 11.453 1 95.5 101 ASN B C 1
ATOM 2957 O O . ASN B 1 101 ? -14.789 -18.531 12.375 1 95.5 101 ASN B O 1
ATOM 2961 N N . ALA B 1 102 ? -15.461 -17.531 10.5 1 98.12 102 ALA B N 1
ATOM 2962 C CA . ALA B 1 102 ? -14.234 -16.734 10.406 1 98.12 102 ALA B CA 1
ATOM 2963 C C . ALA B 1 102 ? -14.172 -15.703 11.523 1 98.12 102 ALA B C 1
ATOM 2965 O O . ALA B 1 102 ? -15.203 -15.266 12.039 1 98.12 102 ALA B O 1
ATOM 2966 N N . LYS B 1 103 ? -12.953 -15.383 11.906 1 94.69 103 LYS B N 1
ATOM 2967 C CA . LYS B 1 103 ? -12.703 -14.336 12.891 1 94.69 103 LYS B CA 1
ATOM 2968 C C . LYS B 1 103 ? -11.734 -13.289 12.352 1 94.69 103 LYS B C 1
ATOM 2970 O O . LYS B 1 103 ? -10.75 -13.633 11.695 1 94.69 103 LYS B O 1
ATOM 2975 N N . LYS B 1 104 ? -12.055 -12.109 12.539 1 94.69 104 LYS B N 1
ATOM 2976 C CA . LYS B 1 104 ? -11.18 -10.984 12.227 1 94.69 104 LYS B CA 1
ATOM 2977 C C . LYS B 1 104 ? -10.773 -10.234 13.492 1 94.69 104 LYS B C 1
ATOM 2979 O O . LYS B 1 104 ? -11.625 -9.719 14.219 1 94.69 104 LYS B O 1
ATOM 2984 N N . LYS B 1 105 ? -9.508 -10.188 13.68 1 91.06 105 LYS B N 1
ATOM 2985 C CA . LYS B 1 105 ? -9.008 -9.617 14.93 1 91.06 105 LYS B CA 1
ATOM 2986 C C . LYS B 1 105 ? -8.047 -8.469 14.656 1 91.06 105 LYS B C 1
ATOM 2988 O O . LYS B 1 105 ? -7.23 -8.531 13.734 1 91.06 105 LYS B O 1
ATOM 2993 N N . TRP B 1 106 ? -8.188 -7.469 15.422 1 89.19 106 TRP B N 1
ATOM 2994 C CA . TRP B 1 106 ? -7.273 -6.336 15.477 1 89.19 106 TRP B CA 1
ATOM 2995 C C . TRP B 1 106 ? -6.691 -6.176 16.875 1 89.19 106 TRP B C 1
ATOM 2997 O O . TRP B 1 106 ? -7.43 -6.016 17.844 1 89.19 106 TRP B O 1
ATOM 3007 N N . CYS B 1 107 ? -5.457 -6.219 16.906 1 86.38 107 CYS B N 1
ATOM 3008 C CA . CYS B 1 107 ? -4.773 -6.168 18.203 1 86.38 107 CYS B CA 1
ATOM 3009 C C . CYS B 1 107 ? -3.902 -4.922 18.312 1 86.38 107 CYS B C 1
ATOM 3011 O O . CYS B 1 107 ? -3.127 -4.621 17.391 1 86.38 107 CYS B O 1
ATOM 3013 N N . VAL B 1 108 ? -4.047 -4.129 19.359 1 82.5 108 VAL B N 1
ATOM 3014 C CA . VAL B 1 108 ? -3.229 -2.939 19.578 1 82.5 108 VAL B CA 1
ATOM 3015 C C . VAL B 1 108 ? -2.387 -3.117 20.844 1 82.5 108 VAL B C 1
ATOM 3017 O O . VAL B 1 108 ? -1.97 -2.135 21.453 1 82.5 108 VAL B O 1
ATOM 3020 N N . SER B 1 109 ? -2.227 -4.23 21.219 1 71.44 109 SER B N 1
ATOM 3021 C CA . SER B 1 109 ? -1.523 -4.512 22.469 1 71.44 109 SER B CA 1
ATOM 3022 C C . SER B 1 109 ? -0.076 -4.035 22.406 1 71.44 109 SER B C 1
ATOM 3024 O O . SER B 1 109 ? 0.561 -3.836 23.438 1 71.44 109 SER B O 1
ATOM 3026 N N . MET B 1 110 ? 0.405 -3.768 21.234 1 70.19 110 MET B N 1
ATOM 3027 C CA . MET B 1 110 ? 1.809 -3.398 21.078 1 70.19 110 MET B CA 1
ATOM 3028 C C . MET B 1 110 ? 1.988 -1.887 21.172 1 70.19 110 MET B C 1
ATOM 3030 O O . MET B 1 110 ? 3.115 -1.389 21.141 1 70.19 110 MET B O 1
ATOM 3034 N N . TYR B 1 111 ? 0.918 -0.951 21.141 1 69.5 111 TYR B N 1
ATOM 3035 C CA . TYR B 1 111 ? 1.02 0.504 21.172 1 69.5 111 TYR B CA 1
ATOM 3036 C C . TYR B 1 111 ? 1.764 0.979 22.406 1 69.5 111 TYR B C 1
ATOM 3038 O O . TYR B 1 111 ? 2.49 1.975 22.359 1 69.5 111 TYR B O 1
ATOM 3046 N N . GLY B 1 112 ? 1.548 0.727 23.609 1 55.28 112 GLY B N 1
ATOM 3047 C CA . GLY B 1 112 ? 2.033 1.331 24.828 1 55.28 112 GLY B CA 1
ATOM 3048 C C . GLY B 1 112 ? 2.898 0.394 25.656 1 55.28 112 GLY B C 1
ATOM 3049 O O . GLY B 1 112 ? 3.039 0.576 26.875 1 55.28 112 GLY B O 1
ATOM 3050 N N . SER B 1 113 ? 3.639 -0.528 25.328 1 48.94 113 SER B N 1
ATOM 3051 C CA . SER B 1 113 ? 4.438 -0.909 26.5 1 48.94 113 SER B CA 1
ATOM 3052 C C . SER B 1 113 ? 4.906 0.318 27.266 1 48.94 113 SER B C 1
ATOM 3054 O O . SER B 1 113 ? 5.281 0.214 28.438 1 48.94 113 SER B O 1
ATOM 3056 N N . GLY B 1 114 ? 5.051 1.646 26.766 1 41.22 114 GLY B N 1
ATOM 3057 C CA . GLY B 1 114 ? 5.359 2.705 27.719 1 41.22 114 GLY B CA 1
ATOM 3058 C C . GLY B 1 114 ? 4.125 3.328 28.344 1 41.22 114 GLY B C 1
ATOM 3059 O O . GLY B 1 114 ? 4.23 4.164 29.234 1 41.22 114 GLY B O 1
ATOM 3060 N N . ARG B 1 115 ? 3.064 3.719 27.703 1 39.09 115 ARG B N 1
ATOM 3061 C CA . ARG B 1 115 ? 2.057 4.516 28.391 1 39.09 115 ARG B CA 1
ATOM 3062 C C . ARG B 1 115 ? 1.255 3.656 29.359 1 39.09 115 ARG B C 1
ATOM 3064 O O . ARG B 1 115 ? 0.973 2.488 29.078 1 39.09 115 ARG B O 1
ATOM 3071 N N . GLN B 1 116 ? 1.222 4.078 30.594 1 37.47 116 GLN B N 1
ATOM 3072 C CA . GLN B 1 116 ? 0.317 3.76 31.703 1 37.47 116 GLN B CA 1
ATOM 3073 C C . GLN B 1 116 ? -1.127 3.666 31.219 1 37.47 116 GLN B C 1
ATOM 3075 O O . GLN B 1 116 ? -1.664 4.625 30.656 1 37.47 116 GLN B O 1
ATOM 3080 N N . THR B 1 117 ? -1.6 2.68 30.625 1 37.5 117 THR B N 1
ATOM 3081 C CA . THR B 1 117 ? -3.029 2.516 30.391 1 37.5 117 THR B CA 1
ATOM 3082 C C . THR B 1 117 ? -3.836 3.035 31.578 1 37.5 117 THR B C 1
ATOM 3084 O O . THR B 1 117 ? -3.725 2.512 32.688 1 37.5 117 THR B O 1
ATOM 3087 N N . THR B 1 118 ? -3.986 4.199 31.781 1 34.88 118 THR B N 1
ATOM 3088 C CA . THR B 1 118 ? -4.918 4.566 32.844 1 34.88 118 THR B CA 1
ATOM 3089 C C . THR B 1 118 ? -6.195 3.736 32.75 1 34.88 118 THR B C 1
ATOM 3091 O O . THR B 1 118 ? -6.984 3.693 33.688 1 34.88 118 THR B O 1
ATOM 3094 N N . GLY B 1 119 ? -6.98 3.721 31.625 1 36.28 119 GLY B N 1
ATOM 3095 C CA . GLY B 1 119 ? -8.367 3.348 31.859 1 36.28 119 GLY B CA 1
ATOM 3096 C C . GLY B 1 119 ? -8.523 1.933 32.375 1 36.28 119 GLY B C 1
ATOM 3097 O O . GLY B 1 119 ? -7.543 1.194 32.5 1 36.28 119 GLY B O 1
ATOM 3098 N N . VAL B 1 120 ? -10.008 1.535 32.656 1 36.31 120 VAL B N 1
ATOM 3099 C CA . VAL B 1 120 ? -10.883 0.554 33.281 1 36.31 120 VAL B CA 1
ATOM 3100 C C . VAL B 1 120 ? -10.602 -0.833 32.719 1 36.31 120 VAL B C 1
ATOM 3102 O O . VAL B 1 120 ? -11.258 -1.809 33.094 1 36.31 120 VAL B O 1
ATOM 3105 N N . PHE B 1 121 ? -10.117 -0.888 31.5 1 38.81 121 PHE B N 1
ATOM 3106 C CA . PHE B 1 121 ? -10.211 -2.297 31.125 1 38.81 121 PHE B CA 1
ATOM 3107 C C . PHE B 1 121 ? -9.141 -3.113 31.844 1 38.81 121 PHE B C 1
ATOM 3109 O O . PHE B 1 121 ? -7.988 -2.682 31.938 1 38.81 121 PHE B O 1
ATOM 3116 N N . PRO B 1 122 ? -9.602 -4.008 32.75 1 40.03 122 PRO B N 1
ATOM 3117 C CA . PRO B 1 122 ? -8.727 -4.953 33.469 1 40.03 122 PRO B CA 1
ATOM 3118 C C . PRO B 1 122 ? -7.562 -5.426 32.594 1 40.03 122 PRO B C 1
ATOM 3120 O O . PRO B 1 122 ? -7.723 -5.605 31.375 1 40.03 122 PRO B O 1
ATOM 3123 N N . GLN B 1 123 ? -6.355 -5.09 32.875 1 40.56 123 GLN B N 1
ATOM 3124 C CA . GLN B 1 123 ? -5.004 -5.383 32.406 1 40.56 123 GLN B CA 1
ATOM 3125 C C . GLN B 1 123 ? -4.859 -6.852 32.031 1 40.56 123 GLN B C 1
ATOM 3127 O O . GLN B 1 123 ? -3.891 -7.234 31.359 1 40.56 123 GLN B O 1
ATOM 3132 N N . ASP B 1 124 ? -5.484 -7.723 32.875 1 42.06 124 ASP B N 1
ATOM 3133 C CA . ASP B 1 124 ? -5.055 -9.117 32.906 1 42.06 124 ASP B CA 1
ATOM 3134 C C . ASP B 1 124 ? -5.152 -9.766 31.516 1 42.06 124 ASP B C 1
ATOM 3136 O O . ASP B 1 124 ? -4.402 -10.688 31.203 1 42.06 124 ASP B O 1
ATOM 3140 N N . ILE B 1 125 ? -6.379 -9.688 30.922 1 41.88 125 ILE B N 1
ATOM 3141 C CA . ILE B 1 125 ? -6.785 -10.734 30 1 41.88 125 ILE B CA 1
ATOM 3142 C C . ILE B 1 125 ? -6.258 -10.422 28.594 1 41.88 125 ILE B C 1
ATOM 3144 O O . ILE B 1 125 ? -6.664 -11.055 27.625 1 41.88 125 ILE B O 1
ATOM 3148 N N . TRP B 1 126 ? -5.883 -9.312 28.297 1 45.62 126 TRP B N 1
ATOM 3149 C CA . TRP B 1 126 ? -5.75 -9.133 26.844 1 45.62 126 TRP B CA 1
ATOM 3150 C C . TRP B 1 126 ? -4.582 -9.945 26.297 1 45.62 126 TRP B C 1
ATOM 3152 O O . TRP B 1 126 ? -3.449 -9.805 26.781 1 45.62 126 TRP B O 1
ATOM 3162 N N . HIS B 1 127 ? -4.73 -11.305 25.953 1 49.22 127 HIS B N 1
ATOM 3163 C CA . HIS B 1 127 ? -3.775 -12.211 25.312 1 49.22 127 HIS B CA 1
ATOM 3164 C C . HIS B 1 127 ? -3.662 -11.938 23.828 1 49.22 127 HIS B C 1
ATOM 3166 O O . HIS B 1 127 ? -4.664 -11.953 23.109 1 49.22 127 HIS B O 1
ATOM 3172 N N . CYS B 1 128 ? -2.768 -11.32 23.203 1 51.62 128 CYS B N 1
ATOM 3173 C CA . CYS B 1 128 ? -2.59 -11.359 21.75 1 51.62 128 CYS B CA 1
ATOM 3174 C C . CYS B 1 128 ? -1.771 -12.57 21.328 1 51.62 128 CYS B C 1
ATOM 3176 O O . CYS B 1 128 ? -0.593 -12.68 21.688 1 51.62 128 CYS B O 1
ATOM 3178 N N . GLU B 1 129 ? -2.215 -13.727 20.859 1 46.44 129 GLU B N 1
ATOM 3179 C CA . GLU B 1 129 ? -1.616 -15 20.453 1 46.44 129 GLU B CA 1
ATOM 3180 C C . GLU B 1 129 ? -0.735 -14.828 19.219 1 46.44 129 GLU B C 1
ATOM 3182 O O . GLU B 1 129 ? 0.058 -15.719 18.906 1 46.44 129 GLU B O 1
ATOM 3187 N N . ILE B 1 130 ? -1.086 -14.102 18.203 1 49.28 130 ILE B N 1
ATOM 3188 C CA . ILE B 1 130 ? -0.188 -13.891 17.062 1 49.28 130 ILE B CA 1
ATOM 3189 C C . ILE B 1 130 ? 1.188 -13.461 17.578 1 49.28 130 ILE B C 1
ATOM 3191 O O . ILE B 1 130 ? 2.205 -14.039 17.188 1 49.28 130 ILE B O 1
ATOM 3195 N N . CYS B 1 131 ? 1.338 -12.422 18.469 1 50.59 131 CYS B N 1
ATOM 3196 C CA . CYS B 1 131 ? 2.58 -12.094 19.172 1 50.59 131 CYS B CA 1
ATOM 3197 C C . CYS B 1 131 ? 2.6 -12.695 20.562 1 50.59 131 CYS B C 1
ATOM 3199 O O . CYS B 1 131 ? 3.576 -12.539 21.297 1 50.59 131 CYS B O 1
ATOM 3201 N N . ASN B 1 132 ? 1.856 -13.555 21.078 1 54.81 132 ASN B N 1
ATOM 3202 C CA . ASN B 1 132 ? 1.702 -14.281 22.328 1 54.81 132 ASN B CA 1
ATOM 3203 C C . ASN B 1 132 ? 1.573 -13.328 23.516 1 54.81 132 ASN B C 1
ATOM 3205 O O . ASN B 1 132 ? 1.983 -13.656 24.625 1 54.81 132 ASN B O 1
ATOM 3209 N N . ARG B 1 133 ? 1.187 -11.992 23.328 1 50.94 133 ARG B N 1
ATOM 3210 C CA . ARG B 1 133 ? 1.318 -11.117 24.484 1 50.94 133 ARG B CA 1
ATOM 3211 C C . ARG B 1 133 ? 0.035 -11.102 25.312 1 50.94 133 ARG B C 1
ATOM 3213 O O . ARG B 1 133 ? -1.065 -11.148 24.766 1 50.94 133 ARG B O 1
ATOM 3220 N N . LYS B 1 134 ? -0.026 -11.406 26.5 1 51.5 134 LYS B N 1
ATOM 3221 C CA . LYS B 1 134 ? -0.871 -11.312 27.688 1 51.5 134 LYS B CA 1
ATOM 3222 C C . LYS B 1 134 ? -0.574 -10.039 28.484 1 51.5 134 LYS B C 1
ATOM 3224 O O . LYS B 1 134 ? 0.538 -9.859 28.984 1 51.5 134 LYS B O 1
ATOM 3229 N N . PRO B 1 135 ? -1.781 -9.266 28.5 1 48.81 135 PRO B N 1
ATOM 3230 C CA . PRO B 1 135 ? -3.162 -8.961 28.125 1 48.81 135 PRO B CA 1
ATOM 3231 C C . PRO B 1 135 ? -3.264 -8.266 26.766 1 48.81 135 PRO B C 1
ATOM 3233 O O . PRO B 1 135 ? -2.443 -7.402 26.453 1 48.81 135 PRO B O 1
ATOM 3236 N N . GLY B 1 136 ? -4.078 -8.773 25.547 1 57.53 136 GLY B N 1
ATOM 3237 C CA . GLY B 1 136 ? -4.051 -8.094 24.266 1 57.53 136 GLY B CA 1
ATOM 3238 C C . GLY B 1 136 ? -5.137 -7.043 24.125 1 57.53 136 GLY B C 1
ATOM 3239 O O . GLY B 1 136 ? -6.27 -7.254 24.562 1 57.53 136 GLY B O 1
ATOM 3240 N N . ARG B 1 137 ? -5.027 -5.777 23.859 1 73.19 137 ARG B N 1
ATOM 3241 C CA . ARG B 1 137 ? -5.938 -4.695 23.484 1 73.19 137 ARG B CA 1
ATOM 3242 C C . ARG B 1 137 ? -6.27 -4.738 22 1 73.19 137 ARG B C 1
ATOM 3244 O O . ARG B 1 137 ? -5.43 -5.133 21.188 1 73.19 137 ARG B O 1
ATOM 3251 N N . GLY B 1 138 ? -7.66 -4.828 21.828 1 79.38 138 GLY B N 1
ATOM 3252 C CA . GLY B 1 138 ? -8.094 -4.84 20.453 1 79.38 138 GLY B CA 1
ATOM 3253 C C . GLY B 1 138 ? -9.547 -5.266 20.281 1 79.38 138 GLY B C 1
ATOM 3254 O O . GLY B 1 138 ? -10.352 -5.102 21.203 1 79.38 138 GLY B O 1
ATOM 3255 N N . PHE B 1 139 ? -9.938 -5.598 19.125 1 82.5 139 PHE B N 1
ATOM 3256 C CA . PHE B 1 139 ? -11.305 -6.047 18.859 1 82.5 139 PHE B CA 1
ATOM 3257 C C . PHE B 1 139 ? -11.305 -7.293 17.984 1 82.5 139 PHE B C 1
ATOM 3259 O O . PHE B 1 139 ? -10.336 -7.551 17.25 1 82.5 139 PHE B O 1
ATOM 3266 N N . GLU B 1 140 ? -12.289 -8.055 18.25 1 87.25 140 GLU B N 1
ATOM 3267 C CA . GLU B 1 140 ? -12.523 -9.258 17.453 1 87.25 140 GLU B CA 1
ATOM 3268 C C . GLU B 1 140 ? -13.945 -9.289 16.906 1 87.25 140 GLU B C 1
ATOM 3270 O O . GLU B 1 140 ? -14.898 -8.938 17.609 1 87.25 140 GLU B O 1
ATOM 3275 N N . ALA B 1 141 ? -14.102 -9.633 15.688 1 92.75 141 ALA B N 1
ATOM 3276 C CA . ALA B 1 141 ? -15.414 -9.758 15.07 1 92.75 141 ALA B CA 1
ATOM 3277 C C . ALA B 1 141 ? -15.562 -11.102 14.359 1 92.75 141 ALA B C 1
ATOM 3279 O O . ALA B 1 141 ? -14.602 -11.609 13.781 1 92.75 141 ALA B O 1
ATOM 3280 N N . THR B 1 142 ? -16.688 -11.625 14.461 1 95.56 142 THR B N 1
ATOM 3281 C CA . THR B 1 142 ? -17.016 -12.859 13.75 1 95.56 142 THR B CA 1
ATOM 3282 C C . THR B 1 142 ? -17.594 -12.555 12.375 1 95.56 142 THR B C 1
ATOM 3284 O O . THR B 1 142 ? -18 -11.422 12.094 1 95.56 142 THR B O 1
ATOM 3287 N N . ALA B 1 143 ? -17.672 -13.57 11.539 1 97.38 143 ALA B N 1
ATOM 3288 C CA . ALA B 1 143 ? -18.141 -13.43 10.164 1 97.38 143 ALA B CA 1
ATOM 3289 C C . ALA B 1 143 ? -19.547 -12.844 10.117 1 97.38 143 ALA B C 1
ATOM 3291 O O . ALA B 1 143 ? -19.875 -12.078 9.211 1 97.38 143 ALA B O 1
ATOM 3292 N N . GLU B 1 144 ? -20.359 -13.102 11.125 1 97.31 144 GLU B N 1
ATOM 3293 C CA . GLU B 1 144 ? -21.766 -12.695 11.141 1 97.31 144 GLU B CA 1
ATOM 3294 C C . GLU B 1 144 ? -21.891 -11.18 11.266 1 97.31 144 GLU B C 1
ATOM 3296 O O . GLU B 1 144 ? -22.859 -10.594 10.773 1 97.31 144 GLU B O 1
ATOM 3301 N N . VAL B 1 145 ? -20.969 -10.578 11.875 1 97.25 145 VAL B N 1
ATOM 3302 C CA . VAL B 1 145 ? -21.094 -9.156 12.172 1 97.25 145 VAL B CA 1
ATOM 3303 C C . VAL B 1 145 ? -20.312 -8.344 11.141 1 97.25 145 VAL B C 1
ATOM 3305 O O . VAL B 1 145 ? -20.5 -7.129 11.031 1 97.25 145 VAL B O 1
ATOM 3308 N N . LEU B 1 146 ? -19.484 -8.953 10.312 1 98.25 146 LEU B N 1
ATOM 3309 C CA . LEU B 1 146 ? -18.562 -8.273 9.406 1 98.25 146 LEU B CA 1
ATOM 3310 C C . LEU B 1 146 ? -19.312 -7.422 8.398 1 98.25 146 LEU B C 1
ATOM 3312 O O . LEU B 1 146 ? -18.906 -6.301 8.094 1 98.25 146 LEU B O 1
ATOM 3316 N N . PRO B 1 147 ? -20.5 -7.926 7.875 1 98.56 147 PRO B N 1
ATOM 3317 C CA . PRO B 1 147 ? -21.203 -7.082 6.906 1 98.56 147 PRO B CA 1
ATOM 3318 C C . PRO B 1 147 ? -21.594 -5.723 7.48 1 98.56 147 PRO B C 1
ATOM 3320 O O . PRO B 1 147 ? -21.391 -4.695 6.824 1 98.56 147 PRO B O 1
ATOM 3323 N N . ARG B 1 148 ? -22.062 -5.711 8.648 1 98.31 148 ARG B N 1
ATOM 3324 C CA . ARG B 1 148 ? -22.453 -4.453 9.281 1 98.31 148 ARG B CA 1
ATOM 3325 C C . ARG B 1 148 ? -21.219 -3.615 9.625 1 98.31 148 ARG B C 1
ATOM 3327 O O . ARG B 1 148 ? -21.25 -2.393 9.477 1 98.31 148 ARG B O 1
ATOM 3334 N N . LEU B 1 149 ? -20.203 -4.25 10.078 1 97.5 149 LEU B N 1
ATOM 3335 C CA . LEU B 1 149 ? -18.969 -3.543 10.422 1 97.5 149 LEU B CA 1
ATOM 3336 C C . LEU B 1 149 ? -18.391 -2.854 9.195 1 97.5 149 LEU B C 1
ATOM 3338 O O . LEU B 1 149 ? -17.938 -1.707 9.273 1 97.5 149 LEU B O 1
ATOM 3342 N N . PHE B 1 150 ? -18.375 -3.521 8.086 1 97.88 150 PHE B N 1
ATOM 3343 C CA . PHE B 1 150 ? -17.875 -2.934 6.852 1 97.88 150 PHE B CA 1
ATOM 3344 C C . PHE B 1 150 ? -18.75 -1.758 6.422 1 97.88 150 PHE B C 1
ATOM 3346 O O . PHE B 1 150 ? -18.234 -0.713 6.016 1 97.88 150 PHE B O 1
ATOM 3353 N N . LYS B 1 151 ? -20.031 -1.962 6.543 1 98.31 151 LYS B N 1
ATOM 3354 C CA . LYS B 1 151 ? -20.922 -0.88 6.164 1 98.31 151 LYS B CA 1
ATOM 3355 C C . LYS B 1 151 ? -20.688 0.36 7.023 1 98.31 151 LYS B C 1
ATOM 3357 O O . LYS B 1 151 ? -20.594 1.473 6.5 1 98.31 151 LYS B O 1
ATOM 3362 N N . ILE B 1 152 ? -20.594 0.185 8.336 1 97.56 152 ILE B N 1
ATOM 3363 C CA . ILE B 1 152 ? -20.375 1.278 9.281 1 97.56 152 ILE B CA 1
ATOM 3364 C C . ILE B 1 152 ? -19.047 1.96 8.984 1 97.56 152 ILE B C 1
ATOM 3366 O O . ILE B 1 152 ? -18.938 3.186 9.062 1 97.56 152 ILE B O 1
ATOM 3370 N N . LYS B 1 153 ? -18.047 1.258 8.672 1 95.94 153 LYS B N 1
ATOM 3371 C CA . LYS B 1 153 ? -16.719 1.785 8.359 1 95.94 153 LYS B CA 1
ATOM 3372 C C . LYS B 1 153 ? -16.797 2.85 7.266 1 95.94 153 LYS B C 1
ATOM 3374 O O . LYS B 1 153 ? -16.312 3.965 7.445 1 95.94 153 LYS B O 1
ATOM 3379 N N . TYR B 1 154 ? -17.469 2.557 6.199 1 97.12 154 TYR B N 1
ATOM 3380 C CA . TYR B 1 154 ? -17.5 3.479 5.07 1 97.12 154 TYR B CA 1
ATOM 3381 C C . TYR B 1 154 ? -18.547 4.566 5.285 1 97.12 154 TYR B C 1
ATOM 3383 O O . TYR B 1 154 ? -18.406 5.684 4.781 1 97.12 154 TYR B O 1
ATOM 3391 N N . GLU B 1 155 ? -19.547 4.246 6.102 1 96.56 155 GLU B N 1
ATOM 3392 C CA . GLU B 1 155 ? -20.516 5.277 6.48 1 96.56 155 GLU B CA 1
ATOM 3393 C C . GLU B 1 155 ? -19.875 6.328 7.383 1 96.56 155 GLU B C 1
ATOM 3395 O O . GLU B 1 155 ? -20.328 7.469 7.441 1 96.56 155 GLU B O 1
ATOM 3400 N N . SER B 1 156 ? -18.812 5.938 8.008 1 95.5 156 SER B N 1
ATOM 3401 C CA . SER B 1 156 ? -18.125 6.824 8.945 1 95.5 156 SER B CA 1
ATOM 3402 C C . SER B 1 156 ? -17.156 7.738 8.211 1 95.5 156 SER B C 1
ATOM 3404 O O . SER B 1 156 ? -16.391 8.469 8.852 1 95.5 156 SER B O 1
ATOM 3406 N N . GLY B 1 157 ? -17.047 7.699 6.949 1 95.81 157 GLY B N 1
ATOM 3407 C CA . GLY B 1 157 ? -16.297 8.68 6.18 1 95.81 157 GLY B CA 1
ATOM 3408 C C . GLY B 1 157 ? -15.039 8.102 5.555 1 95.81 157 GLY B C 1
ATOM 3409 O O . GLY B 1 157 ? -14.297 8.812 4.875 1 95.81 157 GLY B O 1
ATOM 3410 N N . THR B 1 158 ? -14.766 6.828 5.82 1 97 158 THR B N 1
ATOM 3411 C CA . THR B 1 158 ? -13.617 6.203 5.18 1 97 158 THR B CA 1
ATOM 3412 C C . THR B 1 158 ? -13.797 6.168 3.666 1 97 158 THR B C 1
ATOM 3414 O O . THR B 1 158 ? -14.805 5.668 3.166 1 97 158 THR B O 1
ATOM 3417 N N . LEU B 1 159 ? -12.852 6.746 2.969 1 95.94 159 LEU B N 1
ATOM 3418 C CA . LEU B 1 159 ? -12.906 6.758 1.512 1 95.94 159 LEU B CA 1
ATOM 3419 C C . LEU B 1 159 ? -12.258 5.504 0.934 1 95.94 159 LEU B C 1
ATOM 3421 O O . LEU B 1 159 ? -12.781 4.906 -0.007 1 95.94 159 LEU B O 1
ATOM 3425 N N . GLU B 1 160 ? -11.07 5.156 1.554 1 95.12 160 GLU B N 1
ATOM 3426 C CA . GLU B 1 160 ? -10.305 3.998 1.097 1 95.12 160 GLU B CA 1
ATOM 3427 C C . GLU B 1 160 ? -9.578 3.322 2.256 1 95.12 160 GLU B C 1
ATOM 3429 O O . GLU B 1 160 ? -9.211 3.98 3.232 1 95.12 160 GLU B O 1
ATOM 3434 N N . GLU B 1 161 ? -9.508 2.041 2.129 1 95.31 161 GLU B N 1
ATOM 3435 C CA . GLU B 1 161 ? -8.609 1.256 2.977 1 95.31 161 GLU B CA 1
ATOM 3436 C C . GLU B 1 161 ? -7.496 0.618 2.158 1 95.31 161 GLU B C 1
ATOM 3438 O O . GLU B 1 161 ? -7.758 -0.159 1.238 1 95.31 161 GLU B O 1
ATOM 3443 N N . LEU B 1 162 ? -6.305 0.966 2.475 1 96 162 LEU B N 1
ATOM 3444 C CA . LEU B 1 162 ? -5.156 0.444 1.744 1 96 162 LEU B CA 1
ATOM 3445 C C . LEU B 1 162 ? -4.348 -0.516 2.613 1 96 162 LEU B C 1
ATOM 3447 O O . LEU B 1 162 ? -4.238 -0.319 3.824 1 96 162 LEU B O 1
ATOM 3451 N N . LEU B 1 163 ? -3.883 -1.512 1.994 1 96.62 163 LEU B N 1
ATOM 3452 C CA . LEU B 1 163 ? -3.059 -2.506 2.672 1 96.62 163 LEU B CA 1
ATOM 3453 C C . LEU B 1 163 ? -1.735 -2.705 1.94 1 96.62 163 LEU B C 1
ATOM 3455 O O . LEU B 1 163 ? -1.72 -3.074 0.764 1 96.62 163 LEU B O 1
ATOM 3459 N N . TYR B 1 164 ? -0.683 -2.4 2.652 1 95 164 TYR B N 1
ATOM 3460 C CA . TYR B 1 164 ? 0.666 -2.646 2.154 1 95 164 TYR B CA 1
ATOM 3461 C C . TYR B 1 164 ? 1.285 -3.863 2.834 1 95 164 TYR B C 1
ATOM 3463 O O . TYR B 1 164 ? 1.413 -3.898 4.059 1 95 164 TYR B O 1
ATOM 3471 N N . VAL B 1 165 ? 1.632 -4.789 2.018 1 92.62 165 VAL B N 1
ATOM 3472 C CA . VAL B 1 165 ? 2.219 -6.008 2.57 1 92.62 165 VAL B CA 1
ATOM 3473 C C . VAL B 1 165 ? 3.422 -6.43 1.731 1 92.62 165 VAL B C 1
ATOM 3475 O O . VAL B 1 165 ? 3.516 -6.082 0.552 1 92.62 165 VAL B O 1
ATOM 3478 N N . ASP B 1 166 ? 4.332 -7.125 2.381 1 87.31 166 ASP B N 1
ATOM 3479 C CA . ASP B 1 166 ? 5.477 -7.711 1.689 1 87.31 166 ASP B CA 1
ATOM 3480 C C . ASP B 1 166 ? 5.223 -9.172 1.348 1 87.31 166 ASP B C 1
ATOM 3482 O O . ASP B 1 166 ? 4.074 -9.594 1.212 1 87.31 166 ASP B O 1
ATOM 3486 N N . MET B 1 167 ? 6.273 -9.859 1.193 1 85.81 167 MET B N 1
ATOM 3487 C CA . MET B 1 167 ? 6.184 -11.289 0.89 1 85.81 167 MET B CA 1
ATOM 3488 C C . MET B 1 167 ? 5.809 -12.086 2.135 1 85.81 167 MET B C 1
ATOM 3490 O O . MET B 1 167 ? 6.477 -11.984 3.164 1 85.81 167 MET B O 1
ATOM 3494 N N . PRO B 1 168 ? 4.773 -12.805 1.954 1 92.88 168 PRO B N 1
ATOM 3495 C CA . PRO B 1 168 ? 4.375 -13.602 3.117 1 92.88 168 PRO B CA 1
ATOM 3496 C C . PRO B 1 168 ? 5.148 -14.914 3.23 1 92.88 168 PRO B C 1
ATOM 3498 O O . PRO B 1 168 ? 5.625 -15.445 2.223 1 92.88 168 PRO B O 1
ATOM 3501 N N . ARG B 1 169 ? 5.387 -15.359 4.445 1 94.06 169 ARG B N 1
ATOM 3502 C CA . ARG B 1 169 ? 5.66 -16.766 4.668 1 94.06 169 ARG B CA 1
ATOM 3503 C C . ARG B 1 169 ? 4.391 -17.609 4.543 1 94.06 169 ARG B C 1
ATOM 3505 O O . ARG B 1 169 ? 3.434 -17.406 5.293 1 94.06 169 ARG B O 1
ATOM 3512 N N . GLU B 1 170 ? 4.367 -18.438 3.59 1 95.06 170 GLU B N 1
ATOM 3513 C CA . GLU B 1 170 ? 3.199 -19.266 3.293 1 95.06 170 GLU B CA 1
ATOM 3514 C C . GLU B 1 170 ? 3.434 -20.719 3.684 1 95.06 170 GLU B C 1
ATOM 3516 O O . GLU B 1 170 ? 4.449 -21.312 3.311 1 95.06 170 GLU B O 1
ATOM 3521 N N . TYR B 1 171 ? 2.533 -21.312 4.48 1 95.38 171 TYR B N 1
ATOM 3522 C CA . TYR B 1 171 ? 2.67 -22.703 4.871 1 95.38 171 TYR B CA 1
ATOM 3523 C C . TYR B 1 171 ? 1.316 -23.312 5.23 1 95.38 171 TYR B C 1
ATOM 3525 O O . TYR B 1 171 ? 0.326 -22.578 5.367 1 95.38 171 TYR B O 1
ATOM 3533 N N . HIS B 1 172 ? 1.307 -24.578 5.297 1 95.12 172 HIS B N 1
ATOM 3534 C CA . HIS B 1 172 ? 0.106 -25.297 5.707 1 95.12 172 HIS B CA 1
ATOM 3535 C C . HIS B 1 172 ? 0.156 -25.656 7.188 1 95.12 172 HIS B C 1
ATOM 3537 O O . HIS B 1 172 ? 1.205 -26.062 7.699 1 95.12 172 HIS B O 1
ATOM 3543 N N . ASN B 1 173 ? -0.91 -25.344 7.801 1 94.25 173 ASN B N 1
ATOM 3544 C CA . ASN B 1 173 ? -0.945 -25.781 9.188 1 94.25 173 ASN B CA 1
ATOM 3545 C C . ASN B 1 173 ? -1.44 -27.234 9.297 1 94.25 173 ASN B C 1
ATOM 3547 O O . ASN B 1 173 ? -1.662 -27.891 8.281 1 94.25 173 ASN B O 1
ATOM 3551 N N . SER B 1 174 ? -1.555 -27.766 10.531 1 92.56 174 SER B N 1
ATOM 3552 C CA . SER B 1 174 ? -1.882 -29.172 10.789 1 92.56 174 SER B CA 1
ATOM 3553 C C . SER B 1 174 ? -3.289 -29.5 10.305 1 92.56 174 SER B C 1
ATOM 3555 O O . SER B 1 174 ? -3.574 -30.656 9.953 1 92.56 174 SER B O 1
ATOM 3557 N N . SER B 1 175 ? -4.16 -28.516 10.227 1 92.38 175 SER B N 1
ATOM 3558 C CA . SER B 1 175 ? -5.547 -28.703 9.82 1 92.38 175 SER B CA 1
ATOM 3559 C C . SER B 1 175 ? -5.691 -28.625 8.305 1 92.38 175 SER B C 1
ATOM 3561 O O . SER B 1 175 ? -6.805 -28.688 7.781 1 92.38 175 SER B O 1
ATOM 3563 N N . GLY B 1 176 ? -4.605 -28.391 7.629 1 92.75 176 GLY B N 1
ATOM 3564 C CA . GLY B 1 176 ? -4.645 -28.297 6.176 1 92.75 176 GLY B CA 1
ATOM 3565 C C . GLY B 1 176 ? -4.977 -26.906 5.668 1 92.75 176 GLY B C 1
ATOM 3566 O O . GLY B 1 176 ? -5.207 -26.719 4.469 1 92.75 176 GLY B O 1
ATOM 3567 N N . GLN B 1 177 ? -5.094 -26.031 6.562 1 96.25 177 GLN B N 1
ATOM 3568 C CA . GLN B 1 177 ? -5.336 -24.641 6.184 1 96.25 177 GLN B CA 1
ATOM 3569 C C . GLN B 1 177 ? -4.047 -23.969 5.73 1 96.25 177 GLN B C 1
ATOM 3571 O O . GLN B 1 177 ? -2.951 -24.422 6.059 1 96.25 177 GLN B O 1
ATOM 3576 N N . ILE B 1 178 ? -4.18 -22.969 4.906 1 97.62 178 ILE B N 1
ATOM 3577 C CA . ILE B 1 178 ? -3.029 -22.234 4.387 1 97.62 178 ILE B CA 1
ATOM 3578 C C . ILE B 1 178 ? -2.836 -20.953 5.176 1 97.62 178 ILE B C 1
ATOM 3580 O O . ILE B 1 178 ? -3.76 -20.141 5.293 1 97.62 178 ILE B O 1
ATOM 3584 N N . VAL B 1 179 ? -1.662 -20.766 5.688 1 96.94 179 VAL B N 1
ATOM 3585 C CA . VAL B 1 179 ? -1.363 -19.609 6.523 1 96.94 179 VAL B CA 1
ATOM 3586 C C . VAL B 1 179 ? -0.47 -18.641 5.758 1 96.94 179 VAL B C 1
ATOM 3588 O O . VAL B 1 179 ? 0.537 -19.031 5.168 1 96.94 179 VAL B O 1
ATOM 3591 N N . LEU B 1 180 ? -0.896 -17.391 5.691 1 96.56 180 LEU B N 1
ATOM 3592 C CA . LEU B 1 180 ? -0.053 -16.297 5.219 1 96.56 180 LEU B CA 1
ATOM 3593 C C . LEU B 1 180 ? 0.404 -15.43 6.383 1 96.56 180 LEU B C 1
ATOM 3595 O O . LEU B 1 180 ? -0.419 -14.805 7.059 1 96.56 180 LEU B O 1
ATOM 3599 N N . ASP B 1 181 ? 1.662 -15.391 6.602 1 95.12 181 ASP B N 1
ATOM 3600 C CA . ASP B 1 181 ? 2.25 -14.57 7.652 1 95.12 181 ASP B CA 1
ATOM 3601 C C . ASP B 1 181 ? 3.059 -13.414 7.062 1 95.12 181 ASP B C 1
ATOM 3603 O O . ASP B 1 181 ? 4.094 -13.641 6.43 1 95.12 181 ASP B O 1
ATOM 3607 N N . TYR B 1 182 ? 2.543 -12.281 7.289 1 94.94 182 TYR B N 1
ATOM 3608 C CA . TYR B 1 182 ? 3.258 -11.078 6.871 1 94.94 182 TYR B CA 1
ATOM 3609 C C . TYR B 1 182 ? 3.971 -10.43 8.047 1 94.94 182 TYR B C 1
ATOM 3611 O O . TYR B 1 182 ? 3.324 -9.906 8.961 1 94.94 182 TYR B O 1
ATOM 3619 N N . ALA B 1 183 ? 5.238 -10.422 8 1 91.06 183 ALA B N 1
ATOM 3620 C CA . ALA B 1 183 ? 6.023 -9.844 9.086 1 91.06 183 ALA B CA 1
ATOM 3621 C C . ALA B 1 183 ? 5.828 -8.336 9.164 1 91.06 183 ALA B C 1
ATOM 3623 O O . ALA B 1 183 ? 5.941 -7.742 10.242 1 91.06 183 ALA B O 1
ATOM 3624 N N . LYS B 1 184 ? 5.543 -7.734 8.031 1 91.19 184 LYS B N 1
ATOM 3625 C CA . LYS B 1 184 ? 5.262 -6.305 7.973 1 91.19 184 LYS B CA 1
ATOM 3626 C C . LYS B 1 184 ? 4.004 -6.023 7.156 1 91.19 184 LYS B C 1
ATOM 3628 O O . LYS B 1 184 ? 3.865 -6.516 6.031 1 91.19 184 LYS B O 1
ATOM 3633 N N . ALA B 1 185 ? 3.146 -5.266 7.781 1 95.44 185 ALA B N 1
ATOM 3634 C CA . ALA B 1 185 ? 1.913 -4.852 7.117 1 95.44 185 ALA B CA 1
ATOM 3635 C C . ALA B 1 185 ? 1.51 -3.441 7.543 1 95.44 185 ALA B C 1
ATOM 3637 O O . ALA B 1 185 ? 1.633 -3.082 8.711 1 95.44 185 ALA B O 1
ATOM 3638 N N . ILE B 1 186 ? 1.155 -2.684 6.598 1 96.25 186 ILE B N 1
ATOM 3639 C CA . ILE B 1 186 ? 0.676 -1.33 6.859 1 96.25 186 ILE B CA 1
ATOM 3640 C C . ILE B 1 186 ? -0.76 -1.187 6.363 1 96.25 186 ILE B C 1
ATOM 3642 O O . ILE B 1 186 ? -1.037 -1.389 5.18 1 96.25 186 ILE B O 1
ATOM 3646 N N . GLN B 1 187 ? -1.637 -0.915 7.25 1 96.25 187 GLN B N 1
ATOM 3647 C CA . GLN B 1 187 ? -3.023 -0.623 6.902 1 96.25 187 GLN B CA 1
ATOM 3648 C C . GLN B 1 187 ? -3.309 0.874 6.992 1 96.25 187 GLN B C 1
ATOM 3650 O O . GLN B 1 187 ? -3.023 1.507 8.008 1 96.25 187 GLN B O 1
ATOM 3655 N N . GLU B 1 188 ? -3.83 1.385 5.926 1 97.06 188 GLU B N 1
ATOM 3656 C CA . GLU B 1 188 ? -4.141 2.812 5.906 1 97.06 188 GLU B CA 1
ATOM 3657 C C . GLU B 1 188 ? -5.633 3.051 5.695 1 97.06 188 GLU B C 1
ATOM 3659 O O . GLU B 1 188 ? -6.234 2.475 4.789 1 97.06 188 GLU B O 1
ATOM 3664 N N . SER B 1 189 ? -6.211 3.85 6.598 1 97 189 SER B N 1
ATOM 3665 C CA . SER B 1 189 ? -7.559 4.371 6.398 1 97 189 SER B CA 1
ATOM 3666 C C . SER B 1 189 ? -7.527 5.801 5.871 1 97 189 SER B C 1
ATOM 3668 O O . SER B 1 189 ? -6.984 6.695 6.52 1 97 189 SER B O 1
ATOM 3670 N N . VAL B 1 190 ? -8.094 5.984 4.73 1 96.81 190 VAL B N 1
ATOM 3671 C CA . VAL B 1 190 ? -8.062 7.277 4.059 1 96.81 190 VAL B CA 1
ATOM 3672 C C . VAL B 1 190 ? -9.406 7.98 4.23 1 96.81 190 VAL B C 1
ATOM 3674 O O . VAL B 1 190 ? -10.453 7.434 3.873 1 96.81 190 VAL B O 1
ATOM 3677 N N . PHE B 1 191 ? -9.375 9.164 4.828 1 96.19 191 PHE B N 1
ATOM 3678 C CA . PHE B 1 191 ? -10.508 10.078 4.934 1 96.19 191 PHE B CA 1
ATOM 3679 C C . PHE B 1 191 ? -10.289 11.32 4.082 1 96.19 191 PHE B C 1
ATOM 3681 O O . PHE B 1 191 ? -9.266 11.445 3.41 1 96.19 191 PHE B O 1
ATOM 3688 N N . GLU B 1 192 ? -11.203 12.109 4.055 1 93 192 GLU B N 1
ATOM 3689 C CA . GLU B 1 192 ? -11.086 13.305 3.232 1 93 192 GLU B CA 1
ATOM 3690 C C . GLU B 1 192 ? -9.898 14.164 3.666 1 93 192 GLU B C 1
ATOM 3692 O O . GLU B 1 192 ? -9.125 14.641 2.828 1 93 192 GLU B O 1
ATOM 3697 N N . GLN B 1 193 ? -9.68 14.289 4.977 1 91.62 193 GLN B N 1
ATOM 3698 C CA . GLN B 1 193 ? -8.648 15.195 5.465 1 91.62 193 GLN B CA 1
ATOM 3699 C C . GLN B 1 193 ? -7.766 14.516 6.504 1 91.62 193 GLN B C 1
ATOM 3701 O O . GLN B 1 193 ? -7.188 15.18 7.371 1 91.62 193 GLN B O 1
ATOM 3706 N N . LEU B 1 194 ? -7.812 13.266 6.473 1 93.31 194 LEU B N 1
ATOM 3707 C CA . LEU B 1 194 ? -7.074 12.492 7.473 1 93.31 194 LEU B CA 1
ATOM 3708 C C . LEU B 1 194 ? -6.691 11.125 6.93 1 93.31 194 LEU B C 1
ATOM 3710 O O . LEU B 1 194 ? -7.484 10.477 6.242 1 93.31 194 LEU B O 1
ATOM 3714 N N . ARG B 1 195 ? -5.484 10.805 7.176 1 96.12 195 ARG B N 1
ATOM 3715 C CA . ARG B 1 195 ? -5.031 9.445 6.922 1 96.12 195 ARG B CA 1
ATOM 3716 C C . ARG B 1 195 ? -4.504 8.797 8.195 1 96.12 195 ARG B C 1
ATOM 3718 O O . ARG B 1 195 ? -3.697 9.391 8.914 1 96.12 195 ARG B O 1
ATOM 3725 N N . VAL B 1 196 ? -5.125 7.715 8.523 1 96.38 196 VAL B N 1
ATOM 3726 C CA . VAL B 1 196 ? -4.652 6.961 9.688 1 96.38 196 VAL B CA 1
ATOM 3727 C C . VAL B 1 196 ? -3.84 5.754 9.219 1 96.38 196 VAL B C 1
ATOM 3729 O O . VAL B 1 196 ? -4.359 4.875 8.531 1 96.38 196 VAL B O 1
ATOM 3732 N N . VAL B 1 197 ? -2.568 5.766 9.609 1 96.5 197 VAL B N 1
ATOM 3733 C CA . VAL B 1 197 ? -1.64 4.719 9.195 1 96.5 197 VAL B CA 1
ATOM 3734 C C . VAL B 1 197 ? -1.333 3.803 10.375 1 96.5 197 VAL B C 1
ATOM 3736 O O . VAL B 1 197 ? -0.907 4.266 11.438 1 96.5 197 VAL B O 1
ATOM 3739 N N . ARG B 1 198 ? -1.618 2.531 10.195 1 94.44 198 ARG B N 1
ATOM 3740 C CA . ARG B 1 198 ? -1.306 1.531 11.211 1 94.44 198 ARG B CA 1
ATOM 3741 C C . ARG B 1 198 ? -0.239 0.562 10.711 1 94.44 198 ARG B C 1
ATOM 3743 O O . ARG B 1 198 ? -0.392 -0.05 9.656 1 94.44 198 ARG B O 1
ATOM 3750 N N . ASP B 1 199 ? 0.82 0.46 11.445 1 93.12 199 ASP B N 1
ATOM 3751 C CA . ASP B 1 199 ? 1.932 -0.436 11.141 1 93.12 199 ASP B CA 1
ATOM 3752 C C . ASP B 1 199 ? 1.928 -1.649 12.07 1 93.12 199 ASP B C 1
ATOM 3754 O O . ASP B 1 199 ? 1.747 -1.51 13.281 1 93.12 199 ASP B O 1
ATOM 3758 N N . GLY B 1 200 ? 2.1 -2.795 11.484 1 93.31 200 GLY B N 1
ATOM 3759 C CA . GLY B 1 200 ? 2.096 -3.992 12.305 1 93.31 200 GLY B CA 1
ATOM 3760 C C . GLY B 1 200 ? 2.398 -5.258 11.523 1 93.31 200 GLY B C 1
ATOM 3761 O O . GLY B 1 200 ? 3.213 -5.238 10.594 1 93.31 200 GLY B O 1
ATOM 3762 N N . GLN B 1 201 ? 1.884 -6.387 12.055 1 93.25 201 GLN B N 1
ATOM 3763 C CA . GLN B 1 201 ? 1.97 -7.707 11.445 1 93.25 201 GLN B CA 1
ATOM 3764 C C . GLN B 1 201 ? 0.584 -8.25 11.102 1 93.25 201 GLN B C 1
ATOM 3766 O O . GLN B 1 201 ? -0.395 -7.938 11.781 1 93.25 201 GLN B O 1
ATOM 3771 N N . LEU B 1 202 ? 0.541 -9.039 10.07 1 95.06 202 LEU B N 1
ATOM 3772 C CA . LEU B 1 202 ? -0.734 -9.578 9.609 1 95.06 202 LEU B CA 1
ATOM 3773 C C . LEU B 1 202 ? -0.638 -11.086 9.383 1 95.06 202 LEU B C 1
ATOM 3775 O O . LEU B 1 202 ? 0.289 -11.555 8.719 1 95.06 202 LEU B O 1
ATOM 3779 N N . ARG B 1 203 ? -1.51 -11.781 9.977 1 95.44 203 ARG B N 1
ATOM 3780 C CA . ARG B 1 203 ? -1.631 -13.219 9.734 1 95.44 203 ARG B CA 1
ATOM 3781 C C . ARG B 1 203 ? -3.02 -13.57 9.219 1 95.44 203 ARG B C 1
ATOM 3783 O O . ARG B 1 203 ? -4.027 -13.18 9.812 1 95.44 203 ARG B O 1
ATOM 3790 N N . ILE B 1 204 ? -3.055 -14.273 8.133 1 97.19 204 ILE B N 1
ATOM 3791 C CA . ILE B 1 204 ? -4.324 -14.711 7.566 1 97.19 204 ILE B CA 1
ATOM 3792 C C . ILE B 1 204 ? -4.316 -16.219 7.391 1 97.19 204 ILE B C 1
ATOM 3794 O O . ILE B 1 204 ? -3.338 -16.797 6.906 1 97.19 204 ILE B O 1
ATOM 3798 N N . VAL B 1 205 ? -5.324 -16.875 7.762 1 97.38 205 VAL B N 1
ATOM 3799 C CA . VAL B 1 205 ? -5.496 -18.312 7.57 1 97.38 205 VAL B CA 1
ATOM 3800 C C . VAL B 1 205 ? -6.625 -18.562 6.578 1 97.38 205 VAL B C 1
ATOM 3802 O O . VAL B 1 205 ? -7.75 -18.109 6.777 1 97.38 205 VAL B O 1
ATOM 3805 N N . PHE B 1 206 ? -6.324 -19.281 5.547 1 98.19 206 PHE B N 1
ATOM 3806 C CA . PHE B 1 206 ? -7.289 -19.594 4.504 1 98.19 206 PHE B CA 1
ATOM 3807 C C . PHE B 1 206 ? -7.691 -21.062 4.574 1 98.19 206 PHE B C 1
ATOM 3809 O O . PHE B 1 206 ? -6.859 -21.938 4.855 1 98.19 206 PHE B O 1
ATOM 3816 N N . SER B 1 207 ? -8.922 -21.344 4.27 1 97.44 207 SER B N 1
ATOM 3817 C CA . SER B 1 207 ? -9.352 -22.703 3.992 1 97.44 207 SER B CA 1
ATOM 3818 C C . SER B 1 207 ? -8.867 -23.172 2.621 1 97.44 207 SER B C 1
ATOM 3820 O O . SER B 1 207 ? -8.445 -22.359 1.798 1 97.44 207 SER B O 1
ATOM 3822 N N . PRO B 1 208 ? -8.891 -24.406 2.363 1 93.62 208 PRO B N 1
ATOM 3823 C CA . PRO B 1 208 ? -8.492 -24.906 1.05 1 93.62 208 PRO B CA 1
ATOM 3824 C C . PRO B 1 208 ? -9.336 -24.344 -0.087 1 93.62 208 PRO B C 1
ATOM 3826 O O . PRO B 1 208 ? -8.875 -24.281 -1.231 1 93.62 208 PRO B O 1
ATOM 3829 N N . ASP B 1 209 ? -10.547 -23.875 0.206 1 94.75 209 ASP B N 1
ATOM 3830 C CA . ASP B 1 209 ? -11.414 -23.266 -0.794 1 94.75 209 ASP B CA 1
ATOM 3831 C C . ASP B 1 209 ? -11.148 -21.766 -0.902 1 94.75 209 ASP B C 1
ATOM 3833 O O . ASP B 1 209 ? -11.945 -21.031 -1.487 1 94.75 209 ASP B O 1
ATOM 3837 N N . LEU B 1 210 ? -10.133 -21.312 -0.271 1 96.88 210 LEU B N 1
ATOM 3838 C CA . LEU B 1 210 ? -9.625 -19.953 -0.362 1 96.88 210 LEU B CA 1
ATOM 3839 C C . LEU B 1 210 ? -10.586 -18.969 0.305 1 96.88 210 LEU B C 1
ATOM 3841 O O . LEU B 1 210 ? -10.812 -17.875 -0.203 1 96.88 210 LEU B O 1
ATOM 3845 N N . LYS B 1 211 ? -11.219 -19.453 1.36 1 98.44 211 LYS B N 1
ATOM 3846 C CA . LYS B 1 211 ? -11.977 -18.562 2.242 1 98.44 211 LYS B CA 1
ATOM 3847 C C . LYS B 1 211 ? -11.164 -18.203 3.482 1 98.44 211 LYS B C 1
ATOM 3849 O O . LYS B 1 211 ? -10.469 -19.047 4.047 1 98.44 211 LYS B O 1
ATOM 3854 N N . ILE B 1 212 ? -11.289 -16.984 3.898 1 98.69 212 ILE B N 1
ATOM 3855 C CA . ILE B 1 212 ? -10.555 -16.531 5.074 1 98.69 212 ILE B CA 1
ATOM 3856 C C . ILE B 1 212 ? -11.188 -17.125 6.336 1 98.69 212 ILE B C 1
ATOM 3858 O O . ILE B 1 212 ? -12.367 -16.922 6.605 1 98.69 212 ILE B O 1
ATOM 3862 N N . CYS B 1 213 ? -10.383 -17.812 7.074 1 98.12 213 CYS B N 1
ATOM 3863 C CA . CYS B 1 213 ? -10.812 -18.375 8.352 1 98.12 213 CYS B CA 1
ATOM 3864 C C . CYS B 1 213 ? -10.422 -17.469 9.508 1 98.12 213 CYS B C 1
ATOM 3866 O O . CYS B 1 213 ? -11.102 -17.438 10.539 1 98.12 213 CYS B O 1
ATOM 3868 N N . SER B 1 214 ? -9.328 -16.828 9.359 1 96.38 214 SER B N 1
ATOM 3869 C CA . SER B 1 214 ? -8.844 -15.922 10.398 1 96.38 214 SER B CA 1
ATOM 3870 C C . SER B 1 214 ? -8.023 -14.781 9.805 1 96.38 214 SER B C 1
ATOM 3872 O O . SER B 1 214 ? -7.238 -14.992 8.875 1 96.38 214 SER B O 1
ATOM 3874 N N . TRP B 1 215 ? -8.297 -13.617 10.188 1 96.25 215 TRP B N 1
ATOM 3875 C CA . TRP B 1 215 ? -7.566 -12.391 9.898 1 96.25 215 TRP B CA 1
ATOM 3876 C C . TRP B 1 215 ? -7.086 -11.719 11.188 1 96.25 215 TRP B C 1
ATOM 3878 O O . TRP B 1 215 ? -7.895 -11.258 11.992 1 96.25 215 TRP B O 1
ATOM 3888 N N . GLU B 1 216 ? -5.809 -11.688 11.367 1 92.88 216 GLU B N 1
ATOM 3889 C CA . GLU B 1 216 ? -5.254 -11.117 12.594 1 92.88 216 GLU B CA 1
ATOM 3890 C C . GLU B 1 216 ? -4.223 -10.031 12.281 1 92.88 216 GLU B C 1
ATOM 3892 O O . GLU B 1 216 ? -3.129 -10.336 11.805 1 92.88 216 GLU B O 1
ATOM 3897 N N . PHE B 1 217 ? -4.547 -8.867 12.578 1 93.88 217 PHE B N 1
ATOM 3898 C CA . PHE B 1 217 ? -3.617 -7.75 12.438 1 93.88 217 PHE B CA 1
ATOM 3899 C C . PHE B 1 217 ? -3.146 -7.258 13.797 1 93.88 217 PHE B C 1
ATOM 3901 O O . PHE B 1 217 ? -3.953 -6.797 14.609 1 93.88 217 PHE B O 1
ATOM 3908 N N . CYS B 1 218 ? -1.955 -7.309 14.023 1 91.06 218 CYS B N 1
ATOM 3909 C CA . CYS B 1 218 ? -1.348 -6.824 15.258 1 91.06 218 CYS B CA 1
ATOM 3910 C C . CYS B 1 218 ? -0.601 -5.52 15.016 1 91.06 218 CYS B C 1
ATOM 3912 O O . CYS B 1 218 ? 0.509 -5.52 14.484 1 91.06 218 CYS B O 1
ATOM 3914 N N . ALA B 1 219 ? -1.198 -4.496 15.484 1 89.94 219 ALA B N 1
ATOM 3915 C CA . ALA B 1 219 ? -0.646 -3.166 15.242 1 89.94 219 ALA B CA 1
ATOM 3916 C C . ALA B 1 219 ? 0.455 -2.834 16.234 1 89.94 219 ALA B C 1
ATOM 3918 O O . ALA B 1 219 ? 0.289 -3.039 17.453 1 89.94 219 ALA B O 1
ATOM 3919 N N . ARG B 1 220 ? 1.512 -2.375 15.781 1 87 220 ARG B N 1
ATOM 3920 C CA . ARG B 1 220 ? 2.613 -1.917 16.625 1 87 220 ARG B CA 1
ATOM 3921 C C . ARG B 1 220 ? 2.492 -0.426 16.922 1 87 220 ARG B C 1
ATOM 3923 O O . ARG B 1 220 ? 2.842 0.025 18.016 1 87 220 ARG B O 1
ATOM 3930 N N . ARG B 1 221 ? 2.041 0.316 15.953 1 87.81 221 ARG B N 1
ATOM 3931 C CA . ARG B 1 221 ? 1.87 1.759 16.094 1 87.81 221 ARG B CA 1
ATOM 3932 C C . ARG B 1 221 ? 0.896 2.299 15.055 1 87.81 221 ARG B C 1
ATOM 3934 O O . ARG B 1 221 ? 0.563 1.605 14.086 1 87.81 221 ARG B O 1
ATOM 3941 N N . HIS B 1 222 ? 0.376 3.463 15.352 1 90.25 222 HIS B N 1
ATOM 3942 C CA . HIS B 1 222 ? -0.429 4.168 14.359 1 90.25 222 HIS B CA 1
ATOM 3943 C C . HIS B 1 222 ? -0.043 5.641 14.281 1 90.25 222 HIS B C 1
ATOM 3945 O O . HIS B 1 222 ? 0.53 6.188 15.227 1 90.25 222 HIS B O 1
ATOM 3951 N N . GLU B 1 223 ? -0.264 6.227 13.148 1 92.56 223 GLU B N 1
ATOM 3952 C CA . GLU B 1 223 ? -0.006 7.645 12.922 1 92.56 223 GLU B CA 1
ATOM 3953 C C . GLU B 1 223 ? -1.16 8.305 12.172 1 92.56 223 GLU B C 1
ATOM 3955 O O . GLU B 1 223 ? -1.721 7.711 11.242 1 92.56 223 GLU B O 1
ATOM 3960 N N . GLU B 1 224 ? -1.482 9.445 12.672 1 94.62 224 GLU B N 1
ATOM 3961 C CA . GLU B 1 224 ? -2.459 10.258 11.953 1 94.62 224 GLU B CA 1
ATOM 3962 C C . GLU B 1 224 ? -1.772 11.312 11.086 1 94.62 224 GLU B C 1
ATOM 3964 O O . GLU B 1 224 ? -0.965 12.102 11.586 1 94.62 224 GLU B O 1
ATOM 3969 N N . LEU B 1 225 ? -2.107 11.344 9.867 1 95 225 LEU B N 1
ATOM 3970 C CA . LEU B 1 225 ? -1.506 12.258 8.906 1 95 225 LEU B CA 1
ATOM 3971 C C . LEU B 1 225 ? -2.555 13.203 8.328 1 95 225 LEU B C 1
ATOM 3973 O O . LEU B 1 225 ? -3.68 12.781 8.039 1 95 225 LEU B O 1
ATOM 3977 N N . ILE B 1 226 ? -2.137 14.398 8.148 1 94.5 226 ILE B N 1
ATOM 3978 C CA . ILE B 1 226 ? -3.031 15.391 7.559 1 94.5 226 ILE B CA 1
ATOM 3979 C C . ILE B 1 226 ? -2.359 16.031 6.352 1 94.5 226 ILE B C 1
ATOM 3981 O O . ILE B 1 226 ? -1.134 16.172 6.312 1 94.5 226 ILE B O 1
ATOM 3985 N N . PRO B 1 227 ? -3.178 16.453 5.434 1 92.69 227 PRO B N 1
ATOM 3986 C CA . PRO B 1 227 ? -2.586 17.156 4.301 1 92.69 227 PRO B CA 1
ATOM 3987 C C . PRO B 1 227 ? -1.89 18.453 4.719 1 92.69 227 PRO B C 1
ATOM 3989 O O . PRO B 1 227 ? -2.438 19.234 5.512 1 92.69 227 PRO B O 1
ATOM 3992 N N . ARG B 1 228 ? -0.74 18.656 4.203 1 88.94 228 ARG B N 1
ATOM 3993 C CA . ARG B 1 228 ? 0.032 19.859 4.508 1 88.94 228 ARG B CA 1
ATOM 3994 C C . ARG B 1 228 ? -0.72 21.109 4.082 1 88.94 228 ARG B C 1
ATOM 3996 O O . ARG B 1 228 ? -0.596 22.156 4.719 1 88.94 228 ARG B O 1
ATOM 4003 N N . ARG B 1 229 ? -1.459 21.047 3.082 1 83.19 229 ARG B N 1
ATOM 4004 C CA . ARG B 1 229 ? -2.182 22.172 2.525 1 83.19 229 ARG B CA 1
ATOM 4005 C C . ARG B 1 229 ? -3.162 22.75 3.541 1 83.19 229 ARG B C 1
ATOM 4007 O O . ARG B 1 229 ? -3.584 23.906 3.42 1 83.19 229 ARG B O 1
ATOM 4014 N N . LEU B 1 230 ? -3.527 22 4.484 1 77.94 230 LEU B N 1
ATOM 4015 C CA . LEU B 1 230 ? -4.473 22.453 5.5 1 77.94 230 LEU B CA 1
ATOM 4016 C C . LEU B 1 230 ? -3.799 23.391 6.488 1 77.94 230 LEU B C 1
ATOM 4018 O O . LEU B 1 230 ? -4.477 24.109 7.234 1 77.94 230 LEU B O 1
ATOM 4022 N N . LEU B 1 231 ? -2.502 23.391 6.496 1 73.88 231 LEU B N 1
ATOM 4023 C CA . LEU B 1 231 ? -1.772 24.25 7.426 1 73.88 231 LEU B CA 1
ATOM 4024 C C . LEU B 1 231 ? -1.585 25.641 6.844 1 73.88 231 LEU B C 1
ATOM 4026 O O . LEU B 1 231 ? -1.317 26.594 7.582 1 73.88 231 LEU B O 1
ATOM 4030 N N . ILE B 1 232 ? -1.655 25.797 5.582 1 61.75 232 ILE B N 1
ATOM 4031 C CA . ILE B 1 232 ? -1.384 27.062 4.895 1 61.75 232 ILE B CA 1
ATOM 4032 C C . ILE B 1 232 ? -2.324 28.141 5.418 1 61.75 232 ILE B C 1
ATOM 4034 O O . ILE B 1 232 ? -1.885 29.25 5.758 1 61.75 232 ILE B O 1
ATOM 4038 N N . PRO B 1 233 ? -3.537 27.922 5.453 1 57.31 233 PRO B N 1
ATOM 4039 C CA . PRO B 1 233 ? -4.363 29.016 5.98 1 57.31 233 PRO B CA 1
ATOM 4040 C C . PRO B 1 233 ? -4.074 29.312 7.449 1 57.31 233 PRO B C 1
ATOM 4042 O O . PRO B 1 233 ? -4.105 30.484 7.859 1 57.31 233 PRO B O 1
ATOM 4045 N N . GLN B 1 234 ? -3.777 28.281 8.195 1 55.28 234 GLN B N 1
ATOM 4046 C CA . GLN B 1 234 ? -3.557 28.484 9.625 1 55.28 234 GLN B CA 1
ATOM 4047 C C . GLN B 1 234 ? -2.281 29.281 9.867 1 55.28 234 GLN B C 1
ATOM 4049 O O . GLN B 1 234 ? -2.258 30.172 10.727 1 55.28 234 GLN B O 1
ATOM 4054 N N . VAL B 1 235 ? -1.35 29.047 9.055 1 55.16 235 VAL B N 1
ATOM 4055 C CA . VAL B 1 235 ? -0.106 29.797 9.172 1 55.16 235 VAL B CA 1
ATOM 4056 C C . VAL B 1 235 ? -0.319 31.219 8.68 1 55.16 235 VAL B C 1
ATOM 4058 O O . VAL B 1 235 ? 0.185 32.188 9.273 1 55.16 235 VAL B O 1
ATOM 4061 N N . SER B 1 236 ? -1.088 31.234 7.668 1 55.28 236 SER B N 1
ATOM 4062 C CA . SER B 1 236 ? -1.387 32.562 7.16 1 55.28 236 SER B CA 1
ATOM 4063 C C . SER B 1 236 ? -2.209 33.375 8.164 1 55.28 236 SER B C 1
ATOM 4065 O O . SER B 1 236 ? -1.998 34.594 8.32 1 55.28 236 SER B O 1
ATOM 4067 N N . GLN B 1 237 ? -3.113 32.656 8.781 1 54.47 237 GLN B N 1
ATOM 4068 C CA . GLN B 1 237 ? -3.898 33.375 9.789 1 54.47 237 GLN B CA 1
ATOM 4069 C C . GLN B 1 237 ? -3.029 33.781 10.977 1 54.47 237 GLN B C 1
ATOM 4071 O O . GLN B 1 237 ? -3.203 34.875 11.531 1 54.47 237 GLN B O 1
ATOM 4076 N N . LEU B 1 238 ? -2.154 32.938 11.234 1 55.22 238 LEU B N 1
ATOM 4077 C CA . LEU B 1 238 ? -1.231 33.281 12.312 1 55.22 238 LEU B CA 1
ATOM 4078 C C . LEU B 1 238 ? -0.335 34.469 11.914 1 55.22 238 LEU B C 1
ATOM 4080 O O . LEU B 1 238 ? -0.04 35.312 12.734 1 55.22 238 LEU B O 1
ATOM 4084 N N . GLY B 1 239 ? 0.01 34.375 10.703 1 53.78 239 GLY B N 1
ATOM 4085 C CA . GLY B 1 239 ? 0.764 35.5 10.188 1 53.78 239 GLY B CA 1
ATOM 4086 C C . GLY B 1 239 ? -0.021 36.812 10.211 1 53.78 239 GLY B C 1
ATOM 4087 O O . GLY B 1 239 ? 0.519 37.844 10.562 1 53.78 239 GLY B O 1
ATOM 4088 N N . ALA B 1 240 ? -1.208 36.594 9.914 1 53.91 240 ALA B N 1
ATOM 4089 C CA . ALA B 1 240 ? -2.061 37.781 9.922 1 53.91 240 ALA B CA 1
ATOM 4090 C C . ALA B 1 240 ? -2.26 38.312 11.336 1 53.91 240 ALA B C 1
ATOM 4092 O O . ALA B 1 240 ? -2.246 39.531 11.562 1 53.91 240 ALA B O 1
ATOM 4093 N N . VAL B 1 241 ? -2.377 37.5 12.258 1 53.19 241 VAL B N 1
ATOM 4094 C CA . VAL B 1 241 ? -2.562 37.875 13.648 1 53.19 241 VAL B CA 1
ATOM 4095 C C . VAL B 1 241 ? -1.273 38.5 14.195 1 53.19 241 VAL B C 1
ATOM 4097 O O . VAL B 1 241 ? -1.31 39.5 14.922 1 53.19 241 VAL B O 1
ATOM 4100 N N . ALA B 1 242 ? -0.258 37.906 13.742 1 54.09 242 ALA B N 1
ATOM 4101 C CA . ALA B 1 242 ? 1.041 38.438 14.164 1 54.09 242 ALA B CA 1
ATOM 4102 C C . ALA B 1 242 ? 1.272 39.844 13.617 1 54.09 242 ALA B C 1
ATOM 4104 O O . ALA B 1 242 ? 1.795 40.719 14.32 1 54.09 242 ALA B O 1
ATOM 4105 N N . GLN B 1 243 ? 0.903 40 12.43 1 55.44 243 GLN B N 1
ATOM 4106 C CA . GLN B 1 243 ? 1.035 41.312 11.82 1 55.44 243 GLN B CA 1
ATOM 4107 C C . GLN B 1 243 ? 0.145 42.312 12.516 1 55.44 243 GLN B C 1
ATOM 4109 O O . GLN B 1 243 ? 0.552 43.469 12.734 1 55.44 243 GLN B O 1
ATOM 4114 N N . LYS B 1 244 ? -0.985 41.875 12.875 1 54.88 244 LYS B N 1
ATOM 4115 C CA . LYS B 1 244 ? -1.895 42.781 13.586 1 54.88 244 LYS B CA 1
ATOM 4116 C C . LYS B 1 244 ? -1.353 43.125 14.969 1 54.88 244 LYS B C 1
ATOM 4118 O O . LYS B 1 244 ? -1.482 44.25 15.43 1 54.88 244 LYS B O 1
ATOM 4123 N N . TYR B 1 245 ? -0.741 42.188 15.531 1 49 245 TYR B N 1
ATOM 4124 C CA . TYR B 1 245 ? -0.135 42.406 16.844 1 49 245 TYR B CA 1
ATOM 4125 C C . TYR B 1 245 ? 1.005 43.406 16.75 1 49 245 TYR B C 1
ATOM 4127 O O . TYR B 1 245 ? 1.149 44.281 17.609 1 49 245 TYR B O 1
ATOM 4135 N N . GLN B 1 246 ? 1.729 43.188 15.812 1 54.38 246 GLN B N 1
ATOM 4136 C CA . GLN B 1 246 ? 2.84 44.125 15.625 1 54.38 246 GLN B CA 1
ATOM 4137 C C . GLN B 1 246 ? 2.338 45.531 15.359 1 54.38 246 GLN B C 1
ATOM 4139 O O . GLN B 1 246 ? 2.895 46.5 15.883 1 54.38 246 GLN B O 1
ATOM 4144 N N . SER B 1 247 ? 1.344 45.625 14.648 1 56.78 247 SER B N 1
ATOM 4145 C CA . SER B 1 247 ? 0.779 46.938 14.344 1 56.78 247 SER B CA 1
ATOM 4146 C C . SER B 1 247 ? 0.175 47.562 15.586 1 56.78 247 SER B C 1
ATOM 4148 O O . SER B 1 247 ? 0.302 48.781 15.797 1 56.78 247 SER B O 1
ATOM 4150 N N . CYS B 1 248 ? -0.367 46.656 16.375 1 52.38 248 CYS B N 1
ATOM 4151 C CA . CYS B 1 248 ? -0.985 47.156 17.594 1 52.38 248 CYS B CA 1
ATOM 4152 C C . CYS B 1 248 ? 0.072 47.625 18.594 1 52.38 248 CYS B C 1
ATOM 4154 O O . CYS B 1 248 ? -0.092 48.625 19.266 1 52.38 248 CYS B O 1
ATOM 4156 N N . THR B 1 249 ? 1.067 46.875 18.625 1 53.47 249 THR B N 1
ATOM 4157 C CA . THR B 1 249 ? 2.137 47.219 19.547 1 53.47 249 THR B CA 1
ATOM 4158 C C . THR B 1 249 ? 2.887 48.469 19.078 1 53.47 249 THR B C 1
ATOM 4160 O O . THR B 1 249 ? 3.326 49.281 19.891 1 53.47 249 THR B O 1
ATOM 4163 N N . GLN B 1 250 ? 3.006 48.594 17.844 1 53.19 250 GLN B N 1
ATOM 4164 C CA . GLN B 1 250 ? 3.66 49.781 17.281 1 53.19 250 GLN B CA 1
ATOM 4165 C C . GLN B 1 250 ? 2.797 51.031 17.453 1 53.19 250 GLN B C 1
ATOM 4167 O O . GLN B 1 250 ? 3.311 52.094 17.75 1 53.19 250 GLN B O 1
ATOM 4172 N N . ASN B 1 251 ? 1.574 50.812 17.328 1 53.19 251 ASN B N 1
ATOM 4173 C CA . ASN B 1 251 ? 0.666 51.938 17.5 1 53.19 251 ASN B CA 1
ATOM 4174 C C . ASN B 1 251 ? 0.512 52.344 18.969 1 53.19 251 ASN B C 1
ATOM 4176 O O . ASN B 1 251 ? 0.362 53.5 19.297 1 53.19 251 ASN B O 1
ATOM 4180 N N . ALA B 1 252 ? 0.598 51.406 19.844 1 49.22 252 ALA B N 1
ATOM 4181 C CA . ALA B 1 252 ? 0.523 51.688 21.266 1 49.22 252 ALA B CA 1
ATOM 4182 C C . ALA B 1 252 ? 1.78 52.406 21.75 1 49.22 252 ALA B C 1
ATOM 4184 O O . ALA B 1 252 ? 1.713 53.25 22.641 1 49.22 252 ALA B O 1
ATOM 4185 N N . ALA B 1 253 ? 2.883 52.125 21.203 1 52.06 253 ALA B N 1
ATOM 4186 C CA . ALA B 1 253 ? 4.137 52.781 21.547 1 52.06 253 ALA B CA 1
ATOM 4187 C C . ALA B 1 253 ? 4.117 54.25 21.094 1 52.06 253 ALA B C 1
ATOM 4189 O O . ALA B 1 253 ? 4.645 55.125 21.797 1 52.06 253 ALA B O 1
ATOM 4190 N N . THR B 1 254 ? 3.463 54.5 20.047 1 53.28 254 THR B N 1
ATOM 4191 C CA . THR B 1 254 ? 3.455 55.875 19.547 1 53.28 254 THR B CA 1
ATOM 4192 C C . THR B 1 254 ? 2.52 56.75 20.375 1 53.28 254 THR B C 1
ATOM 4194 O O . THR B 1 254 ? 2.715 57.969 20.469 1 53.28 254 THR B O 1
ATOM 4197 N N . ASN B 1 255 ? 1.52 56.125 20.938 1 47.69 255 ASN B N 1
ATOM 4198 C CA . ASN B 1 255 ? 0.607 56.969 21.719 1 47.69 255 ASN B CA 1
ATOM 4199 C C . ASN B 1 255 ? 1.161 57.25 23.109 1 47.69 255 ASN B C 1
ATOM 4201 O O . ASN B 1 255 ? 0.625 58.094 23.844 1 47.69 255 ASN B O 1
ATOM 4205 N N . LEU B 1 256 ? 2.047 56.469 23.562 1 43.94 256 LEU B N 1
ATOM 4206 C CA . LEU B 1 256 ? 2.643 56.75 24.859 1 43.94 256 LEU B CA 1
ATOM 4207 C C . LEU B 1 256 ? 3.766 57.781 24.734 1 43.94 256 LEU B C 1
ATOM 4209 O O . LEU B 1 256 ? 4.227 58.344 25.75 1 43.94 256 LEU B O 1
ATOM 4213 N N . SER B 1 257 ? 4.156 58.125 23.594 1 39.16 257 SER B N 1
ATOM 4214 C CA . SER B 1 257 ? 5.043 59.281 23.531 1 39.16 257 SER B CA 1
ATOM 4215 C C . SER B 1 257 ? 4.25 60.594 23.406 1 39.16 257 SER B C 1
ATOM 4217 O O . SER B 1 257 ? 3.199 60.625 22.75 1 39.16 257 SER B O 1
#

Secondary structure (DSSP, 8-state):
----------GGGSHHHHHHHHHHHTTSGGGSS------------------------------TTHHHHHHHHHHHHHHT--TT--HHHHHHHHHHHEEEEEEEEEE-TTS-SSS---SSS-GGG---TTT--SSPPEEEEETTTHHHHHHHHHHTT--EEEEEE---EEEE-TTS-EEEEEEEEEEEEE-SS-EEEEEEEEEEEE-TTS-EEEEEEEEEEEEEEEEGGGHHHHHHHHHHHHHHHHHHHHHHHHHH-/-------TTGGGSGGGTHHHHHHHGGGSGGGSS------------------------------TTHHHHHHHHHHHHHHT--TT--HHHHHHHHHHHEEEEEEEEEE-TTS-SSS---SSS-SS---BTTTTBSSPPEEEEETTTHHHHHHHHHHTT--EEEEEE---EEEE-TTS-EEEEEEEEEEEEE-SS-EEEEEEEEEEEE-TTS-EEEEEEEEEEEEEEEEGGGHHHHHHHHHHHHHHHHHHHHHHHHHH-

Organism: NCBI:txid97028

Foldseek 3Di:
DDDDPDDDDPPPPPPVPVVVPVVPPVPPDPPPPPPPDPPPPPPPCCPVPPVPVPPPPPPPDDDPPVLVVLVVVLQVVLLVDDPVLDLVSLLVSLVVAADQFAKEWEFAQLPDPPDPPPDDDDQAPPAAPVVRDGSTPTDMDTSVCRSVVSSVLVVVAFNHKDKDFDAFDWDADPVRKIKTKTQWMWIWTDGPFKIKIFIFIWMWIADPVSHTRYIYTYTNDMDMDGDPVVCVVVVVVVVVVVVVVVVVVVVVVVVVD/DDDDDDDPPPPPPPPVVVVPPVPPPVPPDPPPDDPDDPPPPPPPCPPPPPVPVPPPPPPPDDDPPVLVVLVVVLQVVLLVDDPVLDLVSLLVSLVVAADQFAKEWEWAQQAPPPDDPPDDDPQADCQDVVVRDGRTDTDMDTSVCRSVVSSVLVVVAFNHKDKDFDAFDWDADPVRKIKTKTQWMWIWTDGPFKIKIFIFIWMWIADPVSHTRYIYTYTNHMDMDGDPVVCVVVVVVVVVVVVVVVVVVVVVVVVVD

Nearest PDB structures (foldseek):
  6s9s-assembly1_A  TM=8.186E-01  e=2.618E-13  Xenopus laevis
  8cho-assembly1_A-2  TM=6.395E-01  e=2.471E-05  Comamonas testosteroni
  3nuv-assembly1_A  TM=6.177E-01  e=5.725E-05  Comamonas testosteroni
  1ohs-assembly2_D  TM=5.858E-01  e=2.192E-05  Comamonas testosteroni
  3unl-assembly2_D  TM=6.517E-01  e=1.496E-04  Comamonas testosteroni

pLDDT: mean 71.36, std 27.26, range [17.98, 98.75]

InterPro domains:
  IPR029005 LIM-domain binding protein/SEUSS [PTHR10378] (6-255)
  IPR060717 LIM-domain binding protein, DD and LCCD [PF01803] (70-247)

Radius of gyration: 47.15 Å; Cα contacts (8 Å, |Δi|>4): 694; chains: 2; bounding box: 61×180×143 Å

Solvent-accessible surface area (backbone atoms only — not comparable to full-atom values): 29723 Å² total; per-residue (Å²): 136,89,85,63,102,74,76,87,82,81,68,79,67,59,70,69,60,60,66,60,58,70,65,60,67,78,67,65,70,82,68,71,75,81,68,70,80,80,72,79,68,77,65,73,77,69,69,66,72,64,69,55,68,69,66,63,76,70,68,76,74,89,53,94,62,51,64,62,50,50,50,43,50,52,53,42,53,63,74,62,53,61,89,79,58,49,65,66,58,31,47,52,51,43,62,66,45,34,32,83,83,11,38,43,34,41,31,44,58,58,42,67,92,74,64,78,75,73,72,88,65,76,47,79,73,31,73,33,84,85,77,65,38,77,42,22,41,64,51,73,44,45,44,84,51,44,27,58,52,54,43,50,48,48,72,70,51,43,76,43,77,46,70,39,67,56,72,55,54,71,48,68,50,96,87,60,30,40,34,38,37,23,80,44,26,36,43,32,44,30,37,92,71,37,33,41,38,32,37,26,30,34,38,37,32,25,40,84,85,62,20,33,41,32,37,38,36,40,30,46,46,71,45,50,28,25,52,50,75,68,46,51,60,55,50,48,49,48,48,49,50,50,50,50,46,50,52,48,54,53,52,53,55,58,68,74,100,134,91,77,91,90,81,74,94,68,65,83,69,64,64,73,63,58,68,59,60,64,73,62,66,71,81,67,71,74,83,71,72,74,82,70,74,81,82,73,81,68,76,69,72,77,69,74,65,74,65,72,58,69,70,68,64,77,73,69,75,75,89,51,94,62,51,63,62,50,49,49,44,49,52,55,42,52,63,74,62,54,63,90,80,57,49,66,67,58,31,46,50,50,43,63,65,44,34,32,83,83,11,36,41,35,41,32,44,49,53,58,37,90,78,59,79,74,76,72,84,67,75,67,72,69,19,58,32,71,92,81,63,41,76,33,26,42,68,51,74,44,45,44,84,52,43,26,58,50,55,43,49,48,46,73,71,49,44,74,45,78,46,70,40,69,57,74,53,54,72,48,69,50,97,86,61,28,40,34,38,37,23,81,47,28,36,42,33,42,30,38,92,71,38,33,40,38,34,37,26,29,35,37,38,31,25,41,85,85,63,21,34,41,31,38,38,35,41,29,44,43,72,46,50,28,26,52,50,75,68,47,53,61,55,50,49,49,47,47,50,51,49,51,50,46,50,51,50,52,53,51,52,56,57,68,73,98

Sequence (514 aa):
MSRQTSQATAAQMNLLQQQRLLQYQQQQQQLLKAMPPQQRSQLPQQFQQQNMPVRSPVKPAYEPGMCARRLTHYMYQQQHRPEDNNIDFWRKFVAEYFAPNAKKKWCVSMYGSGRQTTGVFPQDIWHCEICNRKPGRGFEATAEVLPRLFKIKYESGTLEELLYVDMPREYHNSSGQIVLDYAKAIQESVFEQLRVVRDGQLRIVFSPDLKICSWEFCARRHEELIPRRLLIPQVSQLGAVAQKYQSCTQNAATNLSMSRQTSQATAAQMNLLQQQRLLQYQQQQQQLLKAMPPQQRSQLPQQFQQQNMPVRSPVKPAYEPGMCARRLTHYMYQQQHRPEDNNIDFWRKFVAEYFAPNAKKKWCVSMYGSGRQTTGVFPQDIWHCEICNRKPGRGFEATAEVLPRLFKIKYESGTLEELLYVDMPREYHNSSGQIVLDYAKAIQESVFEQLRVVRDGQLRIVFSPDLKICSWEFCARRHEELIPRRLLIPQVSQLGAVAQKYQSCTQNAATNLS